Protein AF-0000000083320185 (afdb_homodimer)

Radius of gyration: 22.62 Å; Cα contacts (8 Å, |Δi|>4): 766; chains: 2; bounding box: 59×62×51 Å

Secondary structure (DSSP, 8-state):
----S---TTS----HHHHHHHHHHHHHHTTS-SSSEEEEESHHHHT--HHHHHHHH-----EEEEE-TT--HHHHHHTHHHHTGGG--SEEEEE--HHHHTSTT--HHHHHHHHHHHHHHHHHH-TT-EEEEEPPPP---SS--TT--HHHHHHHHHHS-HHHHHHHHHHHHHHHHHHT-EEE---TTTB-TTSSBPGGGBSSSSSB-HHHHHHHHHHHGGG-/----S---TTS----HHHHHHHHHHHHHHTTS-SSSEEEEESHHHHT--HHHHHHHH-----EEEEE-TT--HHHHHHTHHHHTGGG--SEEEEE--HHHHTSTT--HHHHHHHHHHHHHHHHHH-TT-EEEEEPPPP---SS--TT--HHHHHHHHHHS-HHHHHHHHHHHHHHHHHHT-EEE---TTTB-TTSSBPGGGBSSSSSB-HHHHHHHHHHHGGG-

Structure (mmCIF, N/CA/C/O backbone):
data_AF-0000000083320185-model_v1
#
loop_
_entity.id
_entity.type
_entity.pdbx_description
1 polymer Lysophospholipase
#
loop_
_atom_site.group_PDB
_atom_site.id
_atom_site.type_symbol
_atom_site.label_atom_id
_atom_site.label_alt_id
_atom_site.label_comp_id
_atom_site.label_asym_id
_atom_site.label_entity_id
_atom_site.label_seq_id
_atom_site.pdbx_PDB_ins_code
_atom_site.Cartn_x
_atom_site.Cartn_y
_atom_site.Cartn_z
_atom_site.occupancy
_atom_site.B_iso_or_equiv
_atom_site.auth_seq_id
_atom_site.auth_comp_id
_atom_site.auth_asym_id
_atom_site.auth_atom_id
_atom_site.pdbx_PDB_model_num
ATOM 1 N N . MET A 1 1 ? 28.312 -5.582 6.957 1 24.22 1 MET A N 1
ATOM 2 C CA . MET A 1 1 ? 27.156 -5.59 6.059 1 24.22 1 MET A CA 1
ATOM 3 C C . MET A 1 1 ? 27.609 -5.578 4.602 1 24.22 1 MET A C 1
ATOM 5 O O . MET A 1 1 ? 28.156 -4.586 4.125 1 24.22 1 MET A O 1
ATOM 9 N N . THR A 1 2 ? 28.047 -6.746 4.207 1 25.44 2 THR A N 1
ATOM 10 C CA . THR A 1 2 ? 28.859 -7.004 3.021 1 25.44 2 THR A CA 1
ATOM 11 C C . THR A 1 2 ? 28.078 -6.68 1.752 1 25.44 2 THR A C 1
ATOM 13 O O . THR A 1 2 ? 27 -7.227 1.525 1 25.44 2 THR A O 1
ATOM 16 N N . ALA A 1 3 ? 28.016 -5.406 1.391 1 34.59 3 ALA A N 1
ATOM 17 C CA . ALA A 1 3 ? 27.656 -5.211 -0.014 1 34.59 3 ALA A CA 1
ATOM 18 C C . ALA A 1 3 ? 28.188 -6.352 -0.876 1 34.59 3 ALA A C 1
ATOM 20 O O . ALA A 1 3 ? 29.375 -6.684 -0.817 1 34.59 3 ALA A O 1
ATOM 21 N N . ASN A 1 4 ? 27.266 -7.406 -1.078 1 33.44 4 ASN A N 1
ATOM 22 C CA . ASN A 1 4 ? 27.781 -8.461 -1.938 1 33.44 4 ASN A CA 1
ATOM 23 C C . ASN A 1 4 ? 28.375 -7.902 -3.225 1 33.44 4 ASN A C 1
ATOM 25 O O . ASN A 1 4 ? 27.656 -7.312 -4.039 1 33.44 4 ASN A O 1
ATOM 29 N N . PRO A 1 5 ? 29.516 -7.672 -3.406 1 35.97 5 PRO A N 1
ATOM 30 C CA . PRO A 1 5 ? 30.25 -7.176 -4.578 1 35.97 5 PRO A CA 1
ATOM 31 C C . PRO A 1 5 ? 29.828 -7.871 -5.871 1 35.97 5 PRO A C 1
ATOM 33 O O . PRO A 1 5 ? 30.156 -7.406 -6.965 1 35.97 5 PRO A O 1
ATOM 36 N N . ASP A 1 6 ? 29.547 -9.164 -5.742 1 32.59 6 ASP A N 1
ATOM 37 C CA . ASP A 1 6 ? 29.344 -9.883 -7 1 32.59 6 ASP A CA 1
ATOM 38 C C . ASP A 1 6 ? 28 -9.523 -7.629 1 32.59 6 ASP A C 1
ATOM 40 O O . ASP A 1 6 ? 27.094 -10.367 -7.699 1 32.59 6 ASP A O 1
ATOM 44 N N . ARG A 1 7 ? 27.359 -8.438 -7.25 1 41.47 7 ARG A N 1
ATOM 45 C CA . ARG A 1 7 ? 26.25 -8.055 -8.117 1 41.47 7 ARG A CA 1
ATOM 46 C C . ARG A 1 7 ? 26.609 -8.234 -9.586 1 41.47 7 ARG A C 1
ATOM 48 O O . ARG A 1 7 ? 27.5 -7.551 -10.102 1 41.47 7 ARG A O 1
ATOM 55 N N . HIS A 1 8 ? 26.484 -9.367 -10.102 1 35.06 8 HIS A N 1
ATOM 56 C CA . HIS A 1 8 ? 26.734 -9.609 -11.516 1 35.06 8 HIS A CA 1
ATOM 57 C C . HIS A 1 8 ? 26.188 -8.477 -12.375 1 35.06 8 HIS A C 1
ATOM 59 O O . HIS A 1 8 ? 25.031 -8.07 -12.211 1 35.06 8 HIS A O 1
ATOM 65 N N . LEU A 1 9 ? 26.891 -7.664 -13 1 39.59 9 LEU A N 1
ATOM 66 C CA . LEU A 1 9 ? 26.766 -6.617 -14.008 1 39.59 9 LEU A CA 1
ATOM 67 C C . LEU A 1 9 ? 25.672 -6.957 -15.016 1 39.59 9 LEU A C 1
ATOM 69 O O . LEU A 1 9 ? 25.266 -6.102 -15.805 1 39.59 9 LEU A O 1
ATOM 73 N N . ASP A 1 10 ? 25.406 -8.289 -15.211 1 40.44 10 ASP A N 1
ATOM 74 C CA . ASP A 1 10 ? 24.469 -8.617 -16.281 1 40.44 10 ASP A CA 1
ATOM 75 C C . ASP A 1 10 ? 23.031 -8.469 -15.805 1 40.44 10 ASP A C 1
ATOM 77 O O . ASP A 1 10 ? 22.094 -8.836 -16.516 1 40.44 10 ASP A O 1
ATOM 81 N N . GLU A 1 11 ? 22.812 -8.383 -14.578 1 50.19 11 GLU A N 1
ATOM 82 C CA . GLU A 1 11 ? 21.438 -8.234 -14.148 1 50.19 11 GLU A CA 1
ATOM 83 C C . GLU A 1 11 ? 20.844 -6.914 -14.641 1 50.19 11 GLU A C 1
ATOM 85 O O . GLU A 1 11 ? 21.391 -5.84 -14.367 1 50.19 11 GLU A O 1
ATOM 90 N N . PRO A 1 12 ? 20.016 -7.008 -15.625 1 59 12 PRO A N 1
ATOM 91 C CA . PRO A 1 12 ? 19.438 -5.777 -16.172 1 59 12 PRO A CA 1
ATOM 92 C C . PRO A 1 12 ? 18.891 -4.848 -15.102 1 59 12 PRO A C 1
ATOM 94 O O . PRO A 1 12 ? 18.406 -5.312 -14.07 1 59 12 PRO A O 1
ATOM 97 N N . GLU A 1 13 ? 19.422 -3.637 -15.125 1 79.19 13 GLU A N 1
ATOM 98 C CA . GLU A 1 13 ? 19 -2.48 -14.336 1 79.19 13 GLU A CA 1
ATOM 99 C C . GLU A 1 13 ? 17.469 -2.332 -14.352 1 79.19 13 GLU A C 1
ATOM 101 O O . GLU A 1 13 ? 16.844 -2.439 -15.406 1 79.19 13 GLU A O 1
ATOM 106 N N . LEU A 1 14 ? 16.797 -2.566 -13.227 1 93.69 14 LEU A N 1
ATOM 107 C CA . LEU A 1 14 ? 15.367 -2.322 -13.07 1 93.69 14 LEU A CA 1
ATOM 108 C C . LEU A 1 14 ? 14.984 -0.96 -13.641 1 93.69 14 LEU A C 1
ATOM 110 O O . LEU A 1 14 ? 15.742 0.004 -13.516 1 93.69 14 LEU A O 1
ATOM 114 N N . PRO A 1 15 ? 13.859 -1.035 -14.344 1 93.69 15 PRO A N 1
ATOM 115 C CA . PRO A 1 15 ? 13.336 0.282 -14.711 1 93.69 15 PRO A CA 1
ATOM 116 C C . PRO A 1 15 ? 13.266 1.241 -13.531 1 93.69 15 PRO A C 1
ATOM 118 O O . PRO A 1 15 ? 13.133 0.804 -12.383 1 93.69 15 PRO A O 1
ATOM 121 N N . PRO A 1 16 ? 13.32 2.494 -13.773 1 92.56 16 PRO A N 1
ATOM 122 C CA . PRO A 1 16 ? 13.469 3.49 -12.711 1 92.56 16 PRO A CA 1
ATOM 123 C C . PRO A 1 16 ? 12.359 3.393 -11.664 1 92.56 16 PRO A C 1
ATOM 125 O O . PRO A 1 16 ? 12.633 3.48 -10.461 1 92.56 16 PRO A O 1
ATOM 128 N N . ASP A 1 17 ? 11.148 3.223 -12.078 1 93.94 17 ASP A N 1
ATOM 129 C CA . ASP A 1 17 ? 10.047 3.162 -11.125 1 93.94 17 ASP A CA 1
ATOM 130 C C . ASP A 1 17 ? 10.164 1.927 -10.234 1 93.94 17 ASP A C 1
ATOM 132 O O . ASP A 1 17 ? 9.906 1.998 -9.031 1 93.94 17 ASP A O 1
ATOM 136 N N . LYS A 1 18 ? 10.57 0.79 -10.812 1 97.69 18 LYS A N 1
ATOM 137 C CA . LYS A 1 18 ? 10.75 -0.44 -10.047 1 97.69 18 LYS A CA 1
ATOM 138 C C . LYS A 1 18 ? 11.969 -0.353 -9.141 1 97.69 18 LYS A C 1
ATOM 140 O O . LYS A 1 18 ? 11.945 -0.833 -8 1 97.69 18 LYS A O 1
ATOM 145 N N . ARG A 1 19 ? 12.961 0.291 -9.633 1 96.31 19 ARG A N 1
ATOM 146 C CA . ARG A 1 19 ? 14.156 0.507 -8.828 1 96.31 19 ARG A CA 1
ATOM 147 C C . ARG A 1 19 ? 13.844 1.364 -7.609 1 96.31 19 ARG A C 1
ATOM 149 O O . ARG A 1 19 ? 14.352 1.105 -6.516 1 96.31 19 ARG A O 1
ATOM 156 N N . ALA A 1 20 ? 13.039 2.389 -7.785 1 95.75 20 ALA A N 1
ATOM 157 C CA . ALA A 1 20 ? 12.648 3.262 -6.684 1 95.75 20 ALA A CA 1
ATOM 158 C C . ALA A 1 20 ? 11.867 2.486 -5.621 1 95.75 20 ALA A C 1
ATOM 160 O O . ALA A 1 20 ? 12.094 2.672 -4.422 1 95.75 20 ALA A O 1
ATOM 161 N N . LYS A 1 21 ? 10.984 1.618 -6.078 1 97.75 21 LYS A N 1
ATOM 162 C CA . LYS A 1 21 ? 10.203 0.802 -5.148 1 97.75 21 LYS A CA 1
ATOM 163 C C . LYS A 1 21 ? 11.109 -0.158 -4.375 1 97.75 21 LYS A C 1
ATOM 165 O O . LYS A 1 21 ? 10.969 -0.308 -3.16 1 97.75 21 LYS A O 1
ATOM 170 N N . VAL A 1 22 ? 12.031 -0.77 -5.035 1 98.31 22 VAL A N 1
ATOM 171 C CA . VAL A 1 22 ? 12.945 -1.711 -4.402 1 98.31 22 VAL A CA 1
ATOM 172 C C . VAL A 1 22 ? 13.836 -0.974 -3.404 1 98.31 22 VAL A C 1
ATOM 174 O O . VAL A 1 22 ? 14.117 -1.485 -2.318 1 98.31 22 VAL A O 1
ATOM 177 N N . HIS A 1 23 ? 14.234 0.229 -3.752 1 97.44 23 HIS A N 1
ATOM 178 C CA . HIS A 1 23 ? 15.016 1.042 -2.83 1 97.44 23 HIS A CA 1
ATOM 179 C C . HIS A 1 23 ? 14.219 1.383 -1.578 1 97.44 23 HIS A C 1
ATOM 181 O O . HIS A 1 23 ? 14.734 1.296 -0.463 1 97.44 23 HIS A O 1
ATOM 187 N N . ALA A 1 24 ? 13.008 1.741 -1.755 1 98.31 24 ALA A N 1
ATOM 188 C CA . ALA A 1 24 ? 12.141 2.029 -0.615 1 98.31 24 ALA A CA 1
ATOM 189 C C . ALA A 1 24 ? 11.984 0.805 0.283 1 98.31 24 ALA A C 1
ATOM 191 O O . ALA A 1 24 ? 11.984 0.923 1.511 1 98.31 24 ALA A O 1
ATOM 192 N N . TYR A 1 25 ? 11.852 -0.377 -0.338 1 98.62 25 TYR A N 1
ATOM 193 C CA . TYR A 1 25 ? 11.758 -1.615 0.427 1 98.62 25 TYR A CA 1
ATOM 194 C C . TYR A 1 25 ? 13.039 -1.869 1.213 1 98.62 25 TYR A C 1
ATOM 196 O O . TYR A 1 25 ? 12.992 -2.33 2.355 1 98.62 25 TYR A O 1
ATOM 204 N N . ARG A 1 26 ? 14.156 -1.6 0.565 1 98.44 26 ARG A N 1
ATOM 205 C CA . ARG A 1 26 ? 15.422 -1.771 1.264 1 98.44 26 ARG A CA 1
ATOM 206 C C . ARG A 1 26 ? 15.445 -0.975 2.564 1 98.44 26 ARG A C 1
ATOM 208 O O . ARG A 1 26 ? 15.852 -1.489 3.607 1 98.44 26 ARG A O 1
ATOM 215 N N . ILE A 1 27 ? 15 0.24 2.535 1 98.69 27 ILE A N 1
ATOM 216 C CA . ILE A 1 27 ? 14.977 1.1 3.713 1 98.69 27 ILE A CA 1
ATOM 217 C C . ILE A 1 27 ? 13.93 0.582 4.703 1 98.69 27 ILE A C 1
ATOM 219 O O . ILE A 1 27 ? 14.211 0.464 5.898 1 98.69 27 ILE A O 1
ATOM 223 N N . LEU A 1 28 ? 12.789 0.212 4.227 1 98.81 28 LEU A N 1
ATOM 224 C CA . LEU A 1 28 ? 11.719 -0.286 5.086 1 98.81 28 LEU A CA 1
ATOM 225 C C . LEU A 1 28 ? 12.141 -1.565 5.801 1 98.81 28 LEU A C 1
ATOM 227 O O . LEU A 1 28 ? 11.781 -1.787 6.957 1 98.81 28 LEU A O 1
ATOM 231 N N . ASN A 1 29 ? 12.906 -2.395 5.074 1 98.81 29 ASN A N 1
ATOM 232 C CA . ASN A 1 29 ? 13.375 -3.652 5.645 1 98.81 29 ASN A CA 1
ATOM 233 C C . ASN A 1 29 ? 14.18 -3.42 6.918 1 98.81 29 ASN A C 1
ATOM 235 O O . ASN A 1 29 ? 14.211 -4.277 7.805 1 98.81 29 ASN A O 1
ATOM 239 N N . GLY A 1 30 ? 14.789 -2.244 7.031 1 98.5 30 GLY A N 1
ATOM 240 C CA . GLY A 1 30 ? 15.555 -1.917 8.227 1 98.5 30 GLY A CA 1
ATOM 241 C C . GLY A 1 30 ? 14.688 -1.784 9.469 1 98.5 30 GLY A C 1
ATOM 242 O O . GLY A 1 30 ? 15.203 -1.793 10.586 1 98.5 30 GLY A O 1
ATOM 243 N N . TYR A 1 31 ? 13.383 -1.751 9.258 1 98.5 31 TYR A N 1
ATOM 244 C CA . TYR A 1 31 ? 12.469 -1.534 10.367 1 98.5 31 TYR A CA 1
ATOM 245 C C . TYR A 1 31 ? 11.414 -2.637 10.438 1 98.5 31 TYR A C 1
ATOM 247 O O . TYR A 1 31 ? 10.414 -2.51 11.148 1 98.5 31 TYR A O 1
ATOM 255 N N . ALA A 1 32 ? 11.594 -3.668 9.648 1 98.12 32 ALA A N 1
ATOM 256 C CA . ALA A 1 32 ? 10.625 -4.762 9.594 1 98.12 32 ALA A CA 1
ATOM 257 C C . ALA A 1 32 ? 10.898 -5.793 10.68 1 98.12 32 ALA A C 1
ATOM 259 O O . ALA A 1 32 ? 12.039 -5.945 11.125 1 98.12 32 ALA A O 1
ATOM 260 N N . ALA A 1 33 ? 9.852 -6.434 11.141 1 96.94 33 ALA A N 1
ATOM 261 C CA . ALA A 1 33 ? 10.047 -7.621 11.969 1 96.94 33 ALA A CA 1
ATOM 262 C C . ALA A 1 33 ? 10.609 -8.781 11.156 1 96.94 33 ALA A C 1
ATOM 264 O O . ALA A 1 33 ? 9.914 -9.344 10.305 1 96.94 33 ALA A O 1
ATOM 265 N N . ARG A 1 34 ? 11.812 -9.156 11.422 1 96.19 34 ARG A N 1
ATOM 266 C CA . ARG A 1 34 ? 12.5 -10.172 10.641 1 96.19 34 ARG A CA 1
ATOM 267 C C . ARG A 1 34 ? 12.086 -11.57 11.078 1 96.19 34 ARG A C 1
ATOM 269 O O . ARG A 1 34 ? 11.547 -11.75 12.18 1 96.19 34 ARG A O 1
ATOM 276 N N . GLY A 1 35 ? 12.297 -12.508 10.219 1 98.44 35 GLY A N 1
ATOM 277 C CA . GLY A 1 35 ? 12.07 -13.906 10.57 1 98.44 35 GLY A CA 1
ATOM 278 C C . GLY A 1 35 ? 10.602 -14.281 10.594 1 98.44 35 GLY A C 1
ATOM 279 O O . GLY A 1 35 ? 10.203 -15.203 11.305 1 98.44 35 GLY A O 1
ATOM 280 N N . GLN A 1 36 ? 9.797 -13.508 9.969 1 98.44 36 GLN A N 1
ATOM 281 C CA . GLN A 1 36 ? 8.352 -13.742 9.969 1 98.44 36 GLN A CA 1
ATOM 282 C C . GLN A 1 36 ? 7.855 -14.117 8.578 1 98.44 36 GLN A C 1
ATOM 284 O O . GLN A 1 36 ? 8.578 -14.75 7.805 1 98.44 36 GLN A O 1
ATOM 289 N N . THR A 1 37 ? 6.645 -13.914 8.234 1 98.81 37 THR A N 1
ATOM 290 C CA . THR A 1 37 ? 6.074 -14.281 6.945 1 98.81 37 THR A CA 1
ATOM 291 C C . THR A 1 37 ? 6.297 -13.172 5.918 1 98.81 37 THR A C 1
ATOM 293 O O . THR A 1 37 ? 6.129 -11.992 6.223 1 98.81 37 THR A O 1
ATOM 296 N N . VAL A 1 38 ? 6.742 -13.516 4.758 1 98.94 38 VAL A N 1
ATOM 297 C CA . VAL A 1 38 ? 6.902 -12.562 3.66 1 98.94 38 VAL A CA 1
ATOM 298 C C . VAL A 1 38 ? 6.047 -12.992 2.473 1 98.94 38 VAL A C 1
ATOM 300 O O . VAL A 1 38 ? 6.008 -14.18 2.123 1 98.94 38 VAL A O 1
ATOM 303 N N . PHE A 1 39 ? 5.328 -12.07 1.919 1 98.94 39 PHE A N 1
ATOM 304 C CA . PHE A 1 39 ? 4.645 -12.219 0.64 1 98.94 39 PHE A CA 1
ATOM 305 C C . PHE A 1 39 ? 5.434 -11.547 -0.477 1 98.94 39 PHE A C 1
ATOM 307 O O . PHE A 1 39 ? 5.781 -10.367 -0.374 1 98.94 39 PHE A O 1
ATOM 314 N N . ALA A 1 40 ? 5.805 -12.25 -1.519 1 98.94 40 ALA A N 1
ATOM 315 C CA . ALA A 1 40 ? 6.602 -11.703 -2.615 1 98.94 40 ALA A CA 1
ATOM 316 C C . ALA A 1 40 ? 5.953 -12.008 -3.965 1 98.94 40 ALA A C 1
ATOM 318 O O . ALA A 1 40 ? 5.363 -13.078 -4.152 1 98.94 40 ALA A O 1
ATOM 319 N N . GLY A 1 41 ? 6.09 -11.141 -4.871 1 98.81 41 GLY A N 1
ATOM 320 C CA . GLY A 1 41 ? 5.52 -11.281 -6.199 1 98.81 41 GLY A CA 1
ATOM 321 C C . GLY A 1 41 ? 5.445 -9.961 -6.953 1 98.81 41 GLY A C 1
ATOM 322 O O . GLY A 1 41 ? 6.355 -9.133 -6.863 1 98.81 41 GLY A O 1
ATOM 323 N N . SER A 1 42 ? 4.422 -9.836 -7.758 1 98.62 42 SER A N 1
ATOM 324 C CA . SER A 1 42 ? 4.23 -8.648 -8.578 1 98.62 42 SER A CA 1
ATOM 325 C C . SER A 1 42 ? 3.092 -7.785 -8.047 1 98.62 42 SER A C 1
ATOM 327 O O . SER A 1 42 ? 2.943 -7.625 -6.836 1 98.62 42 SER A O 1
ATOM 329 N N . SER A 1 43 ? 2.324 -7.176 -8.883 1 98.69 43 SER A N 1
ATOM 330 C CA . SER A 1 43 ? 1.228 -6.312 -8.461 1 98.69 43 SER A CA 1
ATOM 331 C C . SER A 1 43 ? 0.125 -7.109 -7.777 1 98.69 43 SER A C 1
ATOM 333 O O . SER A 1 43 ? -0.515 -6.617 -6.844 1 98.69 43 SER A O 1
ATOM 335 N N . LEU A 1 44 ? -0.119 -8.32 -8.242 1 98.62 44 LEU A N 1
ATOM 336 C CA . LEU A 1 44 ? -1.174 -9.148 -7.664 1 98.62 44 LEU A CA 1
ATOM 337 C C . LEU A 1 44 ? -0.854 -9.508 -6.219 1 98.62 44 LEU A C 1
ATOM 339 O O . LEU A 1 44 ? -1.739 -9.922 -5.469 1 98.62 44 LEU A O 1
ATOM 343 N N . MET A 1 45 ? 0.409 -9.438 -5.844 1 98.88 45 MET A N 1
ATOM 344 C CA . MET A 1 45 ? 0.78 -9.594 -4.441 1 98.88 45 MET A CA 1
ATOM 345 C C . MET A 1 45 ? 0.796 -8.242 -3.73 1 98.88 45 MET A C 1
ATOM 347 O O . MET A 1 45 ? 0.266 -8.109 -2.627 1 98.88 45 MET A O 1
ATOM 351 N N . GLU A 1 46 ? 1.385 -7.254 -4.402 1 98.69 46 GLU A N 1
ATOM 352 C CA . GLU A 1 46 ? 1.489 -5.918 -3.824 1 98.69 46 GLU A CA 1
ATOM 353 C C . GLU A 1 46 ? 0.119 -5.387 -3.408 1 98.69 46 GLU A C 1
ATOM 355 O O . GLU A 1 46 ? -0.012 -4.742 -2.367 1 98.69 46 GLU A O 1
ATOM 360 N N . PHE A 1 47 ? -0.902 -5.688 -4.227 1 98.56 47 PHE A N 1
ATOM 361 C CA . PHE A 1 47 ? -2.219 -5.098 -4.016 1 98.56 47 PHE A CA 1
ATOM 362 C C . PHE A 1 47 ? -3.049 -5.949 -3.064 1 98.56 47 PHE A C 1
ATOM 364 O O . PHE A 1 47 ? -4.16 -5.57 -2.691 1 98.56 47 PHE A O 1
ATOM 371 N N . PHE A 1 48 ? -2.535 -7.152 -2.682 1 98.81 48 PHE A N 1
ATOM 372 C CA . PHE A 1 48 ? -3.205 -8.008 -1.71 1 98.81 48 PHE A CA 1
ATOM 373 C C . PHE A 1 48 ? -3.258 -7.34 -0.343 1 98.81 48 PHE A C 1
ATOM 375 O O . PHE A 1 48 ? -2.232 -7.195 0.325 1 98.81 48 PHE A O 1
ATOM 382 N N . PRO A 1 49 ? -4.52 -6.891 0.114 1 98.5 49 PRO A N 1
ATOM 383 C CA . PRO A 1 49 ? -4.602 -6.164 1.383 1 98.5 49 PRO A CA 1
ATOM 384 C C . PRO A 1 49 ? -4.555 -7.09 2.598 1 98.5 49 PRO A C 1
ATOM 386 O O . PRO A 1 49 ? -5.453 -7.055 3.439 1 98.5 49 PRO A O 1
ATOM 389 N N . ILE A 1 50 ? -3.492 -7.754 2.764 1 98.19 50 ILE A N 1
ATOM 390 C CA . ILE A 1 50 ? -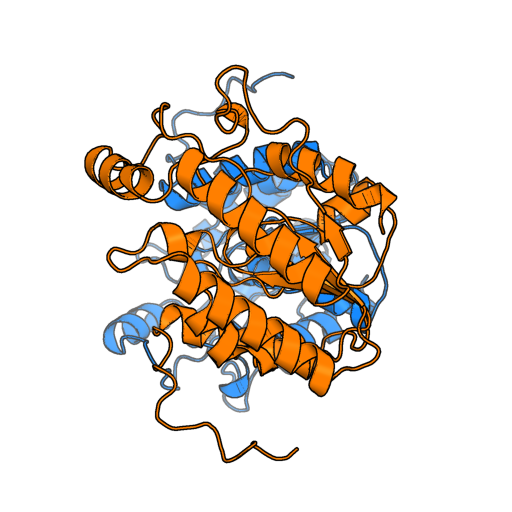3.346 -8.852 3.713 1 98.19 50 ILE A CA 1
ATOM 391 C C . ILE A 1 50 ? -3.438 -8.32 5.141 1 98.19 50 ILE A C 1
ATOM 393 O O . ILE A 1 50 ? -4.059 -8.938 6.004 1 98.19 50 ILE A O 1
ATOM 397 N N . HIS A 1 51 ? -2.859 -7.129 5.473 1 97.94 51 HIS A N 1
ATOM 398 C CA . HIS A 1 51 ? -2.859 -6.59 6.828 1 97.94 51 HIS A CA 1
ATOM 399 C C . HIS A 1 51 ? -4.277 -6.297 7.305 1 97.94 51 HIS A C 1
ATOM 401 O O . HIS A 1 51 ? -4.652 -6.668 8.414 1 97.94 51 HIS A O 1
ATOM 407 N N . GLU A 1 52 ? -5.055 -5.723 6.418 1 98.25 52 GLU A N 1
ATOM 408 C CA . GLU A 1 52 ? -6.41 -5.363 6.832 1 98.25 52 GLU A CA 1
ATOM 409 C C . GLU A 1 52 ? -7.316 -6.59 6.891 1 98.25 52 GLU A C 1
ATOM 411 O O . GLU A 1 52 ? -8.18 -6.688 7.766 1 98.25 52 GLU A O 1
ATOM 416 N N . LEU A 1 53 ? -7.082 -7.562 5.973 1 98.44 53 LEU A N 1
ATOM 417 C CA . LEU A 1 53 ? -7.902 -8.766 6 1 98.44 53 LEU A CA 1
ATOM 418 C C . LEU A 1 53 ? -7.633 -9.586 7.258 1 98.44 53 LEU A C 1
ATOM 420 O O . LEU A 1 53 ? -8.562 -10.109 7.875 1 98.44 53 LEU A O 1
ATOM 424 N N . GLN A 1 54 ? -6.355 -9.625 7.68 1 97.44 54 GLN A N 1
ATOM 425 C CA . GLN A 1 54 ? -6.086 -10.43 8.867 1 97.44 54 GLN A CA 1
ATOM 426 C C . GLN A 1 54 ? -6.582 -9.719 10.133 1 97.44 54 GLN A C 1
ATOM 428 O O . GLN A 1 54 ? -6.992 -10.375 11.094 1 97.44 54 GLN A O 1
ATOM 433 N N . GLN A 1 55 ? -6.621 -8.391 10.109 1 97.12 55 GLN A N 1
ATOM 434 C CA . GLN A 1 55 ? -7.164 -7.648 11.242 1 97.12 55 GLN A CA 1
ATOM 435 C C . GLN A 1 55 ? -8.656 -7.914 11.406 1 97.12 55 GLN A C 1
ATOM 437 O O . GLN A 1 55 ? -9.164 -7.961 12.531 1 97.12 55 GLN A O 1
ATOM 442 N N . ALA A 1 56 ? -9.312 -8.102 10.266 1 97.81 56 ALA A N 1
ATOM 443 C CA . ALA A 1 56 ? -10.766 -8.234 10.273 1 97.81 56 ALA A CA 1
ATOM 444 C C . ALA A 1 56 ? -11.188 -9.688 10.438 1 97.81 56 ALA A C 1
ATOM 446 O O . ALA A 1 56 ? -12.211 -9.984 11.07 1 97.81 56 ALA A O 1
ATOM 447 N N . PHE A 1 57 ? -10.336 -10.641 9.867 1 97.75 57 PHE A N 1
ATOM 448 C CA . PHE A 1 57 ? -10.828 -12.008 9.773 1 97.75 57 PHE A CA 1
ATOM 449 C C . PHE A 1 57 ? -9.82 -12.992 10.359 1 97.75 57 PHE A C 1
ATOM 451 O O . PHE A 1 57 ? -10.094 -14.195 10.438 1 97.75 57 PHE A O 1
ATOM 458 N N . GLY A 1 58 ? -8.719 -12.578 10.828 1 94.69 58 GLY A N 1
ATOM 459 C CA . GLY A 1 58 ? -7.684 -13.43 11.391 1 94.69 58 GLY A CA 1
ATOM 460 C C . GLY A 1 58 ? -7.297 -14.586 10.484 1 94.69 58 GLY A C 1
ATOM 461 O O . GLY A 1 58 ? -7.793 -14.695 9.367 1 94.69 58 GLY A O 1
ATOM 462 N N . PRO A 1 59 ? -6.469 -15.461 11.008 1 95.56 59 PRO A N 1
ATOM 463 C CA . PRO A 1 59 ? -5.656 -15.273 12.211 1 95.56 59 PRO A CA 1
ATOM 464 C C . PRO A 1 59 ? -4.664 -14.125 12.078 1 95.56 59 PRO A C 1
ATOM 466 O O . PRO A 1 59 ? -4.301 -13.742 10.969 1 95.56 59 PRO A O 1
ATOM 469 N N . SER A 1 60 ? -4.281 -13.594 13.242 1 94 60 SER A N 1
ATOM 470 C CA . SER A 1 60 ? -3.244 -12.57 13.273 1 94 60 SER A CA 1
ATOM 471 C C . SER A 1 60 ? -1.853 -13.188 13.195 1 94 60 SER A C 1
ATOM 473 O O . SER A 1 60 ? -1.585 -14.211 13.828 1 94 60 SER A O 1
ATOM 475 N N . PHE A 1 61 ? -1.05 -12.672 12.359 1 96.44 61 PHE A N 1
ATOM 476 C CA . PHE A 1 61 ? 0.362 -13.023 12.273 1 96.44 61 PHE A CA 1
ATOM 477 C C . PHE A 1 61 ? 1.178 -11.859 11.727 1 96.44 61 PHE A C 1
ATOM 479 O O . PHE A 1 61 ? 0.631 -10.953 11.086 1 96.44 61 PHE A O 1
ATOM 486 N N . VAL A 1 62 ? 2.434 -11.828 12.023 1 97.88 62 VAL A N 1
ATOM 487 C CA . VAL A 1 62 ? 3.324 -10.773 11.555 1 97.88 62 VAL A CA 1
ATOM 488 C C . VAL A 1 62 ? 3.777 -11.078 10.125 1 97.88 62 VAL A C 1
ATOM 490 O O . VAL A 1 62 ? 4.184 -12.203 9.828 1 97.88 62 VAL A O 1
ATOM 493 N N . CYS A 1 63 ? 3.639 -10.07 9.188 1 98.19 63 CYS A N 1
ATOM 494 C CA . CYS A 1 63 ? 4.062 -10.312 7.812 1 98.19 63 CYS A CA 1
ATOM 495 C C . CYS A 1 63 ? 4.477 -9.016 7.133 1 98.19 63 CYS A C 1
ATOM 497 O O . CYS A 1 63 ? 4.152 -7.926 7.605 1 98.19 63 CYS A O 1
ATOM 499 N N . CYS A 1 64 ? 5.238 -9.148 6.086 1 98.25 64 CYS A N 1
ATOM 500 C CA . CYS A 1 64 ? 5.598 -8.094 5.148 1 98.25 64 CYS A CA 1
ATOM 501 C C . CYS A 1 64 ? 5.16 -8.445 3.734 1 98.25 64 CYS A C 1
ATOM 503 O O . CYS A 1 64 ? 5.254 -9.602 3.32 1 98.25 64 CYS A O 1
ATOM 505 N N . ASN A 1 65 ? 4.605 -7.492 3.074 1 98.75 65 ASN A N 1
ATOM 506 C CA . ASN A 1 65 ? 4.332 -7.645 1.649 1 98.75 65 ASN A CA 1
ATOM 507 C C . ASN A 1 65 ? 5.367 -6.918 0.797 1 98.75 65 ASN A C 1
ATOM 509 O O . ASN A 1 65 ? 5.508 -5.695 0.889 1 98.75 65 ASN A O 1
ATOM 513 N N . ARG A 1 66 ? 6.07 -7.645 0.026 1 98.88 66 ARG A N 1
ATOM 514 C CA . ARG A 1 66 ? 7.129 -7.094 -0.812 1 98.88 66 ARG A CA 1
ATOM 515 C C . ARG A 1 66 ? 6.848 -7.348 -2.289 1 98.88 66 ARG A C 1
ATOM 517 O O . ARG A 1 66 ? 7.77 -7.609 -3.064 1 98.88 66 ARG A O 1
ATOM 524 N N . GLY A 1 67 ? 5.551 -7.391 -2.648 1 98.88 67 GLY A N 1
ATOM 525 C CA . GLY A 1 67 ? 5.203 -7.355 -4.059 1 98.88 67 GLY A CA 1
ATOM 526 C C . GLY A 1 67 ? 5.613 -6.066 -4.742 1 98.88 67 GLY A C 1
ATOM 527 O O . GLY A 1 67 ? 5.582 -4.996 -4.133 1 98.88 67 GLY A O 1
ATOM 528 N N . VAL A 1 68 ? 5.992 -6.227 -5.996 1 98.75 68 VAL A N 1
ATOM 529 C CA . VAL A 1 68 ? 6.324 -5.047 -6.785 1 98.75 68 VAL A CA 1
ATOM 530 C C . VAL A 1 68 ? 5.539 -5.066 -8.094 1 98.75 68 VAL A C 1
ATOM 532 O O . VAL A 1 68 ? 5.699 -5.977 -8.914 1 98.75 68 VAL A O 1
ATOM 535 N N . ALA A 1 69 ? 4.754 -4.066 -8.266 1 98.44 69 ALA A N 1
ATOM 536 C CA . ALA A 1 69 ? 3.906 -3.973 -9.453 1 98.44 69 ALA A CA 1
ATOM 537 C C . ALA A 1 69 ? 4.734 -4.066 -10.727 1 98.44 69 ALA A C 1
ATOM 539 O O . ALA A 1 69 ? 5.762 -3.396 -10.867 1 98.44 69 ALA A O 1
ATOM 540 N N . GLY A 1 70 ? 4.316 -4.914 -11.633 1 98.19 70 GLY A N 1
ATOM 541 C CA . GLY A 1 70 ? 4.93 -5.027 -12.945 1 98.19 70 GLY A CA 1
ATOM 542 C C . GLY A 1 70 ? 6.078 -6.02 -12.984 1 98.19 70 GLY A C 1
ATOM 543 O O . GLY A 1 70 ? 6.582 -6.352 -14.062 1 98.19 70 GLY A O 1
ATOM 544 N N . PHE A 1 71 ? 6.492 -6.512 -11.867 1 98.69 71 PHE A N 1
ATOM 545 C CA . PHE A 1 71 ? 7.637 -7.41 -11.812 1 98.69 71 PHE A CA 1
ATOM 546 C C . PHE A 1 71 ? 7.398 -8.648 -12.672 1 98.69 71 PHE A C 1
ATOM 548 O O . PHE A 1 71 ? 6.301 -9.211 -12.664 1 98.69 71 PHE A O 1
ATOM 555 N N . VAL A 1 72 ? 8.383 -9.047 -13.367 1 98.44 72 VAL A N 1
ATOM 556 C CA . VAL A 1 72 ? 8.531 -10.367 -13.961 1 98.44 72 VAL A CA 1
ATOM 557 C C . VAL A 1 72 ? 9.562 -11.172 -13.18 1 98.44 72 VAL A C 1
ATOM 559 O O . VAL A 1 72 ? 10.211 -10.648 -12.273 1 98.44 72 VAL A O 1
ATOM 562 N N . THR A 1 73 ? 9.727 -12.438 -13.5 1 98.5 73 THR A N 1
ATOM 563 C CA . THR A 1 73 ? 10.594 -13.328 -12.734 1 98.5 73 THR A CA 1
ATOM 564 C C . THR A 1 73 ? 12.031 -12.82 -12.734 1 98.5 73 THR A C 1
ATOM 566 O O . THR A 1 73 ? 12.719 -12.883 -11.719 1 98.5 73 THR A O 1
ATOM 569 N N . ARG A 1 74 ? 12.523 -12.312 -13.891 1 97.62 74 ARG A N 1
ATOM 570 C CA . ARG A 1 74 ? 13.906 -11.844 -13.953 1 97.62 74 ARG A CA 1
ATOM 571 C C . ARG A 1 74 ? 14.125 -10.648 -13.031 1 97.62 74 ARG A C 1
ATOM 573 O O . ARG A 1 74 ? 15.203 -10.484 -12.469 1 97.62 74 ARG A O 1
ATOM 580 N N . GLU A 1 75 ? 13.117 -9.852 -12.898 1 98.38 75 GLU A N 1
ATOM 581 C CA . GLU A 1 75 ? 13.234 -8.664 -12.055 1 98.38 75 GLU A CA 1
ATOM 582 C C . GLU A 1 75 ? 13.172 -9.039 -10.578 1 98.38 75 GLU A C 1
ATOM 584 O O . GLU A 1 75 ? 13.898 -8.469 -9.758 1 98.38 75 GLU A O 1
ATOM 589 N N . LEU A 1 76 ? 12.289 -9.992 -10.219 1 98.75 76 LEU A N 1
ATOM 590 C CA . LEU A 1 76 ? 12.305 -10.453 -8.836 1 98.75 76 LEU A CA 1
ATOM 591 C C . LEU A 1 76 ? 13.633 -11.117 -8.5 1 98.75 76 LEU A C 1
ATOM 593 O O . LEU A 1 76 ? 14.172 -10.914 -7.406 1 98.75 76 LEU A O 1
ATOM 597 N N . LEU A 1 77 ? 14.117 -11.883 -9.422 1 98.06 77 LEU A N 1
ATOM 598 C CA . LEU A 1 77 ? 15.414 -12.508 -9.219 1 98.06 77 LEU A CA 1
ATOM 599 C C . LEU A 1 77 ? 16.484 -11.453 -8.938 1 98.06 77 LEU A C 1
ATOM 601 O O . LEU A 1 77 ? 17.297 -11.609 -8.016 1 98.06 77 LEU A O 1
ATOM 605 N N . ALA A 1 78 ? 16.453 -10.367 -9.656 1 97.56 78 ALA A N 1
ATOM 606 C CA . ALA A 1 78 ? 17.422 -9.289 -9.523 1 97.56 78 ALA A CA 1
ATOM 607 C C . ALA A 1 78 ? 17.266 -8.57 -8.188 1 97.56 78 ALA A C 1
ATOM 609 O O . ALA A 1 78 ? 18.234 -7.996 -7.672 1 97.56 78 ALA A O 1
ATOM 610 N N . ALA A 1 79 ? 16.078 -8.586 -7.633 1 98.44 79 ALA A N 1
ATOM 611 C CA . ALA A 1 79 ? 15.797 -7.871 -6.391 1 98.44 79 ALA A CA 1
ATOM 612 C C . ALA A 1 79 ? 15.484 -8.844 -5.254 1 98.44 79 ALA A C 1
ATOM 614 O O . ALA A 1 79 ? 14.789 -8.492 -4.301 1 98.44 79 ALA A O 1
ATOM 615 N N . LEU A 1 80 ? 15.977 -10.031 -5.371 1 98.69 80 LEU A N 1
ATOM 616 C CA . LEU A 1 80 ? 15.609 -11.094 -4.441 1 98.69 80 LEU A CA 1
ATOM 617 C C . LEU A 1 80 ? 16.062 -10.75 -3.021 1 98.69 80 LEU A C 1
ATOM 619 O O . LEU A 1 80 ? 15.375 -11.094 -2.053 1 98.69 80 LEU A O 1
ATOM 623 N N . ASP A 1 81 ? 17.172 -10.109 -2.859 1 98.5 81 ASP A N 1
ATOM 624 C CA . ASP A 1 81 ? 17.656 -9.727 -1.535 1 98.5 81 ASP A CA 1
ATOM 625 C C . ASP A 1 81 ? 16.656 -8.82 -0.827 1 98.5 81 ASP A C 1
ATOM 627 O O . ASP A 1 81 ? 16.172 -9.148 0.263 1 98.5 81 ASP A O 1
ATOM 631 N N . GLU A 1 82 ? 16.219 -7.754 -1.441 1 98.62 82 GLU A N 1
ATOM 632 C CA . GLU A 1 82 ? 15.336 -6.762 -0.841 1 98.62 82 GLU A CA 1
ATOM 633 C C . GLU A 1 82 ? 13.922 -7.316 -0.67 1 98.62 82 GLU A C 1
ATOM 635 O O . GLU A 1 82 ? 13.25 -7.031 0.325 1 98.62 82 GLU A O 1
ATOM 640 N N . CYS A 1 83 ? 13.531 -8.148 -1.601 1 98.81 83 CYS A N 1
ATOM 641 C CA . CYS A 1 83 ? 12.141 -8.586 -1.591 1 98.81 83 CYS A CA 1
ATOM 642 C C . CYS A 1 83 ? 11.953 -9.797 -0.684 1 98.81 83 CYS A C 1
ATOM 644 O O . CYS A 1 83 ? 10.836 -10.094 -0.257 1 98.81 83 CYS A O 1
ATOM 646 N N . VAL A 1 84 ? 13.086 -10.555 -0.422 1 98.88 84 VAL A N 1
ATOM 647 C CA . VAL A 1 84 ? 12.891 -11.789 0.333 1 98.88 84 VAL A CA 1
ATOM 648 C C . VAL A 1 84 ? 14.039 -11.969 1.324 1 98.88 84 VAL A C 1
ATOM 650 O O . VAL A 1 84 ? 13.844 -11.852 2.537 1 98.88 84 VAL A O 1
ATOM 653 N N . LEU A 1 85 ? 1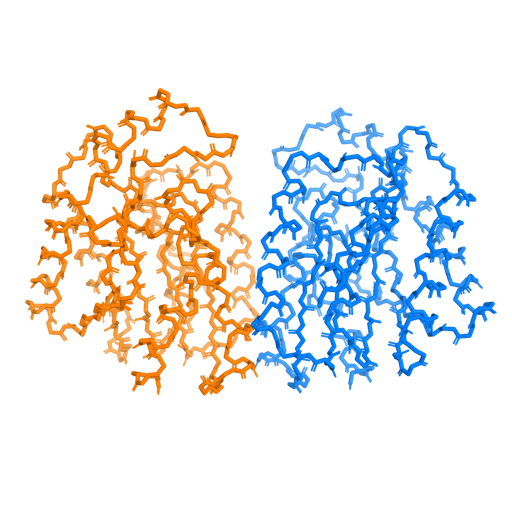5.227 -12.031 0.868 1 98.88 85 LEU A N 1
ATOM 654 C CA . LEU A 1 85 ? 16.328 -12.586 1.644 1 98.88 85 LEU A CA 1
ATOM 655 C C . LEU A 1 85 ? 16.672 -11.688 2.82 1 98.88 85 LEU A C 1
ATOM 657 O O . LEU A 1 85 ? 16.969 -12.172 3.914 1 98.88 85 LEU A O 1
ATOM 661 N N . ASP A 1 86 ? 16.641 -10.359 2.637 1 98.25 86 ASP A N 1
ATOM 662 C CA . ASP A 1 86 ? 17 -9.406 3.684 1 98.25 86 ASP A CA 1
ATOM 663 C C . ASP A 1 86 ? 16.078 -9.555 4.898 1 98.25 86 ASP A C 1
ATOM 665 O O . ASP A 1 86 ? 16.453 -9.188 6.012 1 98.25 86 ASP A O 1
ATOM 669 N N . LEU A 1 87 ? 14.922 -10.125 4.711 1 98.81 87 LEU A N 1
ATOM 670 C CA . LEU A 1 87 ? 13.922 -10.211 5.773 1 98.81 87 LEU A CA 1
ATOM 671 C C . LEU A 1 87 ? 14.047 -11.539 6.523 1 98.81 87 LEU A C 1
ATOM 673 O O . LEU A 1 87 ? 13.391 -11.734 7.547 1 98.81 87 LEU A O 1
ATOM 677 N N . ALA A 1 88 ? 14.852 -12.484 5.973 1 98.69 88 ALA A N 1
ATOM 678 C CA . ALA A 1 88 ? 15.109 -13.797 6.574 1 98.69 88 ALA A CA 1
ATOM 679 C C . ALA A 1 88 ? 13.805 -14.469 7 1 98.69 88 ALA A C 1
ATOM 681 O O . ALA A 1 88 ? 13.672 -14.906 8.141 1 98.69 88 ALA A O 1
ATOM 682 N N . PRO A 1 89 ? 12.898 -14.609 6.07 1 98.88 89 PRO A N 1
ATOM 683 C CA . PRO A 1 89 ? 11.578 -15.117 6.469 1 98.88 89 PRO A CA 1
ATOM 684 C C . PRO A 1 89 ? 11.625 -16.562 6.934 1 98.88 89 PRO A C 1
ATOM 686 O O . PRO A 1 89 ? 12.391 -17.375 6.387 1 98.88 89 PRO A O 1
ATOM 689 N N . SER A 1 90 ? 10.797 -16.875 7.949 1 98.81 90 SER A N 1
ATOM 690 C CA . SER A 1 90 ? 10.539 -18.266 8.305 1 98.81 90 SER A CA 1
ATOM 691 C C . SER A 1 90 ? 9.523 -18.891 7.359 1 98.81 90 SER A C 1
ATOM 693 O O . SER A 1 90 ? 9.453 -20.125 7.25 1 98.81 90 SER A O 1
ATOM 695 N N . ARG A 1 91 ? 8.703 -18.062 6.699 1 98.88 91 ARG A N 1
ATOM 696 C CA . ARG A 1 91 ? 7.711 -18.484 5.719 1 98.88 91 ARG A CA 1
ATOM 697 C C . ARG A 1 91 ? 7.641 -17.5 4.551 1 98.88 91 ARG A C 1
ATOM 699 O O . ARG A 1 91 ? 7.602 -16.297 4.75 1 98.88 91 ARG A O 1
ATOM 706 N N . LEU A 1 92 ? 7.664 -18 3.367 1 98.94 92 LEU A N 1
ATOM 707 C CA . LEU A 1 92 ? 7.555 -17.219 2.143 1 98.94 92 LEU A CA 1
ATOM 708 C C . LEU A 1 92 ? 6.375 -17.688 1.299 1 98.94 92 LEU A C 1
ATOM 710 O O . LEU A 1 92 ? 6.293 -18.859 0.938 1 98.94 92 LEU A O 1
ATOM 714 N N . LEU A 1 93 ? 5.422 -16.891 1.072 1 98.94 93 LEU A N 1
ATOM 715 C CA . LEU A 1 93 ? 4.406 -17.094 0.047 1 98.94 93 LEU A CA 1
ATOM 716 C C . LEU A 1 93 ? 4.742 -16.297 -1.215 1 98.94 93 LEU A C 1
ATOM 718 O O . LEU A 1 93 ? 4.891 -15.078 -1.168 1 98.94 93 LEU A O 1
ATOM 722 N N . ILE A 1 94 ? 4.867 -17.016 -2.322 1 98.94 94 ILE A N 1
ATOM 723 C CA . ILE A 1 94 ? 5.398 -16.359 -3.516 1 98.94 94 ILE A CA 1
ATOM 724 C C . ILE A 1 94 ? 4.469 -16.625 -4.699 1 98.94 94 ILE A C 1
ATOM 726 O O . ILE A 1 94 ? 3.969 -17.734 -4.875 1 98.94 94 ILE A O 1
ATOM 730 N N . ASN A 1 95 ? 4.102 -15.594 -5.422 1 98.62 95 ASN A N 1
ATOM 731 C CA . ASN A 1 95 ? 3.324 -15.578 -6.656 1 98.62 95 ASN A CA 1
ATOM 732 C C . ASN A 1 95 ? 3.93 -14.641 -7.691 1 98.62 95 ASN A C 1
ATOM 734 O O . ASN A 1 95 ? 3.668 -13.438 -7.668 1 98.62 95 ASN A O 1
ATOM 738 N N . ILE A 1 96 ? 4.727 -15.211 -8.633 1 98.81 96 ILE A N 1
ATOM 739 C CA . ILE A 1 96 ? 5.441 -14.414 -9.617 1 98.81 96 ILE A CA 1
ATOM 740 C C . ILE A 1 96 ? 5.426 -15.125 -10.969 1 98.81 96 ILE A C 1
ATOM 742 O O . ILE A 1 96 ? 5.586 -16.344 -11.039 1 98.81 96 ILE A O 1
ATOM 746 N N . GLY A 1 97 ? 5.156 -14.336 -12.023 1 98.69 97 GLY A N 1
ATOM 747 C CA . GLY A 1 97 ? 5.316 -14.945 -13.336 1 98.69 97 GLY A CA 1
ATOM 748 C C . GLY A 1 97 ? 4.195 -14.594 -14.297 1 98.69 97 GLY A C 1
ATOM 749 O O . GLY A 1 97 ? 4.336 -14.766 -15.508 1 98.69 97 GLY A O 1
ATOM 750 N N . THR A 1 98 ? 3.029 -14.086 -13.797 1 98.38 98 THR A N 1
ATOM 751 C CA . THR A 1 98 ? 1.917 -13.805 -14.695 1 98.38 98 THR A CA 1
ATOM 752 C C . THR A 1 98 ? 2.283 -12.688 -15.664 1 98.38 98 THR A C 1
ATOM 754 O O . THR A 1 98 ? 1.856 -12.695 -16.828 1 98.38 98 THR A O 1
ATOM 757 N N . ASN A 1 99 ? 3.068 -11.75 -15.211 1 98.19 99 ASN A N 1
ATOM 758 C CA . ASN A 1 99 ? 3.523 -10.695 -16.109 1 98.19 99 ASN A CA 1
ATOM 759 C C . ASN A 1 99 ? 4.457 -11.25 -17.188 1 98.19 99 ASN A C 1
ATOM 761 O O . ASN A 1 99 ? 4.48 -10.75 -18.312 1 98.19 99 ASN A O 1
ATOM 765 N N . ASP A 1 100 ? 5.242 -12.328 -16.891 1 98.44 100 ASP A N 1
ATOM 766 C CA . ASP A 1 100 ? 6.082 -13 -17.875 1 98.44 100 ASP A CA 1
ATOM 767 C C . ASP A 1 100 ? 5.25 -13.523 -19.047 1 98.44 100 ASP A C 1
ATOM 769 O O . ASP A 1 100 ? 5.641 -13.391 -20.203 1 98.44 100 ASP A O 1
ATOM 773 N N . ILE A 1 101 ? 4.102 -14.078 -18.734 1 98.5 101 ILE A N 1
ATOM 774 C CA . ILE A 1 101 ? 3.229 -14.688 -19.734 1 98.5 101 ILE A CA 1
ATOM 775 C C . ILE A 1 101 ? 2.787 -13.633 -20.75 1 98.5 101 ILE A C 1
ATOM 777 O O . ILE A 1 101 ? 2.596 -13.938 -21.922 1 98.5 101 ILE A O 1
ATOM 781 N N . GLY A 1 102 ? 2.701 -12.391 -20.328 1 96.88 102 GLY A N 1
ATOM 782 C CA . GLY A 1 102 ? 2.25 -11.305 -21.188 1 96.88 102 GLY A CA 1
ATOM 783 C C . GLY A 1 102 ? 3.354 -10.734 -22.047 1 96.88 102 GLY A C 1
ATOM 784 O O . GLY A 1 102 ? 3.09 -9.93 -22.953 1 96.88 102 GLY A O 1
ATOM 785 N N . GLU A 1 103 ? 4.559 -11.133 -21.812 1 95.81 103 GLU A N 1
ATOM 786 C CA . GLU A 1 103 ? 5.688 -10.57 -22.547 1 95.81 103 GLU A CA 1
ATOM 787 C C . GLU A 1 103 ? 5.75 -11.133 -23.969 1 95.81 103 GLU A C 1
ATOM 789 O O . GLU A 1 103 ? 5.449 -12.312 -24.188 1 95.81 103 GLU A O 1
ATOM 794 N N . PRO A 1 104 ? 6.25 -10.359 -24.953 1 93.81 104 PRO A N 1
ATOM 795 C CA . PRO A 1 104 ? 6.301 -10.812 -26.344 1 93.81 104 PRO A CA 1
ATOM 796 C C . PRO A 1 104 ? 7.238 -12.008 -26.547 1 93.81 104 PRO A C 1
ATOM 798 O O . PRO A 1 104 ? 6.992 -12.852 -27.406 1 93.81 104 PRO A O 1
ATOM 801 N N . ASP A 1 105 ? 8.211 -12.109 -25.781 1 93.56 105 ASP A N 1
ATOM 802 C CA . ASP A 1 105 ? 9.203 -13.172 -25.969 1 93.56 105 ASP A CA 1
ATOM 803 C C . ASP A 1 105 ? 9 -14.297 -24.953 1 93.56 105 ASP A C 1
ATOM 805 O O . ASP A 1 105 ? 9.906 -15.094 -24.719 1 93.56 105 ASP A O 1
ATOM 809 N N . TYR A 1 106 ? 7.832 -14.391 -24.531 1 96.25 106 TYR A N 1
ATOM 810 C CA . TYR A 1 106 ? 7.52 -15.367 -23.5 1 96.25 106 TYR A CA 1
ATOM 811 C C . TYR A 1 106 ? 7.688 -16.781 -24.016 1 96.25 106 TYR A C 1
ATOM 813 O O . TYR A 1 106 ? 7.203 -17.109 -25.109 1 96.25 106 TYR A O 1
ATOM 821 N N . GLU A 1 107 ? 8.375 -17.594 -23.203 1 97.56 107 GLU A N 1
ATOM 822 C CA . GLU A 1 107 ? 8.422 -19.047 -23.312 1 97.56 107 GLU A CA 1
ATOM 823 C C . GLU A 1 107 ? 8.297 -19.703 -21.938 1 97.56 107 GLU A C 1
ATOM 825 O O . GLU A 1 107 ? 8.984 -19.312 -21 1 97.56 107 GLU A O 1
ATOM 830 N N . LEU A 1 108 ? 7.469 -20.719 -21.875 1 98.38 108 LEU A N 1
ATOM 831 C CA . LEU A 1 108 ? 7.18 -21.375 -20.609 1 98.38 108 LEU A CA 1
ATOM 832 C C . LEU A 1 108 ? 8.453 -21.922 -19.969 1 98.38 108 LEU A C 1
ATOM 834 O O . LEU A 1 108 ? 8.695 -21.703 -18.781 1 98.38 108 LEU A O 1
ATOM 838 N N . PRO A 1 109 ? 9.375 -22.531 -20.703 1 98.5 109 PRO A N 1
ATOM 839 C CA . PRO A 1 109 ? 10.586 -23.047 -20.062 1 98.5 109 PRO A CA 1
ATOM 840 C C . PRO A 1 109 ? 11.43 -21.953 -19.406 1 98.5 109 PRO A C 1
ATOM 842 O O . PRO A 1 109 ? 12.031 -22.172 -18.359 1 98.5 109 PRO A O 1
ATOM 845 N N . GLY A 1 110 ? 11.445 -20.797 -20.062 1 98.31 110 GLY A N 1
ATOM 846 C CA . GLY A 1 110 ? 12.172 -19.688 -19.484 1 98.31 110 GLY A CA 1
ATOM 847 C C . GLY A 1 110 ? 11.594 -19.219 -18.156 1 98.31 110 GLY A C 1
ATOM 848 O O . GLY A 1 110 ? 12.336 -18.953 -17.219 1 98.31 110 GLY A O 1
ATOM 849 N N . LEU A 1 111 ? 10.281 -19.109 -18.109 1 98.69 111 LEU A N 1
ATOM 850 C CA . LEU A 1 111 ? 9.609 -18.75 -16.875 1 98.69 111 LEU A CA 1
ATOM 851 C C . LEU A 1 111 ? 9.953 -19.75 -15.766 1 98.69 111 LEU A C 1
ATOM 853 O O . LEU A 1 111 ? 10.352 -19.359 -14.672 1 98.69 111 LEU A O 1
ATOM 857 N N . ILE A 1 112 ? 9.844 -21 -16.094 1 98.81 112 ILE A N 1
ATOM 858 C CA . ILE A 1 112 ? 10.023 -22.047 -15.086 1 98.81 112 ILE A CA 1
ATOM 859 C C . ILE A 1 112 ? 11.484 -22.078 -14.641 1 98.81 112 ILE A C 1
ATOM 861 O O . ILE A 1 112 ? 11.773 -22.266 -13.453 1 98.81 112 ILE A O 1
ATOM 865 N N . ALA A 1 113 ? 12.391 -21.875 -15.539 1 98.75 113 ALA A N 1
ATOM 866 C CA . ALA A 1 113 ? 13.812 -21.875 -15.188 1 98.75 113 ALA A CA 1
ATOM 867 C C . ALA A 1 113 ? 14.125 -20.734 -14.211 1 98.75 113 ALA A C 1
ATOM 869 O O . ALA A 1 113 ? 14.852 -20.938 -13.234 1 98.75 113 ALA A O 1
ATOM 870 N N . ARG A 1 114 ? 13.617 -19.594 -14.461 1 98.56 114 ARG A N 1
ATOM 871 C CA . ARG A 1 114 ? 13.867 -18.453 -13.586 1 98.56 114 ARG A CA 1
ATOM 872 C C . ARG A 1 114 ? 13.164 -18.625 -12.242 1 98.56 114 ARG A C 1
ATOM 874 O O . ARG A 1 114 ? 13.711 -18.281 -11.195 1 98.56 114 ARG A O 1
ATOM 881 N N . TYR A 1 115 ? 11.977 -19.156 -12.289 1 98.81 115 TYR A N 1
ATOM 882 C CA . TYR A 1 115 ? 11.273 -19.438 -11.039 1 98.81 115 TYR A CA 1
ATOM 883 C C . TYR A 1 115 ? 12.047 -20.438 -10.195 1 98.81 115 TYR A C 1
ATOM 885 O O . TYR A 1 115 ? 12.203 -20.25 -8.984 1 98.81 115 TYR A O 1
ATOM 893 N N . GLU A 1 116 ? 12.539 -21.453 -10.836 1 98.88 116 GLU A N 1
ATOM 894 C CA . GLU A 1 116 ? 13.352 -22.438 -10.125 1 98.88 116 GLU A CA 1
ATOM 895 C C . GLU A 1 116 ? 14.586 -21.797 -9.508 1 98.88 116 GLU A C 1
ATOM 897 O O . GLU A 1 116 ? 14.953 -22.109 -8.375 1 98.88 116 GLU A O 1
ATOM 902 N N . GLU A 1 117 ? 15.227 -20.953 -10.281 1 98.81 117 GLU A N 1
ATOM 903 C CA . GLU A 1 117 ? 16.391 -20.266 -9.758 1 98.81 117 GLU A CA 1
ATOM 904 C C . GLU A 1 117 ? 16.047 -19.438 -8.516 1 98.81 117 GLU A C 1
ATOM 906 O O . GLU A 1 117 ? 16.797 -19.438 -7.539 1 98.81 117 GLU A O 1
ATOM 911 N N . ILE A 1 118 ? 14.938 -18.75 -8.508 1 98.81 118 ILE A N 1
ATOM 912 C CA . ILE A 1 118 ? 14.469 -17.984 -7.359 1 98.81 118 ILE A CA 1
ATOM 913 C C . ILE A 1 118 ? 14.312 -18.906 -6.152 1 98.81 118 ILE A C 1
ATOM 915 O O . ILE A 1 118 ? 14.859 -18.625 -5.078 1 98.81 118 ILE A O 1
ATOM 919 N N . LEU A 1 119 ? 13.602 -20 -6.336 1 98.88 119 LEU A N 1
ATOM 920 C CA . LEU A 1 119 ? 13.305 -20.938 -5.25 1 98.88 119 LEU A CA 1
ATOM 921 C C . LEU A 1 119 ? 14.586 -21.562 -4.711 1 98.88 119 LEU A C 1
ATOM 923 O O . LEU A 1 119 ? 14.75 -21.719 -3.496 1 98.88 119 LEU A O 1
ATOM 927 N N . ARG A 1 120 ? 15.484 -21.906 -5.57 1 98.62 120 ARG A N 1
ATOM 928 C CA . ARG A 1 120 ? 16.75 -22.516 -5.16 1 98.62 120 ARG A CA 1
ATOM 929 C C . ARG A 1 120 ? 17.594 -21.547 -4.359 1 98.62 120 ARG A C 1
ATOM 931 O O . ARG A 1 120 ? 18.203 -21.922 -3.348 1 98.62 120 ARG A O 1
ATOM 938 N N . ARG A 1 121 ? 17.641 -20.344 -4.812 1 98.62 121 ARG A N 1
ATOM 939 C CA . ARG A 1 121 ? 18.406 -19.328 -4.09 1 98.62 121 ARG A CA 1
ATOM 940 C C . ARG A 1 121 ? 17.844 -19.109 -2.693 1 98.62 121 ARG A C 1
ATOM 942 O O . ARG A 1 121 ? 18.594 -18.969 -1.726 1 98.62 121 ARG A O 1
ATOM 949 N N . VAL A 1 122 ? 16.547 -19.031 -2.562 1 98.88 122 VAL A N 1
ATOM 950 C CA . VAL A 1 122 ? 15.922 -18.859 -1.254 1 98.88 122 VAL A CA 1
ATOM 951 C C . VAL A 1 122 ? 16.266 -20.047 -0.355 1 98.88 122 VAL A C 1
ATOM 953 O O . VAL A 1 122 ? 16.656 -19.859 0.8 1 98.88 122 VAL A O 1
ATOM 956 N N . ARG A 1 123 ? 16.203 -21.234 -0.896 1 98.5 123 ARG A N 1
ATOM 957 C CA . ARG A 1 123 ? 16.484 -22.438 -0.111 1 98.5 123 ARG A CA 1
ATOM 958 C C . ARG A 1 123 ? 17.953 -22.469 0.33 1 98.5 123 ARG A C 1
ATOM 960 O O . ARG A 1 123 ? 18.25 -22.891 1.449 1 98.5 123 ARG A O 1
ATOM 967 N N . GLU A 1 124 ? 18.75 -22.094 -0.543 1 98.38 124 GLU A N 1
ATOM 968 C CA . GLU A 1 124 ? 20.172 -22.109 -0.239 1 98.38 124 GLU A CA 1
ATOM 969 C C . GLU A 1 124 ? 20.516 -21.094 0.85 1 98.38 124 GLU A C 1
ATOM 971 O O . GLU A 1 124 ? 21.266 -21.391 1.776 1 98.38 124 GLU A O 1
ATOM 976 N N . CYS A 1 125 ? 19.969 -19.938 0.788 1 98.44 125 CYS A N 1
ATOM 977 C CA . CYS A 1 125 ? 20.281 -18.859 1.714 1 98.44 125 CYS A CA 1
ATOM 978 C C . CYS A 1 125 ? 19.516 -19.016 3.016 1 98.44 125 CYS A C 1
ATOM 980 O O . CYS A 1 125 ? 19.969 -18.578 4.074 1 98.44 125 CYS A O 1
ATOM 982 N N . LEU A 1 126 ? 18.312 -19.609 2.916 1 98.62 126 LEU A N 1
ATOM 983 C CA . LEU A 1 126 ? 17.406 -19.75 4.055 1 98.62 126 LEU A CA 1
ATOM 984 C C . LEU A 1 126 ? 16.875 -21.172 4.145 1 98.62 126 LEU A C 1
ATOM 986 O O . LEU A 1 126 ? 15.672 -21.406 3.955 1 98.62 126 LEU A O 1
ATOM 990 N N . PRO A 1 127 ? 17.625 -22.078 4.566 1 98 127 PRO A N 1
ATOM 991 C CA . PRO A 1 127 ? 17.266 -23.5 4.523 1 98 127 PRO A CA 1
ATOM 992 C C . PRO A 1 127 ? 16.062 -23.828 5.418 1 98 127 PRO A C 1
ATOM 994 O O . PRO A 1 127 ? 15.375 -24.812 5.195 1 98 127 PRO A O 1
ATOM 997 N N . ASP A 1 128 ? 15.812 -22.984 6.387 1 98.12 128 ASP A N 1
ATOM 998 C CA . ASP A 1 128 ? 14.727 -23.266 7.312 1 98.12 128 ASP A CA 1
ATOM 999 C C . ASP A 1 128 ? 13.438 -22.562 6.887 1 98.12 128 ASP A C 1
ATOM 1001 O O . ASP A 1 128 ? 12.398 -22.703 7.527 1 98.12 128 ASP A O 1
ATOM 1005 N N . CYS A 1 129 ? 13.492 -21.781 5.855 1 98.75 129 CYS A N 1
ATOM 1006 C CA . CYS A 1 129 ? 12.32 -21.062 5.371 1 98.75 129 CYS A CA 1
ATOM 1007 C C . CYS A 1 129 ? 11.32 -22 4.723 1 98.75 129 CYS A C 1
ATOM 1009 O O . CYS A 1 129 ? 11.68 -22.781 3.844 1 98.75 129 CYS A O 1
ATOM 1011 N N . ARG A 1 130 ? 10.109 -21.984 5.164 1 98.81 130 ARG A N 1
ATOM 1012 C CA . ARG A 1 130 ? 9.023 -22.703 4.492 1 98.81 130 ARG A CA 1
ATOM 1013 C C . ARG A 1 130 ? 8.523 -21.906 3.287 1 98.81 130 ARG A C 1
ATOM 1015 O O . ARG A 1 130 ? 7.91 -20.844 3.443 1 98.81 130 ARG A O 1
ATOM 1022 N N . ILE A 1 131 ? 8.727 -22.438 2.145 1 98.88 131 ILE A N 1
ATOM 1023 C CA . ILE A 1 131 ? 8.32 -21.766 0.916 1 98.88 131 ILE A CA 1
ATOM 1024 C C . ILE A 1 131 ? 6.988 -22.328 0.438 1 98.88 131 ILE A C 1
ATOM 1026 O O . ILE A 1 131 ? 6.789 -23.547 0.417 1 98.88 131 ILE A O 1
ATOM 1030 N N . VAL A 1 132 ? 6.059 -21.5 0.083 1 98.94 132 VAL A N 1
ATOM 1031 C CA . VAL A 1 132 ? 4.777 -21.875 -0.516 1 98.94 132 VAL A CA 1
ATOM 1032 C C . VAL A 1 132 ? 4.582 -21.109 -1.823 1 98.94 132 VAL A C 1
ATOM 1034 O O . VAL A 1 132 ? 4.539 -19.875 -1.829 1 98.94 132 VAL A O 1
ATOM 1037 N N . THR A 1 133 ? 4.531 -21.797 -2.928 1 98.94 133 THR A N 1
ATOM 1038 C CA . THR A 1 133 ? 4.176 -21.172 -4.195 1 98.94 133 THR A CA 1
ATOM 1039 C C . THR A 1 133 ? 2.66 -21.109 -4.363 1 98.94 133 THR A C 1
ATOM 1041 O O . THR A 1 133 ? 1.944 -22.016 -3.928 1 98.94 133 THR A O 1
ATOM 1044 N N . LEU A 1 134 ? 2.178 -20.109 -4.957 1 98.94 134 LEU A N 1
ATOM 1045 C CA . LEU A 1 134 ? 0.749 -19.922 -5.18 1 98.94 134 LEU A CA 1
ATOM 1046 C C . LEU A 1 134 ? 0.419 -19.984 -6.668 1 98.94 134 LEU A C 1
ATOM 1048 O O . LEU A 1 134 ? 1.17 -19.469 -7.5 1 98.94 134 LEU A O 1
ATOM 1052 N N . ALA A 1 135 ? -0.663 -20.594 -6.957 1 98.94 135 ALA A N 1
ATOM 1053 C CA . ALA A 1 135 ? -1.139 -20.625 -8.336 1 98.94 135 ALA A CA 1
ATOM 1054 C C . ALA A 1 135 ? -1.535 -19.234 -8.812 1 98.94 135 ALA A C 1
ATOM 1056 O O . ALA A 1 135 ? -2.025 -18.422 -8.031 1 98.94 135 ALA A O 1
ATOM 1057 N N . TYR A 1 136 ? -1.294 -19.016 -10.109 1 98.88 136 TYR A N 1
ATOM 1058 C CA . TYR A 1 136 ? -1.698 -17.766 -10.742 1 98.88 136 TYR A CA 1
ATOM 1059 C C . TYR A 1 136 ? -3.217 -17.656 -10.828 1 98.88 136 TYR A C 1
ATOM 1061 O O . TYR A 1 136 ? -3.904 -18.672 -10.969 1 98.88 136 TYR A O 1
ATOM 1069 N N . TYR A 1 137 ? -3.727 -16.469 -10.727 1 98.88 137 TYR A N 1
ATOM 1070 C CA . TYR A 1 137 ? -5.16 -16.203 -10.789 1 98.88 137 TYR A CA 1
ATOM 1071 C C . TYR A 1 137 ? -5.641 -16.141 -12.234 1 98.88 137 TYR A C 1
ATOM 1073 O O . TYR A 1 137 ? -4.875 -15.789 -13.133 1 98.88 137 TYR A O 1
ATOM 1081 N N . PRO A 1 138 ? -6.93 -16.484 -12.484 1 98.75 138 PRO A N 1
ATOM 1082 C CA . PRO A 1 138 ? -7.469 -16.281 -13.828 1 98.75 138 PRO A CA 1
ATOM 1083 C C . PRO A 1 138 ? -7.598 -14.805 -14.203 1 98.75 138 PRO A C 1
ATOM 1085 O O . PRO A 1 138 ? -7.57 -13.938 -13.328 1 98.75 138 PRO A O 1
ATOM 1088 N N . VAL A 1 139 ? -7.719 -14.586 -15.523 1 98.62 139 VAL A N 1
ATOM 1089 C CA . VAL A 1 139 ? -7.941 -13.234 -16.016 1 98.62 139 VAL A CA 1
ATOM 1090 C C . VAL A 1 139 ? -9.312 -13.141 -16.688 1 98.62 139 VAL A C 1
ATOM 1092 O O . VAL A 1 139 ? -9.977 -14.164 -16.891 1 98.62 139 VAL A O 1
ATOM 1095 N N . ASN A 1 140 ? -9.758 -11.992 -16.891 1 98.12 140 ASN A N 1
ATOM 1096 C CA . ASN A 1 140 ? -10.977 -11.703 -17.641 1 98.12 140 ASN A CA 1
ATOM 1097 C C . ASN A 1 140 ? -10.672 -10.922 -18.922 1 98.12 140 ASN A C 1
ATOM 1099 O O . ASN A 1 140 ? -10.57 -9.695 -18.891 1 98.12 140 ASN A O 1
ATOM 1103 N N . ALA A 1 141 ? -10.594 -11.648 -20.016 1 92.75 141 ALA A N 1
ATOM 1104 C CA . ALA A 1 141 ? -10.25 -11.031 -21.297 1 92.75 141 ALA A CA 1
ATOM 1105 C C . ALA A 1 141 ? -11.516 -10.648 -22.062 1 92.75 141 ALA A C 1
ATOM 1107 O O . ALA A 1 141 ? -11.43 -9.984 -23.109 1 92.75 141 ALA A O 1
ATOM 1108 N N . ASP A 1 142 ? -12.617 -10.984 -21.562 1 89.69 142 ASP A N 1
ATOM 1109 C CA . ASP A 1 142 ? -13.844 -10.898 -22.344 1 89.69 142 ASP A CA 1
ATOM 1110 C C . ASP A 1 142 ? -14.602 -9.602 -22.047 1 89.69 142 ASP A C 1
ATOM 1112 O O . ASP A 1 142 ? -15.172 -8.992 -22.953 1 89.69 142 ASP A O 1
ATOM 1116 N N . ASP A 1 143 ? -14.516 -9.172 -20.797 1 89.5 143 ASP A N 1
ATOM 1117 C CA . ASP A 1 143 ? -15.297 -8.008 -20.391 1 89.5 143 ASP A CA 1
ATOM 1118 C C . ASP A 1 143 ? -14.539 -6.711 -20.688 1 89.5 143 ASP A C 1
ATOM 1120 O O . ASP A 1 143 ? -13.328 -6.73 -20.922 1 89.5 143 ASP A O 1
ATOM 1124 N N . VAL A 1 144 ? -15.359 -5.652 -20.688 1 87.94 144 VAL A N 1
ATOM 1125 C CA . VAL A 1 144 ? -14.805 -4.324 -20.922 1 87.94 144 VAL A CA 1
ATOM 1126 C C . VAL A 1 144 ? -14.703 -3.566 -19.609 1 87.94 144 VAL A C 1
ATOM 1128 O O . VAL A 1 144 ? -15.648 -3.547 -18.812 1 87.94 144 VAL A O 1
ATOM 1131 N N . PHE A 1 145 ? -13.594 -2.969 -19.484 1 90.12 145 PHE A N 1
ATOM 1132 C CA . PHE A 1 145 ? -13.352 -2.229 -18.25 1 90.12 145 PHE A CA 1
ATOM 1133 C C . PHE A 1 145 ? -13.023 -0.77 -18.547 1 90.12 145 PHE A C 1
ATOM 1135 O O . PHE A 1 145 ? -12.32 -0.47 -19.516 1 90.12 145 PHE A O 1
ATOM 1142 N N . ALA A 1 146 ? -13.539 0.066 -17.688 1 82.62 146 ALA A N 1
ATOM 1143 C CA . ALA A 1 146 ? -13.375 1.504 -17.875 1 82.62 146 ALA A CA 1
ATOM 1144 C C . ALA A 1 146 ? -11.898 1.898 -17.797 1 82.62 146 ALA A C 1
ATOM 1146 O O . ALA A 1 146 ? -11.164 1.408 -16.938 1 82.62 146 ALA A O 1
ATOM 1147 N N . GLY A 1 147 ? -11.477 2.703 -18.734 1 85.06 147 GLY A N 1
ATOM 1148 C CA . GLY A 1 147 ? -10.125 3.246 -18.703 1 85.06 147 GLY A CA 1
ATOM 1149 C C . GLY A 1 147 ? -9.102 2.33 -19.344 1 85.06 147 GLY A C 1
ATOM 1150 O O . GLY A 1 147 ? -7.914 2.654 -19.391 1 85.06 147 GLY A O 1
ATOM 1151 N N . VAL A 1 148 ? -9.602 1.182 -19.844 1 87.62 148 VAL A N 1
ATOM 1152 C CA . VAL A 1 148 ? -8.68 0.227 -20.453 1 87.62 148 VAL A CA 1
ATOM 1153 C C . VAL A 1 148 ? -8.766 0.317 -21.969 1 87.62 148 VAL A C 1
ATOM 1155 O O . VAL A 1 148 ? -9.859 0.276 -22.531 1 87.62 148 VAL A O 1
ATOM 1158 N N . ASP A 1 149 ? -7.609 0.533 -22.578 1 89.69 149 ASP A N 1
ATOM 1159 C CA . ASP A 1 149 ? -7.555 0.506 -24.031 1 89.69 149 ASP A CA 1
ATOM 1160 C C . ASP A 1 149 ? -7.848 -0.894 -24.578 1 89.69 149 ASP A C 1
ATOM 1162 O O . ASP A 1 149 ? -7.098 -1.836 -24.297 1 89.69 149 ASP A O 1
ATOM 1166 N N . ARG A 1 150 ? -8.797 -1.004 -25.375 1 88.44 150 ARG A N 1
ATOM 1167 C CA . ARG A 1 150 ? -9.281 -2.309 -25.812 1 88.44 150 ARG A CA 1
ATOM 1168 C C . ARG A 1 150 ? -8.242 -3.021 -26.672 1 88.44 150 ARG A C 1
ATOM 1170 O O . ARG A 1 150 ? -8.047 -4.23 -26.547 1 88.44 150 ARG A O 1
ATOM 1177 N N . ALA A 1 151 ? -7.66 -2.301 -27.547 1 90.62 151 ALA A N 1
ATOM 1178 C CA . ALA A 1 151 ? -6.672 -2.91 -28.438 1 90.62 151 ALA A CA 1
ATOM 1179 C C . ALA A 1 151 ? -5.457 -3.395 -27.656 1 90.62 151 ALA A C 1
ATOM 1181 O O . ALA A 1 151 ? -4.973 -4.508 -27.875 1 90.62 151 ALA A O 1
ATOM 1182 N N . ALA A 1 152 ? -5.027 -2.566 -26.766 1 89.31 152 ALA A N 1
ATOM 1183 C CA . ALA A 1 152 ? -3.902 -2.953 -25.922 1 89.31 152 ALA A CA 1
ATOM 1184 C C . ALA A 1 152 ? -4.266 -4.148 -25.031 1 89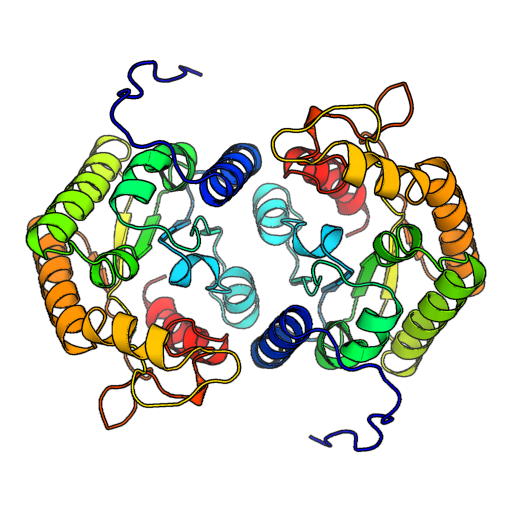.31 152 ALA A C 1
ATOM 1186 O O . ALA A 1 152 ? -3.453 -5.059 -24.859 1 89.31 152 ALA A O 1
ATOM 1187 N N . ALA A 1 153 ? -5.418 -4.113 -24.547 1 90.88 153 ALA A N 1
ATOM 1188 C CA . ALA A 1 153 ? -5.895 -5.215 -23.719 1 90.88 153 ALA A CA 1
ATOM 1189 C C . ALA A 1 153 ? -5.977 -6.512 -24.516 1 90.88 153 ALA A C 1
ATOM 1191 O O . ALA A 1 153 ? -5.559 -7.57 -24.047 1 90.88 153 ALA A O 1
ATOM 1192 N N . ALA A 1 154 ? -6.453 -6.391 -25.688 1 91.31 154 ALA A N 1
ATOM 1193 C CA . ALA A 1 154 ? -6.574 -7.566 -26.547 1 91.31 154 ALA A CA 1
ATOM 1194 C C . ALA A 1 154 ? -5.207 -8.18 -26.828 1 91.31 154 ALA A C 1
ATOM 1196 O O . ALA A 1 154 ? -5.051 -9.406 -26.797 1 91.31 154 ALA A O 1
ATOM 1197 N N . ASP A 1 155 ? -4.332 -7.348 -27.156 1 92 155 ASP A N 1
ATOM 1198 C CA . ASP A 1 155 ? -2.977 -7.82 -27.406 1 92 155 ASP A CA 1
ATOM 1199 C C . ASP A 1 155 ? -2.396 -8.516 -26.172 1 92 155 ASP A C 1
ATOM 1201 O O . ASP A 1 155 ? -1.845 -9.609 -26.281 1 92 155 ASP A O 1
ATOM 1205 N N . LEU A 1 156 ? -2.574 -7.906 -25.047 1 91.56 156 LEU A N 1
ATOM 1206 C CA . LEU A 1 156 ? -2.08 -8.469 -23.797 1 91.56 156 LEU A CA 1
ATOM 1207 C C . LEU A 1 156 ? -2.742 -9.805 -23.5 1 91.56 156 LEU A C 1
ATOM 1209 O O . LEU A 1 156 ? -2.064 -10.781 -23.156 1 91.56 156 LEU A O 1
ATOM 1213 N N . PHE A 1 157 ? -3.977 -9.883 -23.672 1 93.94 157 PHE A N 1
ATOM 1214 C CA . PHE A 1 157 ? -4.73 -11.07 -23.297 1 93.94 157 PHE A CA 1
ATOM 1215 C C . PHE A 1 157 ? -4.543 -12.18 -24.328 1 93.94 157 PHE A C 1
ATOM 1217 O O . PHE A 1 157 ? -4.82 -13.344 -24.047 1 93.94 157 PHE A O 1
ATOM 1224 N N . SER A 1 158 ? -4.09 -11.805 -25.516 1 93.31 158 SER A N 1
ATOM 1225 C CA . SER A 1 158 ? -3.75 -12.828 -26.484 1 93.31 158 SER A CA 1
ATOM 1226 C C . SER A 1 158 ? -2.582 -13.688 -26.016 1 93.31 158 SER A C 1
ATOM 1228 O O . SER A 1 158 ? -2.455 -14.852 -26.406 1 93.31 158 SER A O 1
ATOM 1230 N N . ARG A 1 159 ? -1.801 -13.156 -25.219 1 94.81 159 ARG A N 1
ATOM 1231 C CA . ARG A 1 159 ? -0.674 -13.883 -24.641 1 94.81 159 ARG A CA 1
ATOM 1232 C C . ARG A 1 159 ? -1.008 -14.383 -23.25 1 94.81 159 ARG A C 1
ATOM 1234 O O . ARG A 1 159 ? -0.975 -15.586 -22.984 1 94.81 159 ARG A O 1
ATOM 1241 N N . ARG A 1 160 ? -1.429 -13.461 -22.422 1 97.19 160 ARG A N 1
ATOM 1242 C CA . ARG A 1 160 ? -1.798 -13.789 -21.047 1 97.19 160 ARG A CA 1
ATOM 1243 C C . ARG A 1 160 ? -3.238 -14.281 -20.969 1 97.19 160 ARG A C 1
ATOM 1245 O O . ARG A 1 160 ? -4.086 -13.656 -20.328 1 97.19 160 ARG A O 1
ATOM 1252 N N . SER A 1 161 ? -3.479 -15.43 -21.641 1 97.06 161 SER A N 1
ATOM 1253 C CA . SER A 1 161 ? -4.793 -16.062 -21.672 1 97.06 161 SER A CA 1
ATOM 1254 C C . SER A 1 161 ? -4.957 -17.047 -20.516 1 97.06 161 SER A C 1
ATOM 1256 O O . SER A 1 161 ? -3.969 -17.484 -19.922 1 97.06 161 SER A O 1
ATOM 1258 N N . ASN A 1 162 ? -6.184 -17.344 -20.203 1 98.25 162 ASN A N 1
ATOM 1259 C CA . ASN A 1 162 ? -6.434 -18.344 -19.172 1 98.25 162 ASN A CA 1
ATOM 1260 C C . ASN A 1 162 ? -5.828 -19.703 -19.531 1 98.25 162 ASN A C 1
ATOM 1262 O O . ASN A 1 162 ? -5.414 -20.453 -18.656 1 98.25 162 ASN A O 1
ATOM 1266 N N . ARG A 1 163 ? -5.754 -19.969 -20.828 1 97.75 163 ARG A N 1
ATOM 1267 C CA . ARG A 1 163 ? -5.09 -21.188 -21.266 1 97.75 163 ARG A CA 1
ATOM 1268 C C . ARG A 1 163 ? -3.607 -21.172 -20.906 1 97.75 163 ARG A C 1
ATOM 1270 O O . ARG A 1 163 ? -3.086 -22.125 -20.328 1 97.75 163 ARG A O 1
ATOM 1277 N N . ALA A 1 164 ? -2.939 -20.078 -21.266 1 98.25 164 ALA A N 1
ATOM 1278 C CA . ALA A 1 164 ? -1.523 -19.938 -20.953 1 98.25 164 ALA A CA 1
ATOM 1279 C C . ALA A 1 164 ? -1.299 -19.984 -19.438 1 98.25 164 ALA A C 1
ATOM 1281 O O . ALA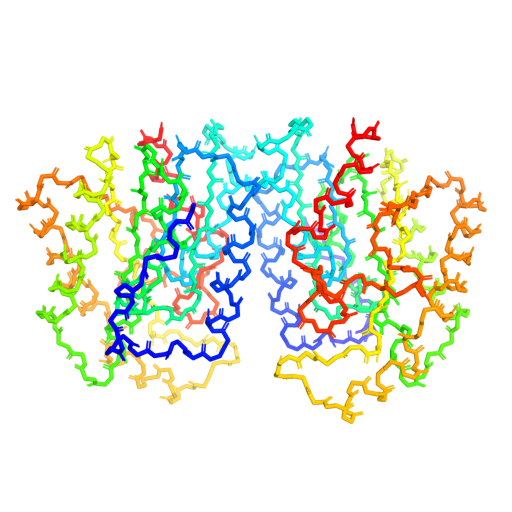 A 1 164 ? -0.33 -20.578 -18.969 1 98.25 164 ALA A O 1
ATOM 1282 N N . ILE A 1 165 ? -2.162 -19.375 -18.656 1 98.69 165 ILE A N 1
ATOM 1283 C CA . ILE A 1 165 ? -2.066 -19.328 -17.203 1 98.69 165 ILE A CA 1
ATOM 1284 C C . ILE A 1 165 ? -2.215 -20.734 -16.625 1 98.69 165 ILE A C 1
ATOM 1286 O O . ILE A 1 165 ? -1.466 -21.141 -15.734 1 98.69 165 ILE A O 1
ATOM 1290 N N . ARG A 1 166 ? -3.164 -21.5 -17.172 1 98.44 166 ARG A N 1
ATOM 1291 C CA . ARG A 1 166 ? -3.346 -22.875 -16.719 1 98.44 166 ARG A CA 1
ATOM 1292 C C . ARG A 1 166 ? -2.1 -23.703 -17 1 98.44 166 ARG A C 1
ATOM 1294 O O . ARG A 1 166 ? -1.675 -24.5 -16.141 1 98.44 166 ARG A O 1
ATOM 1301 N N . GLU A 1 167 ? -1.563 -23.516 -18.156 1 98.69 167 GLU A N 1
ATOM 1302 C CA . GLU A 1 167 ? -0.339 -24.234 -18.516 1 98.69 167 GLU A CA 1
ATOM 1303 C C . GLU A 1 167 ? 0.804 -23.859 -17.562 1 98.69 167 GLU A C 1
ATOM 1305 O O . GLU A 1 167 ? 1.539 -24.734 -17.109 1 98.69 167 GLU A O 1
ATOM 1310 N N . ALA A 1 168 ? 0.966 -22.625 -17.328 1 98.88 168 ALA A N 1
ATOM 1311 C CA . ALA A 1 168 ? 2.006 -22.156 -16.406 1 98.88 168 ALA A CA 1
ATOM 1312 C C . ALA A 1 168 ? 1.766 -22.672 -14.992 1 98.88 168 ALA A C 1
ATOM 1314 O O . ALA A 1 168 ? 2.707 -23.078 -14.305 1 98.88 168 ALA A O 1
ATOM 1315 N N . ASN A 1 169 ? 0.505 -22.656 -14.539 1 98.88 169 ASN A N 1
ATOM 1316 C CA . ASN A 1 169 ? 0.158 -23.156 -13.219 1 98.88 169 ASN A CA 1
ATOM 1317 C C . ASN A 1 169 ? 0.533 -24.625 -13.07 1 98.88 169 ASN A C 1
ATOM 1319 O O . ASN A 1 169 ? 1.075 -25.031 -12.039 1 98.88 169 ASN A O 1
ATOM 1323 N N . GLU A 1 170 ? 0.22 -25.344 -14.094 1 98.88 170 GLU A N 1
ATOM 1324 C CA . GLU A 1 170 ? 0.581 -26.766 -14.062 1 98.88 170 GLU A CA 1
ATOM 1325 C C . GLU A 1 170 ? 2.092 -26.953 -13.969 1 98.88 170 GLU A C 1
ATOM 1327 O O . GLU A 1 170 ? 2.574 -27.797 -13.227 1 98.88 170 GLU A O 1
ATOM 1332 N N . ALA A 1 171 ? 2.801 -26.188 -14.719 1 98.88 171 ALA A N 1
ATOM 1333 C CA . ALA A 1 171 ? 4.258 -26.266 -14.727 1 98.88 171 ALA A CA 1
ATOM 1334 C C . ALA A 1 171 ? 4.844 -25.844 -13.383 1 98.88 171 ALA A C 1
ATOM 1336 O O . ALA A 1 171 ? 5.801 -26.438 -12.891 1 98.88 171 ALA A O 1
ATOM 1337 N N . VAL A 1 172 ? 4.34 -24.797 -12.758 1 98.88 172 VAL A N 1
ATOM 1338 C CA . VAL A 1 172 ? 4.812 -24.328 -11.461 1 98.88 172 VAL A CA 1
ATOM 1339 C C . VAL A 1 172 ? 4.512 -25.375 -10.391 1 98.88 172 VAL A C 1
ATOM 1341 O O . VAL A 1 172 ? 5.336 -25.641 -9.508 1 98.88 172 VAL A O 1
ATOM 1344 N N . ALA A 1 173 ? 3.305 -25.953 -10.438 1 98.88 173 ALA A N 1
ATOM 1345 C CA . ALA A 1 173 ? 2.963 -27.031 -9.508 1 98.88 173 ALA A CA 1
ATOM 1346 C C . ALA A 1 173 ? 3.938 -28.203 -9.641 1 98.88 173 ALA A C 1
ATOM 1348 O O . ALA A 1 173 ? 4.387 -28.75 -8.633 1 98.88 173 ALA A O 1
ATOM 1349 N N . ALA A 1 174 ? 4.238 -28.547 -10.852 1 98.88 174 ALA A N 1
ATOM 1350 C CA . ALA A 1 174 ? 5.184 -29.625 -11.102 1 98.88 174 ALA A CA 1
ATOM 1351 C C . ALA A 1 174 ? 6.57 -29.281 -10.57 1 98.88 174 ALA A C 1
ATOM 1353 O O . ALA A 1 174 ? 7.238 -30.125 -9.969 1 98.88 174 ALA A O 1
ATOM 1354 N N . LEU A 1 175 ? 6.996 -28.062 -10.852 1 98.88 175 LEU A N 1
ATOM 1355 C CA . LEU A 1 175 ? 8.266 -27.594 -10.32 1 98.88 175 LEU A CA 1
ATOM 1356 C C . LEU A 1 175 ? 8.281 -27.688 -8.797 1 98.88 175 LEU A C 1
ATOM 1358 O O . LEU A 1 175 ? 9.258 -28.172 -8.211 1 98.88 175 LEU A O 1
ATOM 1362 N N . SER A 1 176 ? 7.246 -27.266 -8.141 1 98.88 176 SER A N 1
ATOM 1363 C CA . SER A 1 176 ? 7.141 -27.297 -6.688 1 98.88 176 SER A CA 1
ATOM 1364 C C . SER A 1 176 ? 7.227 -28.719 -6.152 1 98.88 176 SER A C 1
ATOM 1366 O O . SER A 1 176 ? 7.938 -28.984 -5.184 1 98.88 176 SER A O 1
ATOM 1368 N N . ARG A 1 177 ? 6.539 -29.578 -6.832 1 98.62 177 ARG A N 1
ATOM 1369 C CA . ARG A 1 177 ? 6.586 -30.984 -6.449 1 98.62 177 ARG A CA 1
ATOM 1370 C C . ARG A 1 177 ? 8 -31.531 -6.562 1 98.62 177 ARG A C 1
ATOM 1372 O O . ARG A 1 177 ? 8.477 -32.219 -5.656 1 98.62 177 ARG A O 1
ATOM 1379 N N . ARG A 1 178 ? 8.602 -31.234 -7.664 1 98.62 178 ARG A N 1
ATOM 1380 C CA . ARG A 1 178 ? 9.961 -31.719 -7.898 1 98.62 178 ARG A CA 1
ATOM 1381 C C . ARG A 1 178 ? 10.914 -31.219 -6.812 1 98.62 178 ARG A C 1
ATOM 1383 O O . ARG A 1 178 ? 11.828 -31.938 -6.402 1 98.62 178 ARG A O 1
ATOM 1390 N N . LEU A 1 179 ? 10.664 -30.047 -6.312 1 98.44 179 LEU A N 1
ATOM 1391 C CA . LEU A 1 179 ? 11.555 -29.438 -5.332 1 98.44 179 LEU A CA 1
ATOM 1392 C C . LEU A 1 179 ? 11.086 -29.734 -3.91 1 98.44 179 LEU A C 1
ATOM 1394 O O . LEU A 1 179 ? 11.734 -29.328 -2.941 1 98.44 179 LEU A O 1
ATOM 1398 N N . GLY A 1 180 ? 9.953 -30.375 -3.73 1 98.25 180 GLY A N 1
ATOM 1399 C CA . GLY A 1 180 ? 9.391 -30.641 -2.414 1 98.25 180 GLY A CA 1
ATOM 1400 C C . GLY A 1 180 ? 8.844 -29.406 -1.733 1 98.25 180 GLY A C 1
ATOM 1401 O O . GLY A 1 180 ? 8.945 -29.266 -0.514 1 98.25 180 GLY A O 1
ATOM 1402 N N . ILE A 1 181 ? 8.414 -28.5 -2.467 1 98.31 181 ILE A N 1
ATOM 1403 C CA . ILE A 1 181 ? 7.844 -27.234 -1.984 1 98.31 181 ILE A CA 1
ATOM 1404 C C . ILE A 1 181 ? 6.32 -27.297 -2.061 1 98.31 181 ILE A C 1
ATOM 1406 O O . ILE A 1 181 ? 5.762 -27.797 -3.041 1 98.31 181 ILE A O 1
ATOM 1410 N N . GLU A 1 182 ? 5.691 -26.797 -1.029 1 98.56 182 GLU A N 1
ATOM 1411 C CA . GLU A 1 182 ? 4.234 -26.719 -1.035 1 98.56 182 GLU A CA 1
ATOM 1412 C C . GLU A 1 182 ? 3.738 -25.766 -2.113 1 98.56 182 GLU A C 1
ATOM 1414 O O . GLU A 1 182 ? 4.336 -24.703 -2.336 1 98.56 182 GLU A O 1
ATOM 1419 N N . HIS A 1 183 ? 2.684 -26.188 -2.797 1 98.81 183 HIS A N 1
ATOM 1420 C CA . HIS A 1 183 ? 1.99 -25.375 -3.797 1 98.81 183 HIS A CA 1
ATOM 1421 C C . HIS A 1 183 ? 0.502 -25.266 -3.48 1 98.81 183 HIS A C 1
ATOM 1423 O O . HIS A 1 183 ? -0.166 -26.281 -3.268 1 98.81 183 HIS A O 1
ATOM 1429 N N . LEU A 1 184 ? -0.02 -24.031 -3.395 1 98.94 184 LEU A N 1
ATOM 1430 C CA . LEU A 1 184 ? -1.435 -23.828 -3.094 1 98.94 184 LEU A CA 1
ATOM 1431 C C . LEU A 1 184 ? -2.158 -23.203 -4.277 1 98.94 184 LEU A C 1
ATOM 1433 O O . LEU A 1 184 ? -1.654 -22.266 -4.891 1 98.94 184 LEU A O 1
ATOM 1437 N N . ASP A 1 185 ? -3.256 -23.766 -4.633 1 98.88 185 ASP A N 1
ATOM 1438 C CA . ASP A 1 185 ? -4.223 -23.156 -5.535 1 98.88 185 ASP A CA 1
ATOM 1439 C C . ASP A 1 185 ? -5.371 -22.516 -4.754 1 98.88 185 ASP A C 1
ATOM 1441 O O . ASP A 1 185 ? -6.23 -23.219 -4.223 1 98.88 185 ASP A O 1
ATOM 1445 N N . LEU A 1 186 ? -5.371 -21.219 -4.758 1 98.81 186 LEU A N 1
ATOM 1446 C CA . LEU A 1 186 ? -6.324 -20.469 -3.943 1 98.81 186 LEU A CA 1
ATOM 1447 C C . LEU A 1 186 ? -7.445 -19.891 -4.805 1 98.81 186 LEU A C 1
ATOM 1449 O O . LEU A 1 186 ? -8.117 -18.938 -4.402 1 98.81 186 LEU A O 1
ATOM 1453 N N . ASN A 1 187 ? -7.676 -20.438 -5.957 1 98.75 187 ASN A N 1
ATOM 1454 C CA . ASN A 1 187 ? -8.484 -19.797 -6.988 1 98.75 187 ASN A CA 1
ATOM 1455 C C . ASN A 1 187 ? -9.961 -20.172 -6.859 1 98.75 187 ASN A C 1
ATOM 1457 O O . ASN A 1 187 ? -10.812 -19.625 -7.566 1 98.75 187 ASN A O 1
ATOM 1461 N N . ASP A 1 188 ? -10.234 -21.156 -5.996 1 98.69 188 ASP A N 1
ATOM 1462 C CA . ASP A 1 188 ? -11.617 -21.594 -5.895 1 98.69 188 ASP A CA 1
ATOM 1463 C C . ASP A 1 188 ? -12.547 -20.438 -5.57 1 98.69 188 ASP A C 1
ATOM 1465 O O . ASP A 1 188 ? -12.406 -19.781 -4.531 1 98.69 188 ASP A O 1
ATOM 1469 N N . GLY A 1 189 ? -13.492 -20.078 -6.457 1 98.75 189 GLY A N 1
ATOM 1470 C CA . GLY A 1 189 ? -14.453 -19 -6.254 1 98.75 189 GLY A CA 1
ATOM 1471 C C . GLY A 1 189 ? -14.133 -17.75 -7.043 1 98.75 189 GLY A C 1
ATOM 1472 O O . GLY A 1 189 ? -14.922 -16.797 -7.059 1 98.75 189 GLY A O 1
ATOM 1473 N N . LEU A 1 190 ? -13.055 -17.703 -7.801 1 98.88 190 LEU A N 1
ATOM 1474 C CA . LEU A 1 190 ? -12.648 -16.484 -8.508 1 98.88 190 LEU A CA 1
ATOM 1475 C C . LEU A 1 190 ? -13.25 -16.438 -9.906 1 98.88 190 LEU A C 1
ATOM 1477 O O . LEU A 1 190 ? -13.539 -15.359 -10.422 1 98.88 190 LEU A O 1
ATOM 1481 N N . ALA A 1 191 ? -13.406 -17.594 -10.508 1 98.56 191 ALA A N 1
ATOM 1482 C CA . ALA A 1 191 ? -13.766 -17.656 -11.922 1 98.56 191 ALA A CA 1
ATOM 1483 C C . ALA A 1 191 ? -15.281 -17.703 -12.094 1 98.56 191 ALA A C 1
ATOM 1485 O O . ALA A 1 191 ? -15.992 -18.219 -11.234 1 98.56 191 ALA A O 1
ATOM 1486 N N . ASP A 1 192 ? -15.734 -17.141 -13.18 1 98.12 192 ASP A N 1
ATOM 1487 C CA . ASP A 1 192 ? -17.125 -17.312 -13.57 1 98.12 192 ASP A CA 1
ATOM 1488 C C . ASP A 1 192 ? -17.328 -18.641 -14.312 1 98.12 192 ASP A C 1
ATOM 1490 O O . ASP A 1 192 ? -16.422 -19.469 -14.359 1 98.12 192 ASP A O 1
ATOM 1494 N N . ASP A 1 193 ? -18.484 -18.828 -14.859 1 96.81 193 ASP A N 1
ATOM 1495 C CA . ASP A 1 193 ? -18.828 -20.094 -15.469 1 96.81 193 ASP A CA 1
ATOM 1496 C C . ASP A 1 193 ? -18 -20.359 -16.719 1 96.81 193 ASP A C 1
ATOM 1498 O O . ASP A 1 193 ? -17.812 -21.516 -17.109 1 96.81 193 ASP A O 1
ATOM 1502 N N . ALA A 1 194 ? -17.531 -19.344 -17.312 1 96.56 194 ALA A N 1
ATOM 1503 C CA . ALA A 1 194 ? -16.719 -19.469 -18.531 1 96.56 194 ALA A CA 1
ATOM 1504 C C . ALA A 1 194 ? -15.242 -19.625 -18.188 1 96.56 194 ALA A C 1
ATOM 1506 O O . ALA A 1 194 ? -14.414 -19.781 -19.094 1 96.56 194 ALA A O 1
ATOM 1507 N N . GLY A 1 195 ? -14.891 -19.547 -16.891 1 97.38 195 GLY A N 1
ATOM 1508 C CA . GLY A 1 195 ? -13.508 -19.719 -16.469 1 97.38 195 GLY A CA 1
ATOM 1509 C C . GLY A 1 195 ? -12.75 -18.406 -16.391 1 97.38 195 GLY A C 1
ATOM 1510 O O . GLY A 1 195 ? -11.539 -18.406 -16.125 1 97.38 195 GLY A O 1
ATOM 1511 N N . ASN A 1 196 ? -13.461 -17.328 -16.656 1 98.12 196 ASN A N 1
ATOM 1512 C CA . ASN A 1 196 ? -12.844 -16.016 -16.531 1 98.12 196 ASN A CA 1
ATOM 1513 C C . ASN A 1 196 ? -12.914 -15.484 -15.102 1 98.12 196 ASN A C 1
ATOM 1515 O O . ASN A 1 196 ? -13.836 -15.828 -14.359 1 98.12 196 ASN A O 1
ATOM 1519 N N . LEU A 1 197 ? -11.898 -14.688 -14.766 1 98.75 197 LEU A N 1
ATOM 1520 C CA . LEU A 1 197 ? -12.031 -13.93 -13.531 1 98.75 197 LEU A CA 1
ATOM 1521 C C . LEU A 1 197 ? -13.352 -13.164 -13.5 1 98.75 197 LEU A C 1
ATOM 1523 O O . LEU A 1 197 ? -13.688 -12.469 -14.461 1 98.75 197 LEU A O 1
ATOM 1527 N N . ARG A 1 198 ? -14.125 -13.367 -12.43 1 98.69 198 ARG A N 1
ATOM 1528 C CA . ARG A 1 198 ? -15.398 -12.664 -12.352 1 98.69 198 ARG A CA 1
ATOM 1529 C C . ARG A 1 198 ? -15.211 -11.164 -12.539 1 98.69 198 ARG A C 1
ATOM 1531 O O . ARG A 1 198 ? -14.344 -10.555 -11.898 1 98.69 198 ARG A O 1
ATOM 1538 N N . ALA A 1 199 ? -16.062 -10.547 -13.312 1 97.94 199 ALA A N 1
ATOM 1539 C CA . ALA A 1 199 ? -15.961 -9.133 -13.672 1 97.94 199 ALA A CA 1
ATOM 1540 C C . ALA A 1 199 ? -16.031 -8.25 -12.43 1 97.94 199 ALA A C 1
ATOM 1542 O O . ALA A 1 199 ? -15.352 -7.23 -12.344 1 97.94 199 ALA A O 1
ATOM 1543 N N . ALA A 1 200 ? -16.781 -8.641 -11.469 1 97.81 200 ALA A N 1
ATOM 1544 C CA . ALA A 1 200 ? -17 -7.848 -10.258 1 97.81 200 ALA A CA 1
ATOM 1545 C C . ALA A 1 200 ? -15.719 -7.789 -9.414 1 97.81 200 ALA A C 1
ATOM 1547 O O . ALA A 1 200 ? -15.586 -6.926 -8.539 1 97.81 200 ALA A O 1
ATOM 1548 N N . TYR A 1 201 ? -14.742 -8.68 -9.672 1 98.69 201 TYR A N 1
ATOM 1549 C CA . TYR A 1 201 ? -13.57 -8.805 -8.812 1 98.69 201 TYR A CA 1
ATOM 1550 C C . TYR A 1 201 ? -12.398 -8.008 -9.375 1 98.69 201 TYR A C 1
ATOM 1552 O O . TYR A 1 201 ? -11.367 -7.852 -8.719 1 98.69 201 TYR A O 1
ATOM 1560 N N . THR A 1 202 ? -12.586 -7.477 -10.57 1 98.31 202 THR A N 1
ATOM 1561 C CA . THR A 1 202 ? -11.359 -7.012 -11.211 1 98.31 202 THR A CA 1
ATOM 1562 C C . THR A 1 202 ? -11.539 -5.598 -11.766 1 98.31 202 THR A C 1
ATOM 1564 O O . THR A 1 202 ? -12.641 -5.223 -12.18 1 98.31 202 THR A O 1
ATOM 1567 N N . MET A 1 203 ? -10.414 -4.828 -11.773 1 96.19 203 MET A N 1
ATOM 1568 C CA . MET A 1 203 ? -10.367 -3.441 -12.234 1 96.19 203 MET A CA 1
ATOM 1569 C C . MET A 1 203 ? -10.156 -3.375 -13.742 1 96.19 203 MET A C 1
ATOM 1571 O O . MET A 1 203 ? -10.578 -2.418 -14.398 1 96.19 203 MET A O 1
ATOM 1575 N N . ASP A 1 204 ? -9.461 -4.367 -14.297 1 96.5 204 ASP A N 1
ATOM 1576 C CA . ASP A 1 204 ? -9 -4.27 -15.672 1 96.5 204 ASP A CA 1
ATOM 1577 C C . ASP A 1 204 ? -8.867 -5.648 -16.312 1 96.5 204 ASP A C 1
ATOM 1579 O O . ASP A 1 204 ? -8.18 -5.812 -17.312 1 96.5 204 ASP A O 1
ATOM 1583 N N . GLY A 1 205 ? -9.422 -6.656 -15.617 1 97.69 205 GLY A N 1
ATOM 1584 C CA . GLY A 1 205 ? -9.352 -8.023 -16.109 1 97.69 205 GLY A CA 1
ATOM 1585 C C . GLY A 1 205 ? -8.18 -8.797 -15.523 1 97.69 205 GLY A C 1
ATOM 1586 O O . GLY A 1 205 ? -8.094 -10.016 -15.688 1 97.69 205 GLY A O 1
ATOM 1587 N N . ILE A 1 206 ? -7.293 -8.117 -14.844 1 97.88 206 ILE A N 1
ATOM 1588 C CA . ILE A 1 206 ? -6.098 -8.75 -14.297 1 97.88 206 ILE A CA 1
ATOM 1589 C C . ILE A 1 206 ? -6.008 -8.477 -12.797 1 97.88 206 ILE A C 1
ATOM 1591 O O . ILE A 1 206 ? -6.016 -9.406 -11.992 1 97.88 206 ILE A O 1
ATOM 1595 N N . HIS A 1 207 ? -6.023 -7.18 -12.422 1 98.38 207 HIS A N 1
ATOM 1596 C CA . HIS A 1 207 ? -5.863 -6.789 -11.031 1 98.38 207 HIS A CA 1
ATOM 1597 C C . HIS A 1 207 ? -7.188 -6.879 -10.281 1 98.38 207 HIS A C 1
ATOM 1599 O O . HIS A 1 207 ? -8.234 -6.48 -10.805 1 98.38 207 HIS A O 1
ATOM 1605 N N . MET A 1 208 ? -7.133 -7.328 -9.094 1 98.69 208 MET A N 1
ATOM 1606 C CA . MET A 1 208 ? -8.352 -7.59 -8.328 1 98.69 208 MET A CA 1
ATOM 1607 C C . MET A 1 208 ? -8.602 -6.488 -7.309 1 98.69 208 MET A C 1
ATOM 1609 O O . MET A 1 208 ? -7.664 -5.848 -6.836 1 98.69 208 MET A O 1
ATOM 1613 N N . TYR A 1 209 ? -9.867 -6.312 -7.023 1 98.5 209 TYR A N 1
ATOM 1614 C CA . TYR A 1 209 ? -10.289 -5.562 -5.848 1 98.5 209 TYR A CA 1
ATOM 1615 C C . TYR A 1 209 ? -10.297 -6.445 -4.609 1 98.5 209 TYR A C 1
ATOM 1617 O O . TYR A 1 209 ? -10.031 -7.648 -4.691 1 98.5 209 TYR A O 1
ATOM 1625 N N . ALA A 1 210 ? -10.641 -5.801 -3.508 1 98.81 210 ALA A N 1
ATOM 1626 C CA . ALA A 1 210 ? -10.617 -6.496 -2.223 1 98.81 210 ALA A CA 1
ATOM 1627 C C . ALA A 1 210 ? -11.617 -7.648 -2.207 1 98.81 210 ALA A C 1
ATOM 1629 O O . ALA A 1 210 ? -11.406 -8.656 -1.535 1 98.81 210 ALA A O 1
ATOM 1630 N N . ASN A 1 211 ? -12.672 -7.496 -2.943 1 98.88 211 ASN A N 1
ATOM 1631 C CA . ASN A 1 211 ? -13.648 -8.578 -2.951 1 98.88 211 ASN A CA 1
ATOM 1632 C C . ASN A 1 211 ? -13.086 -9.844 -3.59 1 98.88 211 ASN A C 1
ATOM 1634 O O . ASN A 1 211 ? -13.352 -10.953 -3.127 1 98.88 211 ASN A O 1
ATOM 1638 N N . GLY A 1 212 ? -12.297 -9.719 -4.637 1 98.88 212 GLY A N 1
ATOM 1639 C CA . GLY A 1 212 ? -11.57 -10.859 -5.176 1 98.88 212 GLY A CA 1
ATOM 1640 C C . GLY A 1 212 ? -10.516 -11.398 -4.227 1 98.88 212 GLY A C 1
ATOM 1641 O O . GLY A 1 212 ? -10.406 -12.609 -4.039 1 98.88 212 GLY A O 1
ATOM 1642 N N . TYR A 1 213 ? -9.805 -10.516 -3.555 1 98.88 213 TYR A N 1
ATOM 1643 C CA . TYR A 1 213 ? -8.758 -10.93 -2.627 1 98.88 213 TYR A CA 1
ATOM 1644 C C . TYR A 1 213 ? -9.352 -11.586 -1.389 1 98.88 213 TYR A C 1
ATOM 1646 O O . TYR A 1 213 ? -8.703 -12.414 -0.74 1 98.88 213 TYR A O 1
ATOM 1654 N N . LYS A 1 214 ? -10.547 -11.227 -1.065 1 98.88 214 LYS A N 1
ATOM 1655 C CA . LYS A 1 214 ? -11.211 -11.891 0.052 1 98.88 214 LYS A CA 1
ATOM 1656 C C . LYS A 1 214 ? -11.438 -13.375 -0.243 1 98.88 214 LYS A C 1
ATOM 1658 O O . LYS A 1 214 ? -11.359 -14.211 0.659 1 98.88 214 LYS A O 1
ATOM 1663 N N . VAL A 1 215 ? -11.734 -13.734 -1.504 1 98.81 215 VAL A N 1
ATOM 1664 C CA . VAL A 1 215 ? -11.82 -15.133 -1.914 1 98.81 215 VAL A CA 1
ATOM 1665 C C . VAL A 1 215 ? -10.469 -15.812 -1.717 1 98.81 215 VAL A C 1
ATOM 1667 O O . VAL A 1 215 ? -10.383 -16.891 -1.113 1 98.81 215 VAL A O 1
ATOM 1670 N N . VAL A 1 216 ? -9.422 -15.188 -2.146 1 98.94 216 VAL A N 1
ATOM 1671 C CA . VAL A 1 216 ? -8.07 -15.711 -2.002 1 98.94 216 VAL A CA 1
ATOM 1672 C C . VAL A 1 216 ? -7.742 -15.891 -0.521 1 98.94 216 VAL A C 1
ATOM 1674 O O . VAL A 1 216 ? -7.211 -16.938 -0.119 1 98.94 216 VAL A O 1
ATOM 1677 N N . TRP A 1 217 ? -8.086 -14.906 0.302 1 98.81 217 TRP A N 1
ATOM 1678 C CA . TRP A 1 217 ? -7.832 -14.945 1.738 1 98.81 217 TRP A CA 1
ATOM 1679 C C . TRP A 1 217 ? -8.57 -16.109 2.385 1 98.81 217 TRP A C 1
ATOM 1681 O O . TRP A 1 217 ? -7.996 -16.844 3.191 1 98.81 217 TRP A O 1
ATOM 1691 N N . ASP A 1 218 ? -9.812 -16.281 2.018 1 98.81 218 ASP A N 1
ATOM 1692 C CA . ASP A 1 218 ? -10.609 -17.344 2.607 1 98.81 218 ASP A CA 1
ATOM 1693 C C . ASP A 1 218 ? -10.016 -18.719 2.293 1 98.81 218 ASP A C 1
ATOM 1695 O O . ASP A 1 218 ? -10.047 -19.625 3.131 1 98.81 218 ASP A O 1
ATOM 1699 N N . ASN A 1 219 ? -9.469 -18.844 1.153 1 98.81 219 ASN A N 1
ATOM 1700 C CA . ASN A 1 219 ? -8.844 -20.109 0.751 1 98.81 219 ASN A CA 1
ATOM 1701 C C . ASN A 1 219 ? -7.457 -20.266 1.364 1 98.81 219 ASN A C 1
ATOM 1703 O O . ASN A 1 219 ? -6.988 -21.391 1.564 1 98.81 219 ASN A O 1
ATOM 1707 N N . LEU A 1 220 ? -6.801 -19.172 1.688 1 98.69 220 LEU A N 1
ATOM 1708 C CA . LEU A 1 220 ? -5.453 -19.172 2.246 1 98.69 220 LEU A CA 1
ATOM 1709 C C . LEU A 1 220 ? -5.488 -19.406 3.754 1 98.69 220 LEU A C 1
ATOM 1711 O O . LEU A 1 220 ? -4.645 -20.125 4.301 1 98.69 220 LEU A O 1
ATOM 1715 N N . ARG A 1 221 ? -6.43 -18.828 4.441 1 97.88 221 ARG A N 1
ATOM 1716 C CA . ARG A 1 221 ? -6.508 -18.703 5.895 1 97.88 221 ARG A CA 1
ATOM 1717 C C . ARG A 1 221 ? -6.355 -20.047 6.574 1 97.88 221 ARG A C 1
ATOM 1719 O O . ARG A 1 221 ? -5.625 -20.188 7.559 1 97.88 221 ARG A O 1
ATOM 1726 N N . PRO A 1 222 ? -6.891 -21.156 5.996 1 97.19 222 PRO A N 1
ATOM 1727 C CA . PRO A 1 222 ? -6.75 -22.469 6.645 1 97.19 222 PRO A CA 1
ATOM 1728 C C . PRO A 1 222 ? -5.312 -22.984 6.633 1 97.19 222 PRO A C 1
ATOM 1730 O O . PRO A 1 222 ? -4.98 -23.922 7.363 1 97.19 222 PRO A O 1
ATOM 1733 N N . HIS A 1 223 ? -4.504 -22.406 5.844 1 96.56 223 HIS A N 1
ATOM 1734 C CA . HIS A 1 223 ? -3.133 -22.875 5.684 1 96.56 223 HIS A CA 1
ATOM 1735 C C . HIS A 1 223 ? -2.16 -22.031 6.5 1 96.56 223 HIS A C 1
ATOM 1737 O O . HIS A 1 223 ? -0.953 -22.281 6.488 1 96.56 223 HIS A O 1
ATOM 1743 N N . LEU A 1 224 ? -2.654 -20.969 7.191 1 93.94 224 LEU A N 1
ATOM 1744 C CA . LEU A 1 224 ? -1.819 -20.047 7.953 1 93.94 224 LEU A CA 1
ATOM 1745 C C . LEU A 1 224 ? -1.789 -20.438 9.43 1 93.94 224 LEU A C 1
ATOM 1747 O O . LEU A 1 224 ? -2.77 -20.969 9.953 1 93.94 224 LEU A O 1
ATOM 1751 N N . MET B 1 1 ? -29.188 0.567 2.521 1 24.06 1 MET B N 1
ATOM 1752 C CA . MET B 1 1 ? -27.906 1.242 2.32 1 24.06 1 MET B CA 1
ATOM 1753 C C . MET B 1 1 ? -28.047 2.377 1.312 1 24.06 1 MET B C 1
ATOM 1755 O O . MET B 1 1 ? -28.281 2.137 0.128 1 24.06 1 MET B O 1
ATOM 1759 N N . THR B 1 2 ? -28.578 3.443 1.83 1 26.17 2 THR B N 1
ATOM 1760 C CA . THR B 1 2 ? -29.156 4.574 1.11 1 26.17 2 THR B CA 1
ATOM 1761 C C . THR B 1 2 ? -28.094 5.309 0.309 1 26.17 2 THR B C 1
ATOM 1763 O O . THR B 1 2 ? -27.062 5.719 0.861 1 26.17 2 THR B O 1
ATOM 1766 N N . ALA B 1 3 ? -27.797 4.855 -0.893 1 33.88 3 ALA B N 1
ATOM 1767 C CA . ALA B 1 3 ? -27.109 5.812 -1.757 1 33.88 3 ALA B CA 1
ATOM 1768 C C . ALA B 1 3 ? -27.547 7.242 -1.449 1 33.88 3 ALA B C 1
ATOM 1770 O O . ALA B 1 3 ? -28.75 7.527 -1.398 1 33.88 3 ALA B O 1
ATOM 1771 N N . ASN B 1 4 ? -26.719 7.934 -0.544 1 33.66 4 ASN B N 1
ATOM 1772 C CA . ASN B 1 4 ? -27.141 9.312 -0.32 1 33.66 4 ASN B CA 1
ATOM 1773 C C . ASN B 1 4 ? -27.391 10.039 -1.636 1 33.66 4 ASN B C 1
ATOM 1775 O O . ASN B 1 4 ? -26.469 10.258 -2.418 1 33.66 4 ASN B O 1
ATOM 1779 N N . PRO B 1 5 ? -28.438 10.164 -2.176 1 36.38 5 PRO B N 1
ATOM 1780 C CA . PRO B 1 5 ? -28.844 10.852 -3.402 1 36.38 5 PRO B CA 1
ATOM 1781 C C . PRO B 1 5 ? -28.234 12.25 -3.52 1 36.38 5 PRO B C 1
ATOM 1783 O O . PRO B 1 5 ? -28.266 12.859 -4.59 1 36.38 5 PRO B O 1
ATOM 1786 N N . ASP B 1 6 ? -28.125 12.922 -2.357 1 32.69 6 ASP B N 1
ATOM 1787 C CA . ASP B 1 6 ? -27.766 14.328 -2.486 1 32.69 6 ASP B CA 1
ATOM 1788 C C . ASP B 1 6 ? -26.281 14.477 -2.854 1 32.69 6 ASP B C 1
ATOM 1790 O O . ASP B 1 6 ? -25.484 14.977 -2.053 1 32.69 6 ASP B O 1
ATOM 1794 N N . ARG B 1 7 ? -25.609 13.445 -3.35 1 42.09 7 ARG B N 1
ATOM 1795 C CA . ARG B 1 7 ? -24.312 13.797 -3.932 1 42.09 7 ARG B CA 1
ATOM 1796 C C . ARG B 1 7 ? -24.406 15.094 -4.727 1 42.09 7 ARG B C 1
ATOM 1798 O O . ARG B 1 7 ? -25.094 15.148 -5.75 1 42.09 7 ARG B O 1
ATOM 1805 N N . HIS B 1 8 ? -24.328 16.188 -4.109 1 35 8 HIS B N 1
ATOM 1806 C CA . HIS B 1 8 ? -24.344 17.469 -4.797 1 35 8 HIS B CA 1
ATOM 1807 C C . HIS B 1 8 ? -23.5 17.422 -6.062 1 35 8 HIS B C 1
ATOM 1809 O O . HIS B 1 8 ? -22.359 16.938 -6.043 1 35 8 HIS B O 1
ATOM 1815 N N . LEU B 1 9 ? -23.953 17.516 -7.234 1 39.72 9 LEU B N 1
ATOM 1816 C CA . LEU B 1 9 ? -23.516 17.688 -8.609 1 39.72 9 LEU B CA 1
ATOM 1817 C C . LEU B 1 9 ? -22.266 18.578 -8.672 1 39.72 9 LEU B C 1
ATOM 1819 O O . LEU B 1 9 ? -21.594 18.641 -9.695 1 39.72 9 LEU B O 1
ATOM 1823 N N . ASP B 1 10 ? -22.125 19.484 -7.66 1 40.72 10 ASP B N 1
ATOM 1824 C CA . ASP B 1 10 ? -21.031 20.453 -7.805 1 40.72 10 ASP B CA 1
ATOM 1825 C C . ASP B 1 10 ? -19.703 19.859 -7.328 1 40.72 10 ASP B C 1
ATOM 1827 O O . ASP B 1 10 ? -18.703 20.547 -7.242 1 40.72 10 ASP B O 1
ATOM 1831 N N . GLU B 1 11 ? -19.734 18.797 -6.652 1 50.34 11 GLU B N 1
ATOM 1832 C CA . GLU B 1 11 ? -18.469 18.234 -6.219 1 50.34 11 GLU B CA 1
ATOM 1833 C C . GLU B 1 11 ? -17.625 17.797 -7.414 1 50.34 11 GLU B C 1
ATOM 1835 O O . GLU B 1 11 ? -18.062 16.969 -8.219 1 50.34 11 GLU B O 1
ATOM 1840 N N . PRO B 1 12 ? -16.594 18.547 -7.688 1 59.25 12 PRO B N 1
ATOM 1841 C CA . PRO B 1 12 ? -15.758 18.203 -8.844 1 59.25 1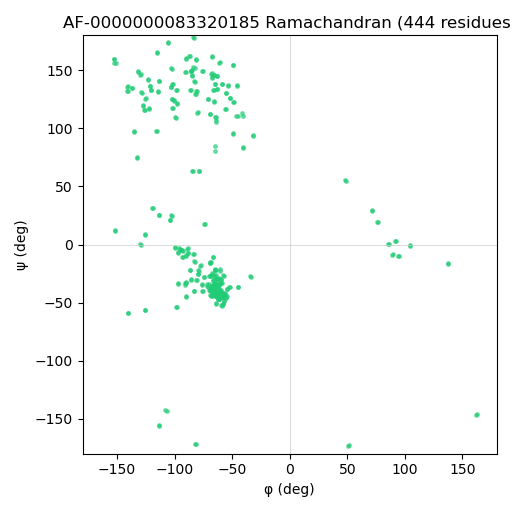2 PRO B CA 1
ATOM 1842 C C . PRO B 1 12 ? -15.352 16.734 -8.859 1 59.25 12 PRO B C 1
ATOM 1844 O O . PRO B 1 12 ? -15.164 16.125 -7.801 1 59.25 12 PRO B O 1
ATOM 1847 N N . GLU B 1 13 ? -15.719 16.094 -9.969 1 79.31 13 GLU B N 1
ATOM 1848 C CA . GLU B 1 13 ? -15.344 14.734 -10.352 1 79.31 13 GLU B CA 1
ATOM 1849 C C . GLU B 1 13 ? -13.852 14.492 -10.156 1 79.31 13 GLU B C 1
ATOM 1851 O O . GLU B 1 13 ? -13.023 15.328 -10.539 1 79.31 13 GLU B O 1
ATOM 1856 N N . LEU B 1 14 ? -13.453 13.68 -9.195 1 93.75 14 LEU B N 1
ATOM 1857 C CA . LEU B 1 14 ? -12.062 13.258 -8.992 1 93.75 14 LEU B CA 1
ATOM 1858 C C . LEU B 1 14 ? -11.43 12.836 -10.312 1 93.75 14 LEU B C 1
ATOM 1860 O O . LEU B 1 14 ? -12.086 12.234 -11.156 1 93.75 14 LEU B O 1
ATOM 1864 N N . PRO B 1 15 ? -10.195 13.32 -10.414 1 93.75 15 PRO B N 1
ATOM 1865 C CA . PRO B 1 15 ? -9.469 12.75 -11.555 1 93.75 15 PRO B CA 1
ATOM 1866 C C . PRO B 1 15 ? -9.547 11.227 -11.609 1 93.75 15 PRO B C 1
ATOM 1868 O O . PRO B 1 15 ? -9.703 10.578 -10.57 1 93.75 15 PRO B O 1
ATOM 1871 N N . PRO B 1 16 ? -9.406 10.672 -12.75 1 92.62 16 PRO B N 1
ATOM 1872 C CA . PRO B 1 16 ? -9.664 9.242 -12.953 1 92.62 16 PRO B CA 1
ATOM 1873 C C . PRO B 1 16 ? -8.828 8.359 -12.031 1 92.62 16 PRO B C 1
ATOM 1875 O O . PRO B 1 16 ? -9.336 7.387 -11.469 1 92.62 16 PRO B O 1
ATOM 1878 N N . ASP B 1 17 ? -7.582 8.656 -11.883 1 94 17 ASP B N 1
ATOM 1879 C CA . ASP B 1 17 ? -6.723 7.824 -11.047 1 94 17 ASP B CA 1
ATOM 1880 C C . ASP B 1 17 ? -7.152 7.887 -9.586 1 94 17 ASP B C 1
ATOM 1882 O O . ASP B 1 17 ? -7.141 6.867 -8.891 1 94 17 ASP B O 1
ATOM 1886 N N . LYS B 1 18 ? -7.547 9.078 -9.109 1 97.69 18 LYS B N 1
ATOM 1887 C CA . LYS B 1 18 ? -8.008 9.234 -7.73 1 97.69 18 LYS B CA 1
ATOM 1888 C C . LYS B 1 18 ? -9.383 8.602 -7.531 1 97.69 18 LYS B C 1
ATOM 1890 O O . LYS B 1 18 ? -9.641 7.992 -6.492 1 97.69 18 LYS B O 1
ATOM 1895 N N . ARG B 1 19 ? -10.164 8.711 -8.539 1 96.38 19 ARG B N 1
ATOM 1896 C CA . ARG B 1 19 ? -11.477 8.07 -8.492 1 96.38 19 ARG B CA 1
ATOM 1897 C C . ARG B 1 19 ? -11.344 6.551 -8.398 1 96.38 19 ARG B C 1
ATOM 1899 O O . ARG B 1 19 ? -12.094 5.898 -7.672 1 96.38 19 ARG B O 1
ATOM 1906 N N . ALA B 1 20 ? -10.414 5.984 -9.141 1 95.81 20 ALA B N 1
ATOM 1907 C CA . ALA B 1 20 ? -10.172 4.543 -9.109 1 95.81 20 ALA B CA 1
ATOM 1908 C C . ALA B 1 20 ? -9.727 4.094 -7.719 1 95.81 20 ALA B C 1
ATOM 1910 O O . ALA B 1 20 ? -10.172 3.059 -7.223 1 95.81 20 ALA B O 1
ATOM 1911 N N . LYS B 1 21 ? -8.852 4.887 -7.113 1 97.75 21 LYS B N 1
ATOM 1912 C CA . LYS B 1 21 ? -8.383 4.566 -5.77 1 97.75 21 LYS B CA 1
ATOM 1913 C C . LYS B 1 21 ? -9.523 4.633 -4.758 1 97.75 21 LYS B C 1
ATOM 1915 O O . LYS B 1 21 ? -9.664 3.75 -3.908 1 97.75 21 LYS B O 1
ATOM 1920 N N . VAL B 1 22 ? -10.344 5.629 -4.844 1 98.38 22 VAL B N 1
ATOM 1921 C CA . VAL B 1 22 ? -11.469 5.793 -3.93 1 98.38 22 VAL B CA 1
ATOM 1922 C C . VAL B 1 22 ? -12.469 4.652 -4.125 1 98.38 22 VAL B C 1
ATOM 1924 O O . VAL B 1 22 ? -13.023 4.137 -3.152 1 98.38 22 VAL B O 1
ATOM 1927 N N . HIS B 1 23 ? -12.656 4.246 -5.359 1 97.5 23 HIS B N 1
ATOM 1928 C CA . HIS B 1 23 ? -13.531 3.109 -5.633 1 97.5 23 HIS B CA 1
ATOM 1929 C C . HIS B 1 23 ? -12.977 1.83 -5.008 1 97.5 23 HIS B C 1
ATOM 1931 O O . HIS B 1 23 ? -13.727 1.058 -4.406 1 97.5 23 HIS B O 1
ATOM 1937 N N . ALA B 1 24 ? -11.727 1.615 -5.141 1 98.31 24 ALA B N 1
ATOM 1938 C CA . ALA B 1 24 ? -11.094 0.45 -4.527 1 98.31 24 ALA B CA 1
ATOM 1939 C C . ALA B 1 24 ? -11.273 0.467 -3.012 1 98.31 24 ALA B C 1
ATOM 1941 O O . ALA B 1 24 ? -11.516 -0.574 -2.396 1 98.31 24 ALA B O 1
ATOM 1942 N N . TYR B 1 25 ? -11.125 1.664 -2.402 1 98.62 25 TYR B N 1
ATOM 1943 C CA . TYR B 1 25 ? -11.328 1.8 -0.965 1 98.62 25 TYR B CA 1
ATOM 1944 C C . TYR B 1 25 ? -12.766 1.471 -0.583 1 98.62 25 TYR B C 1
ATOM 1946 O O . TYR B 1 25 ? -13.016 0.846 0.451 1 98.62 25 TYR B O 1
ATOM 1954 N N . ARG B 1 26 ? -13.695 1.934 -1.409 1 98.44 26 ARG B N 1
ATOM 1955 C CA . ARG B 1 26 ? -15.094 1.623 -1.142 1 98.44 26 ARG B CA 1
ATOM 1956 C C . ARG B 1 26 ? -15.305 0.117 -1.024 1 98.44 26 ARG B C 1
ATOM 1958 O O . ARG B 1 26 ? -15.977 -0.35 -0.101 1 98.44 26 ARG B O 1
ATOM 1965 N N . ILE B 1 27 ? -14.742 -0.639 -1.906 1 98.69 27 ILE B N 1
ATOM 1966 C CA . ILE B 1 27 ? -14.867 -2.092 -1.897 1 98.69 27 ILE B CA 1
ATOM 1967 C C . ILE B 1 27 ? -14.125 -2.67 -0.697 1 98.69 27 ILE B C 1
ATOM 1969 O O . ILE B 1 27 ? -14.664 -3.512 0.028 1 98.69 27 ILE B O 1
ATOM 1973 N N . LEU B 1 28 ? -12.953 -2.199 -0.433 1 98.81 28 LEU B N 1
ATOM 1974 C CA . LEU B 1 28 ? -12.148 -2.689 0.681 1 98.81 28 LEU B CA 1
ATOM 1975 C C . LEU B 1 28 ? -12.844 -2.432 2.012 1 98.81 28 LEU B C 1
ATOM 1977 O O . LEU B 1 28 ? -12.758 -3.248 2.932 1 98.81 28 LEU B O 1
ATOM 1981 N N . ASN B 1 29 ? -13.516 -1.275 2.09 1 98.81 29 ASN B N 1
ATOM 1982 C CA . ASN B 1 29 ? -14.227 -0.914 3.311 1 98.81 29 ASN B CA 1
ATOM 1983 C C . ASN B 1 29 ? -15.25 -1.977 3.697 1 98.81 29 ASN B C 1
ATOM 1985 O O . ASN B 1 29 ? -15.555 -2.154 4.879 1 98.81 29 ASN B O 1
ATOM 1989 N N . GLY B 1 30 ? -15.75 -2.713 2.701 1 98.5 30 GLY B N 1
ATOM 1990 C CA . GLY B 1 30 ? -16.703 -3.775 2.975 1 98.5 30 GLY B CA 1
ATOM 1991 C C . GLY B 1 30 ? -16.109 -4.926 3.766 1 98.5 30 GLY B C 1
ATOM 1992 O O . GLY B 1 30 ? -16.844 -5.75 4.316 1 98.5 30 GLY B O 1
ATOM 1993 N N . TYR B 1 31 ? -14.789 -4.914 3.893 1 98.5 31 TYR B N 1
ATOM 1994 C CA . TYR B 1 31 ? -14.109 -6.02 4.555 1 98.5 31 TYR B CA 1
ATOM 1995 C C . TYR B 1 31 ? -13.219 -5.516 5.688 1 98.5 31 TYR B C 1
ATOM 1997 O O . TYR B 1 31 ? -12.383 -6.258 6.207 1 98.5 31 TYR B O 1
ATOM 2005 N N . ALA B 1 32 ? -13.328 -4.25 6.004 1 98.12 32 ALA B N 1
ATOM 2006 C CA . ALA B 1 32 ? -12.5 -3.646 7.043 1 98.12 32 ALA B CA 1
ATOM 2007 C C . ALA B 1 32 ? -13.117 -3.852 8.422 1 98.12 32 ALA B C 1
ATOM 2009 O O . ALA B 1 32 ? -14.336 -3.99 8.555 1 98.12 32 ALA B O 1
ATOM 2010 N N . ALA B 1 33 ? -12.266 -3.93 9.422 1 96.88 33 ALA B N 1
ATOM 2011 C CA . ALA B 1 33 ? -12.766 -3.85 10.797 1 96.88 33 ALA B CA 1
ATOM 2012 C C . ALA B 1 33 ? -13.266 -2.445 11.117 1 96.88 33 ALA B C 1
ATOM 2014 O O . ALA B 1 33 ? -12.469 -1.505 11.219 1 96.88 33 ALA B O 1
ATOM 2015 N N . ARG B 1 34 ? -14.531 -2.303 11.312 1 96.12 34 ARG B N 1
ATOM 2016 C CA . ARG B 1 34 ? -15.141 -0.997 11.516 1 96.12 34 ARG B CA 1
ATOM 2017 C C . ARG B 1 34 ? -14.977 -0.541 12.969 1 96.12 34 ARG B C 1
ATOM 2019 O O . ARG B 1 34 ? -14.703 -1.353 13.852 1 96.12 34 ARG B O 1
ATOM 2026 N N . GLY B 1 35 ? -15.086 0.727 13.156 1 98.44 35 GLY B N 1
ATOM 2027 C CA . GLY B 1 35 ? -15.086 1.275 14.508 1 98.44 35 GLY B CA 1
ATOM 2028 C C . GLY B 1 35 ? -13.703 1.331 15.125 1 98.44 35 GLY B C 1
ATOM 2029 O O . GLY B 1 35 ? -13.562 1.288 16.344 1 98.44 35 GLY B O 1
ATOM 2030 N N . GLN B 1 36 ? -12.719 1.274 14.32 1 98.44 36 GLN B N 1
ATOM 2031 C CA . GLN B 1 36 ? -11.336 1.26 14.805 1 98.44 36 GLN B CA 1
ATOM 2032 C C . GLN B 1 36 ? -10.602 2.533 14.406 1 98.44 36 GLN B C 1
ATOM 2034 O O . GLN B 1 36 ? -11.203 3.6 14.297 1 98.44 36 GLN B O 1
ATOM 2039 N N . THR B 1 37 ? -9.328 2.545 14.312 1 98.81 37 THR B N 1
ATOM 2040 C CA . THR B 1 37 ? -8.539 3.725 13.977 1 98.81 37 THR B CA 1
ATOM 2041 C C . THR B 1 37 ? -8.422 3.891 12.469 1 98.81 37 THR B C 1
ATOM 2043 O O . THR B 1 37 ? -8.203 2.916 11.742 1 98.81 37 THR B O 1
ATOM 2046 N N . VAL B 1 38 ? -8.641 5.059 11.961 1 98.94 38 VAL B N 1
ATOM 2047 C CA . VAL B 1 38 ? -8.469 5.363 10.547 1 98.94 38 VAL B CA 1
ATOM 2048 C C . VAL B 1 38 ? -7.43 6.473 10.383 1 98.94 38 VAL B C 1
ATOM 2050 O O . VAL B 1 38 ? -7.441 7.461 11.125 1 98.94 38 VAL B O 1
ATOM 2053 N N . PHE B 1 39 ? -6.516 6.277 9.492 1 98.94 39 PHE B N 1
ATOM 2054 C CA . PHE B 1 39 ? -5.598 7.309 9.016 1 98.94 39 PHE B CA 1
ATOM 2055 C C . PHE B 1 39 ? -6.062 7.863 7.672 1 98.94 39 PHE B C 1
ATOM 2057 O O . PHE B 1 39 ? -6.309 7.105 6.73 1 98.94 39 PHE B O 1
ATOM 2064 N N . ALA B 1 40 ? -6.262 9.148 7.543 1 98.94 40 ALA B N 1
ATOM 2065 C CA . ALA B 1 40 ? -6.75 9.766 6.312 1 98.94 40 ALA B CA 1
ATOM 2066 C C . ALA B 1 40 ? -5.875 10.945 5.91 1 98.94 40 ALA B C 1
ATOM 2068 O O . ALA B 1 40 ? -5.379 11.688 6.766 1 98.94 40 ALA B O 1
ATOM 2069 N N . GLY B 1 41 ? -5.715 11.148 4.68 1 98.81 41 GLY B N 1
ATOM 2070 C CA . GLY B 1 41 ? -4.895 12.219 4.129 1 98.81 41 GLY B CA 1
ATOM 2071 C C . GLY B 1 41 ? -4.527 12 2.674 1 98.81 41 GLY B C 1
ATOM 2072 O O . GLY B 1 41 ? -5.344 11.523 1.886 1 98.81 41 GLY B O 1
ATOM 2073 N N . SER B 1 42 ? -3.354 12.438 2.322 1 98.62 42 SER B N 1
ATOM 2074 C CA . SER B 1 42 ? -2.871 12.336 0.948 1 98.62 42 SER B CA 1
ATOM 2075 C C . SER B 1 42 ? -1.773 11.289 0.825 1 98.62 42 SER B C 1
ATOM 2077 O O . SER B 1 42 ? -1.861 10.219 1.428 1 98.62 42 SER B O 1
ATOM 2079 N N . SER B 1 43 ? -0.777 11.508 0.038 1 98.69 43 SER B N 1
ATOM 2080 C CA . SER B 1 43 ? 0.291 10.531 -0.168 1 98.69 43 SER B CA 1
ATOM 2081 C C . SER B 1 43 ? 1.131 10.359 1.093 1 98.69 43 SER B C 1
ATOM 2083 O O . SER B 1 43 ? 1.606 9.258 1.381 1 98.69 43 SER B O 1
ATOM 2085 N N . LEU B 1 44 ? 1.341 11.43 1.83 1 98.62 44 LEU B N 1
ATOM 2086 C CA . LEU B 1 44 ? 2.152 11.359 3.041 1 98.62 44 LEU B CA 1
ATOM 2087 C C . LEU B 1 44 ? 1.491 10.477 4.09 1 98.62 44 LEU B C 1
ATOM 2089 O O . LEU B 1 44 ? 2.145 10.039 5.043 1 98.62 44 LEU B O 1
ATOM 2093 N N . MET B 1 45 ? 0.194 10.281 3.988 1 98.88 45 MET B N 1
ATOM 2094 C CA . MET B 1 45 ? -0.485 9.312 4.84 1 98.88 45 MET B CA 1
ATOM 2095 C C . MET B 1 45 ? -0.51 7.934 4.184 1 98.88 45 MET B C 1
ATOM 2097 O O . MET B 1 45 ? -0.216 6.926 4.832 1 98.88 45 MET B O 1
ATOM 2101 N N . GLU B 1 46 ? -0.837 7.926 2.893 1 98.69 46 GLU B N 1
ATOM 2102 C CA . GLU B 1 46 ? -0.92 6.668 2.152 1 98.69 46 GLU B CA 1
ATOM 2103 C C . GLU B 1 46 ? 0.379 5.875 2.264 1 98.69 46 GLU B C 1
ATOM 2105 O O . GLU B 1 46 ? 0.355 4.648 2.383 1 98.69 46 GLU B O 1
ATOM 2110 N N . PHE B 1 47 ? 1.513 6.59 2.24 1 98.56 47 PHE B N 1
ATOM 2111 C CA . PHE B 1 47 ? 2.811 5.93 2.174 1 98.56 47 PHE B CA 1
ATOM 2112 C C . PHE B 1 47 ? 3.324 5.605 3.57 1 98.56 47 PHE B C 1
ATOM 2114 O O . PHE B 1 47 ? 4.363 4.957 3.721 1 98.56 47 PHE B O 1
ATOM 2121 N N . PHE B 1 48 ? 2.619 6.094 4.637 1 98.88 48 PHE B N 1
ATOM 2122 C CA . PHE B 1 48 ? 2.977 5.773 6.012 1 98.88 48 PHE B CA 1
ATOM 2123 C C . PHE B 1 48 ? 2.809 4.281 6.285 1 98.88 48 PHE B C 1
ATOM 2125 O O . PHE B 1 48 ? 1.684 3.779 6.34 1 98.88 48 PHE B O 1
ATOM 2132 N N . PRO B 1 49 ? 3.98 3.516 6.461 1 98.56 49 PRO B N 1
ATOM 2133 C CA . PRO B 1 49 ? 3.869 2.064 6.637 1 98.56 49 PRO B CA 1
ATOM 2134 C C . PRO B 1 49 ? 3.467 1.673 8.055 1 98.56 49 PRO B C 1
ATOM 2136 O O . PRO B 1 49 ? 4.164 0.887 8.703 1 98.56 49 PRO B O 1
ATOM 2139 N N . ILE B 1 50 ? 2.336 2.059 8.453 1 98.19 50 ILE B N 1
ATOM 2140 C CA . ILE B 1 50 ? 1.876 1.989 9.836 1 98.19 50 ILE B CA 1
ATOM 2141 C C . ILE B 1 50 ? 1.721 0.529 10.258 1 98.19 50 ILE B C 1
ATOM 2143 O O . ILE B 1 50 ? 2.076 0.157 11.375 1 98.19 50 ILE B O 1
ATOM 2147 N N . HIS B 1 51 ? 1.208 -0.399 9.391 1 97.94 51 HIS B N 1
ATOM 2148 C CA . HIS B 1 51 ? 0.978 -1.794 9.742 1 97.94 51 HIS B CA 1
ATOM 2149 C C . HIS B 1 51 ? 2.287 -2.498 10.086 1 97.94 51 HIS B C 1
ATOM 2151 O O . HIS B 1 51 ? 2.377 -3.193 11.102 1 97.94 51 HIS B O 1
ATOM 2157 N N . GLU B 1 52 ? 3.289 -2.221 9.289 1 98.25 52 GLU B N 1
ATOM 2158 C CA . GLU B 1 52 ? 4.555 -2.91 9.523 1 98.25 52 GLU B CA 1
ATOM 2159 C C . GLU B 1 52 ? 5.293 -2.314 10.719 1 98.25 52 GLU B C 1
ATOM 2161 O O . GLU B 1 52 ? 5.941 -3.037 11.477 1 98.25 52 GLU B O 1
ATOM 2166 N N . LEU B 1 53 ? 5.16 -0.97 10.906 1 98.44 53 LEU B N 1
ATOM 2167 C CA . LEU B 1 53 ? 5.832 -0.351 12.047 1 98.44 53 LEU B CA 1
ATOM 2168 C C . LEU B 1 53 ? 5.215 -0.821 13.359 1 98.44 53 LEU B C 1
ATOM 2170 O O . LEU B 1 53 ? 5.934 -1.089 14.328 1 98.44 53 LEU B O 1
ATOM 2174 N N . GLN B 1 54 ? 3.885 -0.991 13.367 1 97.5 54 GLN B N 1
ATOM 2175 C CA . GLN B 1 54 ? 3.287 -1.415 14.625 1 97.5 54 GLN B CA 1
ATOM 2176 C C . GLN B 1 54 ? 3.576 -2.889 14.906 1 97.5 54 GLN B C 1
ATOM 2178 O O . GLN B 1 54 ? 3.697 -3.295 16.062 1 97.5 54 GLN B O 1
ATOM 2183 N N . GLN B 1 55 ? 3.766 -3.688 13.852 1 97.12 55 GLN B N 1
ATOM 2184 C CA . GLN B 1 55 ? 4.137 -5.086 14.039 1 97.12 55 GLN B CA 1
ATOM 2185 C C . GLN B 1 55 ? 5.52 -5.211 14.664 1 97.12 55 GLN B C 1
ATOM 2187 O O . GLN B 1 55 ? 5.77 -6.117 15.461 1 97.12 55 GLN B O 1
ATOM 2192 N N . ALA B 1 56 ? 6.375 -4.27 14.297 1 97.81 56 ALA B N 1
ATOM 2193 C CA . ALA B 1 56 ? 7.773 -4.348 14.711 1 97.81 56 ALA B CA 1
ATOM 2194 C C . ALA B 1 56 ? 7.992 -3.633 16.047 1 97.81 56 ALA B C 1
ATOM 2196 O O . ALA B 1 56 ? 8.82 -4.055 16.859 1 97.81 56 ALA B O 1
ATOM 2197 N N . PHE B 1 57 ? 7.168 -2.525 16.281 1 97.69 57 PHE B N 1
ATOM 2198 C CA . PHE B 1 57 ? 7.523 -1.666 17.406 1 97.69 57 PHE B CA 1
ATOM 2199 C C . PHE B 1 57 ? 6.316 -1.422 18.297 1 97.69 57 PHE B C 1
ATOM 2201 O O . PHE B 1 57 ? 6.43 -0.771 19.344 1 97.69 57 PHE B O 1
ATOM 2208 N N . GLY B 1 58 ? 5.191 -1.936 18.031 1 94.25 58 GLY B N 1
ATOM 2209 C CA . GLY B 1 58 ? 3.982 -1.764 18.812 1 94.25 58 GLY B CA 1
ATOM 2210 C C . GLY B 1 58 ? 3.654 -0.31 19.094 1 94.25 58 GLY B C 1
ATOM 2211 O O . GLY B 1 58 ? 4.336 0.592 18.609 1 94.25 58 GLY B O 1
ATOM 2212 N N . PRO B 1 59 ? 2.668 -0.102 19.922 1 95.44 59 PRO B N 1
ATOM 2213 C CA . PRO B 1 59 ? 1.642 -1.081 20.297 1 95.44 59 PRO B CA 1
ATOM 2214 C C . PRO B 1 59 ? 0.827 -1.561 19.094 1 95.44 59 PRO B C 1
ATOM 2216 O O . PRO B 1 59 ? 0.753 -0.867 18.078 1 95.44 59 PRO B O 1
ATOM 2219 N N . SER B 1 60 ? 0.246 -2.748 19.266 1 93.94 60 SER B N 1
ATOM 2220 C CA . SER B 1 60 ? -0.66 -3.275 18.25 1 93.94 60 SER B CA 1
ATOM 2221 C C . SER B 1 60 ? -2.061 -2.689 18.391 1 93.94 60 SER B C 1
ATOM 2223 O O . SER B 1 60 ? -2.559 -2.539 19.516 1 93.94 60 SER B O 1
ATOM 2225 N N . PHE B 1 61 ? -2.602 -2.248 17.344 1 96.44 61 PHE B N 1
ATOM 2226 C CA . PHE B 1 61 ? -3.992 -1.816 17.266 1 96.44 61 PHE B CA 1
ATOM 2227 C C . PHE B 1 61 ? -4.547 -2.01 15.867 1 96.44 61 PHE B C 1
ATOM 2229 O O . PHE B 1 61 ? -3.785 -2.113 14.906 1 96.44 61 PHE B O 1
ATOM 2236 N N . VAL B 1 62 ? -5.828 -2.133 15.75 1 97.94 62 VAL B N 1
ATOM 2237 C CA . VAL B 1 62 ? -6.48 -2.307 14.461 1 97.94 62 VAL B CA 1
ATOM 2238 C C . VAL B 1 62 ? -6.652 -0.95 13.781 1 97.94 62 VAL B C 1
ATOM 2240 O O . VAL B 1 62 ? -7.098 0.014 14.406 1 97.94 62 VAL B O 1
ATOM 2243 N N . CYS B 1 63 ? -6.211 -0.845 12.469 1 98.25 63 CYS B N 1
ATOM 2244 C CA . CYS B 1 63 ? -6.355 0.43 11.773 1 98.25 63 CYS B CA 1
ATOM 2245 C C . CYS B 1 63 ? -6.473 0.223 10.273 1 98.25 63 CYS B C 1
ATOM 2247 O O . CYS B 1 63 ? -6.145 -0.85 9.758 1 98.25 63 CYS B O 1
ATOM 2249 N N . CYS B 1 64 ? -7 1.198 9.617 1 98.25 64 CYS B N 1
ATOM 2250 C CA . CYS B 1 64 ? -7.035 1.335 8.164 1 98.25 64 CYS B CA 1
ATOM 2251 C C . CYS B 1 64 ? -6.348 2.621 7.723 1 98.25 64 CYS B C 1
ATOM 2253 O O . CYS B 1 64 ? -6.477 3.656 8.375 1 98.25 64 CYS B O 1
ATOM 2255 N N . ASN B 1 65 ? -5.57 2.506 6.695 1 98.75 65 ASN B N 1
ATOM 2256 C CA . ASN B 1 65 ? -5.02 3.697 6.059 1 98.75 65 ASN B CA 1
ATOM 2257 C C . ASN B 1 65 ? -5.766 4.043 4.77 1 98.75 65 ASN B C 1
ATOM 2259 O O . ASN B 1 65 ? -5.785 3.248 3.828 1 98.75 65 ASN B O 1
ATOM 2263 N N . ARG B 1 66 ? -6.371 5.164 4.75 1 98.88 66 ARG B N 1
ATOM 2264 C CA . ARG B 1 66 ? -7.164 5.602 3.605 1 98.88 66 ARG B CA 1
ATOM 2265 C C . ARG B 1 66 ? -6.602 6.891 3.012 1 98.88 66 ARG B C 1
ATOM 2267 O O . ARG B 1 66 ? -7.359 7.762 2.58 1 98.88 66 ARG B O 1
ATOM 2274 N N . GLY B 1 67 ? -5.273 7.059 3.113 1 98.88 67 GLY B N 1
ATOM 2275 C CA . GLY B 1 67 ? -4.633 8.117 2.344 1 98.88 67 GLY B CA 1
ATOM 2276 C C . GLY B 1 67 ? -4.75 7.918 0.845 1 98.88 67 GLY B C 1
ATOM 2277 O O . GLY B 1 67 ? -4.727 6.785 0.359 1 98.88 67 GLY B O 1
ATOM 2278 N N . VAL B 1 68 ? -4.883 9.047 0.175 1 98.75 68 VAL B N 1
ATOM 2279 C CA . VAL B 1 68 ? -4.918 8.992 -1.282 1 98.75 68 VAL B CA 1
ATOM 2280 C C . VAL B 1 68 ? -3.879 9.953 -1.859 1 98.75 68 VAL B C 1
ATOM 2282 O O . VAL B 1 68 ? -3.965 11.164 -1.654 1 98.75 68 VAL B O 1
ATOM 2285 N N . ALA B 1 69 ? -2.965 9.398 -2.578 1 98.44 69 ALA B N 1
ATOM 2286 C CA . ALA B 1 69 ? -1.877 10.18 -3.154 1 98.44 69 ALA B CA 1
ATOM 2287 C C . ALA B 1 69 ? -2.416 11.336 -3.992 1 98.44 69 ALA B C 1
ATOM 2289 O O . ALA B 1 69 ? -3.311 11.148 -4.82 1 98.44 69 ALA B O 1
ATOM 2290 N N . GLY B 1 70 ? -1.906 12.516 -3.752 1 98.25 70 GLY B N 1
ATOM 2291 C CA . GLY B 1 70 ? -2.232 13.68 -4.555 1 98.25 70 GLY B CA 1
ATOM 2292 C C . GLY B 1 70 ? -3.443 14.438 -4.043 1 98.25 70 GLY B C 1
ATOM 2293 O O . GLY B 1 70 ? -3.736 15.539 -4.512 1 98.25 70 GLY B O 1
ATOM 2294 N N . PHE B 1 71 ? -4.133 13.898 -3.09 1 98.69 71 PHE B N 1
ATOM 2295 C CA . PHE B 1 71 ? -5.355 14.523 -2.6 1 98.69 71 PHE B CA 1
ATOM 2296 C C . PHE B 1 71 ? -5.074 15.93 -2.076 1 98.69 71 PHE B C 1
ATOM 2298 O O . PHE B 1 71 ? -4.066 16.156 -1.399 1 98.69 71 PHE B O 1
ATOM 2305 N N . VAL B 1 72 ? -5.93 16.828 -2.375 1 98.44 72 VAL B N 1
ATOM 2306 C CA . VAL B 1 72 ? -6.086 18.109 -1.699 1 98.44 72 VAL B CA 1
ATOM 2307 C C . VAL B 1 72 ? -7.344 18.078 -0.832 1 98.44 72 VAL B C 1
ATOM 2309 O O . VAL B 1 72 ? -8.109 17.109 -0.86 1 98.44 72 VAL B O 1
ATOM 2312 N N . THR B 1 73 ? -7.57 19.125 -0.055 1 98.5 73 THR B N 1
ATOM 2313 C CA . THR B 1 73 ? -8.664 19.141 0.911 1 98.5 73 THR B CA 1
ATOM 2314 C C . THR B 1 73 ? -10.008 18.984 0.208 1 98.5 73 THR B C 1
ATOM 2316 O O . THR B 1 73 ? -10.898 18.297 0.705 1 98.5 73 THR B O 1
ATOM 2319 N N . ARG B 1 74 ? -10.195 19.641 -0.964 1 97.62 74 ARG B N 1
ATOM 2320 C CA . ARG B 1 74 ? -11.477 19.562 -1.657 1 97.62 74 ARG B CA 1
ATOM 2321 C C . ARG B 1 74 ? -11.758 18.125 -2.115 1 97.62 74 ARG B C 1
ATOM 2323 O O . ARG B 1 74 ? -12.906 17.688 -2.143 1 97.62 74 ARG B O 1
ATOM 2330 N N . GLU B 1 75 ? -10.727 17.438 -2.461 1 98.38 75 GLU B N 1
ATOM 2331 C CA . GLU B 1 75 ? -10.891 16.062 -2.93 1 98.38 75 GLU B CA 1
ATOM 2332 C C . GLU B 1 75 ? -11.18 15.117 -1.77 1 98.38 75 GLU B C 1
ATOM 2334 O O . GLU B 1 75 ? -12 14.203 -1.895 1 98.38 75 GLU B O 1
ATOM 2339 N N . LEU B 1 76 ? -10.492 15.32 -0.629 1 98.75 76 LEU B N 1
ATOM 2340 C CA . LEU B 1 76 ? -10.844 14.516 0.535 1 98.75 76 LEU B CA 1
ATOM 2341 C C . LEU B 1 76 ? -12.281 14.789 0.971 1 98.75 76 LEU B C 1
ATOM 2343 O O . LEU B 1 76 ? -13.008 13.859 1.332 1 98.75 76 LEU B O 1
ATOM 2347 N N . LEU B 1 77 ? -12.633 16.031 0.943 1 98.06 77 LEU B N 1
ATOM 2348 C CA . LEU B 1 77 ? -14.008 16.375 1.279 1 98.06 77 LEU B CA 1
ATOM 2349 C C . LEU B 1 77 ? -14.992 15.633 0.385 1 98.06 77 LEU B C 1
ATOM 2351 O O . LEU B 1 77 ? -15.992 15.094 0.869 1 98.06 77 LEU B O 1
ATOM 2355 N N . ALA B 1 78 ? -14.695 15.555 -0.883 1 97.56 78 ALA B N 1
ATOM 2356 C CA . ALA B 1 78 ? -15.562 14.898 -1.86 1 97.56 78 ALA B CA 1
ATOM 2357 C C . ALA B 1 78 ? -15.609 13.391 -1.629 1 97.56 78 ALA B C 1
ATOM 2359 O O . ALA B 1 78 ? -16.594 12.734 -1.989 1 97.56 78 ALA B O 1
ATOM 2360 N N . ALA B 1 79 ? -14.57 12.828 -1.038 1 98.5 79 ALA B N 1
ATOM 2361 C CA . ALA B 1 79 ? -14.484 11.391 -0.824 1 98.5 79 ALA B CA 1
ATOM 2362 C C . ALA B 1 79 ? -14.523 11.055 0.664 1 98.5 79 ALA B C 1
ATOM 2364 O O . ALA B 1 79 ? -14.008 10.016 1.086 1 98.5 79 ALA B O 1
ATOM 2365 N N . LEU B 1 80 ? -15.109 11.906 1.428 1 98.69 80 LEU B N 1
ATOM 2366 C CA . LEU B 1 80 ? -15.062 11.781 2.881 1 98.69 80 LEU B CA 1
ATOM 2367 C C . LEU B 1 80 ? -15.758 10.508 3.336 1 98.69 80 LEU B C 1
ATOM 2369 O O . LEU B 1 80 ? -15.336 9.875 4.305 1 98.69 80 LEU B O 1
ATOM 2373 N N . ASP B 1 81 ? -16.812 10.109 2.693 1 98.5 81 ASP B N 1
ATOM 2374 C CA . ASP B 1 81 ? -17.516 8.883 3.053 1 98.5 81 ASP B CA 1
ATOM 2375 C C . ASP B 1 81 ? -16.594 7.668 2.961 1 98.5 81 ASP B C 1
ATOM 2377 O O . ASP B 1 81 ? -16.391 6.957 3.947 1 98.5 81 ASP B O 1
ATOM 2381 N N . GLU B 1 82 ? -15.945 7.465 1.849 1 98.62 82 GLU B N 1
ATOM 2382 C CA . GLU B 1 82 ? -15.102 6.297 1.602 1 98.62 82 GLU B CA 1
ATOM 2383 C C . GLU B 1 82 ? -13.828 6.348 2.438 1 98.62 82 GLU B C 1
ATOM 2385 O O . GLU B 1 82 ? -13.359 5.32 2.926 1 98.62 82 GLU B O 1
ATOM 2390 N N . CYS B 1 83 ? -13.336 7.543 2.643 1 98.81 83 CYS B N 1
ATOM 2391 C CA . CYS B 1 83 ? -12.031 7.648 3.283 1 98.81 83 CYS B CA 1
ATOM 2392 C C . CYS B 1 83 ? -12.164 7.652 4.801 1 98.81 83 CYS B C 1
ATOM 2394 O O . CYS B 1 83 ? -11.203 7.379 5.516 1 98.81 83 CYS B O 1
ATOM 2396 N N . VAL B 1 84 ? -13.398 8.023 5.305 1 98.88 84 VAL B N 1
ATOM 2397 C CA . VAL B 1 84 ? -13.5 8.156 6.758 1 98.88 84 VAL B CA 1
ATOM 2398 C C . VAL B 1 84 ? -14.844 7.602 7.23 1 98.88 84 VAL B C 1
ATOM 2400 O O . VAL B 1 84 ? -14.898 6.555 7.883 1 98.88 84 VAL B O 1
ATOM 2403 N N . LEU B 1 85 ? -15.906 8.125 6.766 1 98.88 85 LEU B N 1
ATOM 2404 C CA . LEU B 1 85 ? -17.203 7.969 7.422 1 98.88 85 LEU B CA 1
ATOM 2405 C C . LEU B 1 85 ? -17.703 6.531 7.312 1 98.88 85 LEU B C 1
ATOM 2407 O O . LEU B 1 85 ? -18.266 5.992 8.266 1 98.88 85 LEU B O 1
ATOM 2411 N N . ASP B 1 86 ? -17.484 5.871 6.176 1 98.25 86 ASP B N 1
ATOM 2412 C CA . ASP B 1 86 ? -17.953 4.508 5.953 1 98.25 86 ASP B CA 1
ATOM 2413 C C . ASP B 1 86 ? -17.344 3.543 6.965 1 98.25 86 ASP B C 1
ATOM 2415 O O . ASP B 1 86 ? -17.906 2.488 7.25 1 98.25 86 ASP B O 1
ATOM 2419 N N . LEU B 1 87 ? -16.219 3.906 7.547 1 98.81 87 LEU B N 1
ATOM 2420 C CA . LEU B 1 87 ? -15.492 3.018 8.438 1 98.81 87 LEU B CA 1
ATOM 2421 C C . LEU B 1 87 ? -15.906 3.24 9.891 1 98.81 87 LEU B C 1
ATOM 2423 O O . LEU B 1 87 ? -15.508 2.484 10.781 1 98.81 87 LEU B O 1
ATOM 2427 N N . ALA B 1 88 ? -16.672 4.332 10.156 1 98.69 88 ALA B N 1
ATOM 2428 C CA . ALA B 1 88 ? -17.188 4.676 11.477 1 98.69 88 ALA B CA 1
ATOM 2429 C C . ALA B 1 88 ? -16.078 4.613 12.531 1 98.69 88 ALA B C 1
ATOM 2431 O O . ALA B 1 88 ? -16.234 3.957 13.562 1 98.69 88 ALA B O 1
ATOM 2432 N N . PRO B 1 89 ? -15.016 5.336 12.289 1 98.88 89 PRO B N 1
ATOM 2433 C CA . PRO B 1 89 ? -13.875 5.191 13.203 1 98.88 89 PRO B CA 1
ATOM 2434 C C . PRO B 1 89 ? -14.172 5.711 14.602 1 98.88 89 PRO B C 1
ATOM 2436 O O . PRO B 1 89 ? -14.883 6.703 14.766 1 98.88 89 PRO B O 1
ATOM 2439 N N . SER B 1 90 ? -13.609 5.004 15.602 1 98.81 90 SER B N 1
ATOM 2440 C CA . SER B 1 90 ? -13.578 5.535 16.969 1 98.81 90 SER B CA 1
ATOM 2441 C C . SER B 1 90 ? -12.461 6.559 17.125 1 98.81 90 SER B C 1
ATOM 2443 O O . SER B 1 90 ? -12.5 7.379 18.047 1 98.81 90 SER B O 1
ATOM 2445 N N . ARG B 1 91 ? -11.438 6.484 16.266 1 98.88 91 ARG B N 1
ATOM 2446 C CA . ARG B 1 91 ? -10.312 7.414 16.234 1 98.88 91 ARG B CA 1
ATOM 2447 C C . ARG B 1 91 ? -9.891 7.738 14.805 1 98.88 91 ARG B C 1
ATOM 2449 O O . ARG B 1 91 ? -9.766 6.84 13.977 1 98.88 91 ARG B O 1
ATOM 2456 N N . LEU B 1 92 ? -9.711 8.969 14.516 1 98.94 92 LEU B N 1
ATOM 2457 C CA . LEU B 1 92 ? -9.266 9.453 13.211 1 98.94 92 LEU B CA 1
ATOM 2458 C C . LEU B 1 92 ? -7.988 10.273 13.344 1 98.94 92 LEU B C 1
ATOM 2460 O O . LEU B 1 92 ? -7.957 11.258 14.086 1 98.94 92 LEU B O 1
ATOM 2464 N N . LEU B 1 93 ? -6.938 9.867 12.789 1 98.94 93 LEU B N 1
ATOM 2465 C CA . LEU B 1 93 ? -5.75 10.695 12.562 1 98.94 93 LEU B CA 1
ATOM 2466 C C . LEU B 1 93 ? -5.73 11.25 11.148 1 98.94 93 LEU B C 1
ATOM 2468 O O . LEU B 1 93 ? -5.742 10.484 10.18 1 98.94 93 LEU B O 1
ATOM 2472 N N . ILE B 1 94 ? -5.703 12.562 11.039 1 98.94 94 ILE B N 1
ATOM 2473 C CA . ILE B 1 94 ? -5.898 13.164 9.727 1 98.94 94 ILE B CA 1
ATOM 2474 C C . ILE B 1 94 ? -4.77 14.156 9.445 1 98.94 94 ILE B C 1
ATOM 2476 O O . ILE B 1 94 ? -4.363 14.914 10.32 1 98.94 94 ILE B O 1
ATOM 2480 N N . ASN B 1 95 ? -4.148 14.062 8.297 1 98.69 95 ASN B N 1
ATOM 2481 C CA . ASN B 1 95 ? -3.131 14.953 7.738 1 98.69 95 ASN B CA 1
ATOM 2482 C C . ASN B 1 95 ? -3.395 15.258 6.27 1 98.69 95 ASN B C 1
ATOM 2484 O 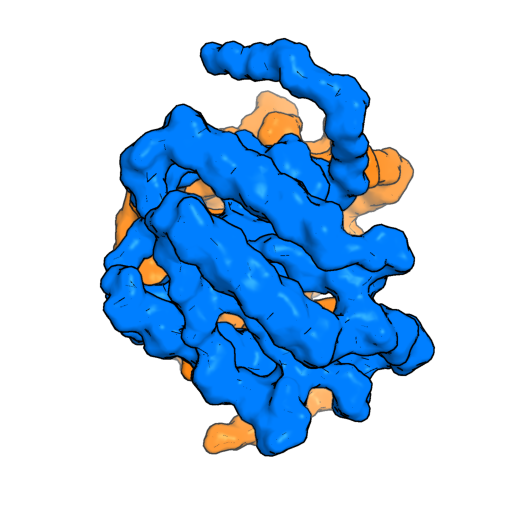O . ASN B 1 95 ? -3.014 14.484 5.391 1 98.69 95 ASN B O 1
ATOM 2488 N N . ILE B 1 96 ? -4.027 16.422 6.008 1 98.88 96 ILE B N 1
ATOM 2489 C CA . ILE B 1 96 ? -4.426 16.797 4.652 1 98.88 96 ILE B CA 1
ATOM 2490 C C . ILE B 1 96 ? -4.195 18.281 4.438 1 98.88 96 ILE B C 1
ATOM 2492 O O . ILE B 1 96 ? -4.453 19.094 5.332 1 98.88 96 ILE B O 1
ATOM 2496 N N . GLY B 1 97 ? -3.631 18.609 3.266 1 98.75 97 GLY B N 1
ATOM 2497 C CA . GLY B 1 97 ? -3.578 20.031 2.951 1 98.75 97 GLY B CA 1
ATOM 2498 C C . GLY B 1 97 ? -2.25 20.469 2.359 1 98.75 97 GLY B C 1
ATOM 2499 O O . GLY B 1 97 ? -2.15 21.547 1.765 1 98.75 97 GLY B O 1
ATOM 2500 N N . THR B 1 98 ? -1.166 19.641 2.482 1 98.44 98 THR B N 1
ATOM 2501 C CA . THR B 1 98 ? 0.132 20.062 1.971 1 98.44 98 THR B CA 1
ATOM 2502 C C . THR B 1 98 ? 0.098 20.188 0.451 1 98.44 98 THR B C 1
ATOM 2504 O O . THR B 1 98 ? 0.753 21.062 -0.119 1 98.44 98 THR B O 1
ATOM 2507 N N . ASN B 1 99 ? -0.665 19.344 -0.188 1 98.19 99 ASN B N 1
ATOM 2508 C CA . ASN B 1 99 ? -0.809 19.469 -1.635 1 98.19 99 ASN B CA 1
ATOM 2509 C C . ASN B 1 99 ? -1.548 20.75 -2.014 1 98.19 99 ASN B C 1
ATOM 2511 O O . ASN B 1 99 ? -1.278 21.344 -3.061 1 98.19 99 ASN B O 1
ATOM 2515 N N . ASP B 1 100 ? -2.492 21.234 -1.161 1 98.44 100 ASP B N 1
ATOM 2516 C CA . ASP B 1 100 ? -3.172 22.516 -1.377 1 98.44 100 ASP B CA 1
ATOM 2517 C C . ASP B 1 100 ? -2.17 23.672 -1.46 1 98.44 100 ASP B C 1
ATOM 2519 O O . ASP B 1 100 ? -2.291 24.547 -2.322 1 98.44 100 ASP B O 1
ATOM 2523 N N . ILE B 1 101 ? -1.184 23.641 -0.601 1 98.5 101 ILE B N 1
ATOM 2524 C CA . ILE B 1 101 ? -0.187 24.703 -0.516 1 98.5 101 ILE B CA 1
ATOM 2525 C C . ILE B 1 101 ? 0.564 24.812 -1.841 1 98.5 101 ILE B C 1
ATOM 2527 O O . ILE B 1 101 ? 0.968 25.906 -2.242 1 98.5 101 ILE B O 1
ATOM 2531 N N . GLY B 1 102 ? 0.693 23.719 -2.555 1 96.81 102 GLY B N 1
ATOM 2532 C CA . GLY B 1 102 ? 1.427 23.688 -3.809 1 96.81 102 GLY B CA 1
ATOM 2533 C C . GLY B 1 102 ? 0.596 24.141 -4.996 1 96.81 102 GLY B C 1
ATOM 2534 O O . GLY B 1 102 ? 1.124 24.328 -6.094 1 96.81 102 GLY B O 1
ATOM 2535 N N . GLU B 1 103 ? -0.666 24.328 -4.793 1 95.75 103 GLU B N 1
ATOM 2536 C CA . GLU B 1 103 ? -1.545 24.688 -5.902 1 95.75 103 GLU B CA 1
ATOM 2537 C C . GLU 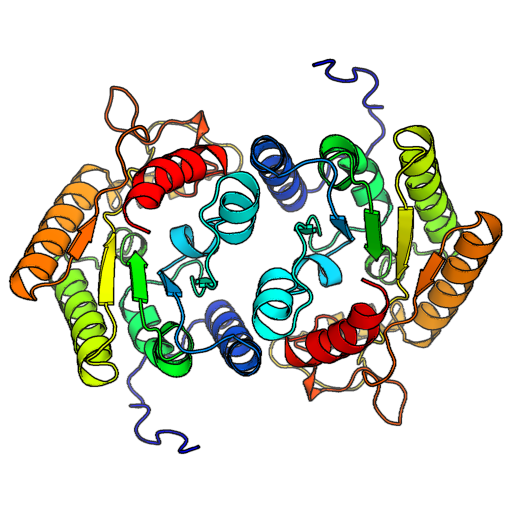B 1 103 ? -1.366 26.156 -6.289 1 95.75 103 GLU B C 1
ATOM 2539 O O . GLU B 1 103 ? -1.147 27 -5.426 1 95.75 103 GLU B O 1
ATOM 2544 N N . PRO B 1 104 ? -1.568 26.516 -7.574 1 93.69 104 PRO B N 1
ATOM 2545 C CA . PRO B 1 104 ? -1.374 27.891 -8.031 1 93.69 104 PRO B CA 1
ATOM 2546 C C . PRO B 1 104 ? -2.369 28.875 -7.406 1 93.69 104 PRO B C 1
ATOM 2548 O O . PRO B 1 104 ? -2.039 30.047 -7.188 1 93.69 104 PRO B O 1
ATOM 2551 N N . ASP B 1 105 ? -3.494 28.438 -7.082 1 93.44 105 ASP B N 1
ATOM 2552 C CA . ASP B 1 105 ? -4.527 29.312 -6.562 1 93.44 105 ASP B CA 1
ATOM 2553 C C . ASP B 1 105 ? -4.66 29.188 -5.047 1 93.44 105 ASP B C 1
ATOM 2555 O O . ASP B 1 105 ? -5.68 29.562 -4.469 1 93.44 105 ASP B O 1
ATOM 2559 N N . TYR B 1 106 ? -3.621 28.781 -4.488 1 96.25 106 TYR B N 1
ATOM 2560 C CA . TYR B 1 106 ? -3.639 28.531 -3.051 1 96.25 106 TYR B CA 1
ATOM 2561 C C . TYR B 1 106 ? -3.844 29.812 -2.27 1 96.25 106 TYR B C 1
ATOM 2563 O O . TYR B 1 106 ? -3.184 30.828 -2.537 1 96.25 106 TYR B O 1
ATOM 2571 N N . GLU B 1 107 ? -4.758 29.734 -1.315 1 97.56 107 GLU B N 1
ATOM 2572 C CA . GLU B 1 107 ? -4.934 30.719 -0.24 1 97.56 107 GLU B CA 1
ATOM 2573 C C . GLU B 1 107 ? -5.172 30.016 1.098 1 97.56 107 GLU B C 1
ATOM 2575 O O . GLU B 1 107 ? -5.996 29.109 1.192 1 97.56 107 GLU B O 1
ATOM 2580 N N . LEU B 1 108 ? -4.484 30.5 2.111 1 98.38 108 LEU B N 1
ATOM 2581 C CA . LEU B 1 108 ? -4.539 29.859 3.426 1 98.38 108 LEU B CA 1
ATOM 2582 C C . LEU B 1 108 ? -5.969 29.812 3.949 1 98.38 108 LEU B C 1
ATOM 2584 O O . LEU B 1 108 ? -6.43 28.781 4.426 1 98.38 108 LEU B O 1
ATOM 2588 N N . PRO B 1 109 ? -6.773 30.875 3.818 1 98.5 109 PRO B N 1
ATOM 2589 C CA . PRO B 1 109 ? -8.141 30.797 4.344 1 98.5 109 PRO B CA 1
ATOM 2590 C C . PRO B 1 109 ? -8.977 29.719 3.68 1 98.5 109 PRO B C 1
ATOM 2592 O O . PRO B 1 109 ? -9.805 29.078 4.336 1 98.5 109 PRO B O 1
ATOM 2595 N N . GLY B 1 110 ? -8.734 29.531 2.389 1 98.31 110 GLY B N 1
ATOM 2596 C CA . GLY B 1 110 ? -9.453 28.469 1.694 1 98.31 110 GLY B CA 1
ATOM 2597 C C . GLY B 1 110 ? -9.117 27.094 2.213 1 98.31 110 GLY B C 1
ATOM 2598 O O . GLY B 1 110 ? -10.008 26.25 2.391 1 98.31 110 GLY B O 1
ATOM 2599 N N . LEU B 1 111 ? -7.848 26.844 2.424 1 98.69 111 LEU B N 1
ATOM 2600 C CA . LEU B 1 111 ? -7.418 25.578 3.004 1 98.69 111 LEU B CA 1
ATOM 2601 C C . LEU B 1 111 ? -8.086 25.344 4.355 1 98.69 111 LEU B C 1
ATOM 2603 O O . LEU B 1 111 ? -8.664 24.281 4.594 1 98.69 111 LEU B O 1
ATOM 2607 N N . ILE B 1 112 ? -8.039 26.344 5.18 1 98.81 112 ILE B N 1
ATOM 2608 C CA . ILE B 1 112 ? -8.531 26.203 6.547 1 98.81 112 ILE B CA 1
ATOM 2609 C C . ILE B 1 112 ? -10.055 26.031 6.527 1 98.81 112 ILE B C 1
ATOM 2611 O O . ILE B 1 112 ? -10.602 25.234 7.293 1 98.81 112 ILE B O 1
ATOM 2615 N N . ALA B 1 113 ? -10.727 26.719 5.648 1 98.75 113 ALA B N 1
ATOM 2616 C CA . ALA B 1 113 ? -12.18 26.594 5.547 1 98.75 113 ALA B CA 1
ATOM 2617 C C . ALA B 1 113 ? -12.57 25.172 5.152 1 98.75 113 ALA B C 1
ATOM 2619 O O . ALA B 1 113 ? -13.508 24.594 5.719 1 98.75 113 ALA B O 1
ATOM 2620 N N . ARG B 1 114 ? -11.906 24.609 4.215 1 98.62 114 ARG B N 1
ATOM 2621 C CA . ARG B 1 114 ? -12.211 23.25 3.773 1 98.62 114 ARG B CA 1
ATOM 2622 C C . ARG B 1 114 ? -11.836 22.234 4.84 1 98.62 114 ARG B C 1
ATOM 2624 O O . ARG B 1 114 ? -12.555 21.25 5.047 1 98.62 114 ARG B O 1
ATOM 2631 N N . TYR B 1 115 ? -10.719 22.469 5.477 1 98.81 115 TYR B N 1
ATOM 2632 C CA . TYR B 1 115 ? -10.336 21.578 6.566 1 98.81 115 TYR B CA 1
ATOM 2633 C C . TYR B 1 115 ? -11.375 21.594 7.684 1 98.81 115 TYR B C 1
ATOM 2635 O O . TYR B 1 115 ? -11.758 20.547 8.203 1 98.81 115 TYR B O 1
ATOM 2643 N N . GLU B 1 116 ? -11.812 22.781 8.016 1 98.88 116 GLU B N 1
ATOM 2644 C CA . GLU B 1 116 ? -12.852 22.906 9.031 1 98.88 116 GLU B CA 1
ATOM 2645 C C . GLU B 1 116 ? -14.117 22.156 8.609 1 98.88 116 GLU B C 1
ATOM 2647 O O . GLU B 1 116 ? -14.75 21.5 9.438 1 98.88 116 GLU B O 1
ATOM 2652 N N . GLU B 1 117 ? -14.492 22.312 7.363 1 98.81 117 GLU B N 1
ATOM 2653 C CA . GLU B 1 117 ? -15.672 21.609 6.871 1 98.81 117 GLU B CA 1
ATOM 2654 C C . GLU B 1 117 ? -15.508 20.094 7.02 1 98.81 117 GLU B C 1
ATOM 2656 O O . GLU B 1 117 ? -16.438 19.406 7.418 1 98.81 117 GLU B O 1
ATOM 2661 N N . ILE B 1 118 ? -14.359 19.547 6.707 1 98.81 118 ILE B N 1
ATOM 2662 C CA . ILE B 1 118 ? -14.07 18.141 6.863 1 98.81 118 ILE B CA 1
ATOM 2663 C C . ILE B 1 118 ? -14.266 17.719 8.32 1 98.81 118 ILE B C 1
ATOM 2665 O O . ILE B 1 118 ? -15 16.766 8.609 1 98.81 118 ILE B O 1
ATOM 2669 N N . LEU B 1 119 ? -13.648 18.469 9.234 1 98.88 119 LEU B N 1
ATOM 2670 C CA . LEU B 1 119 ? -13.688 18.141 10.656 1 98.88 119 LEU B CA 1
ATOM 2671 C C . LEU B 1 119 ? -15.117 18.234 11.195 1 98.88 119 LEU B C 1
ATOM 2673 O O . LEU B 1 119 ? -15.547 17.375 11.984 1 98.88 119 LEU B O 1
ATOM 2677 N N . ARG B 1 120 ? -15.844 19.203 10.773 1 98.62 120 ARG B N 1
ATOM 2678 C CA . ARG B 1 120 ? -17.219 19.391 11.234 1 98.62 120 ARG B CA 1
ATOM 2679 C C . ARG B 1 120 ? -18.109 18.25 10.75 1 98.62 120 ARG B C 1
ATOM 2681 O O . ARG B 1 120 ? -18.953 17.75 11.5 1 98.62 120 ARG B O 1
ATOM 2688 N N . ARG B 1 121 ? -17.938 17.891 9.523 1 98.62 121 ARG B N 1
ATOM 2689 C CA . ARG B 1 121 ? -18.719 16.797 8.984 1 98.62 121 ARG B CA 1
ATOM 2690 C C . ARG B 1 121 ? -18.453 15.5 9.734 1 98.62 121 ARG B C 1
ATOM 2692 O O . ARG B 1 121 ? -19.375 14.734 10.031 1 98.62 121 ARG B O 1
ATOM 2699 N N . VAL B 1 122 ? -17.203 15.211 10.023 1 98.88 122 VAL B N 1
ATOM 2700 C CA . VAL B 1 122 ? -16.859 14.008 10.773 1 98.88 122 VAL B CA 1
ATOM 2701 C C . VAL B 1 122 ? -17.516 14.055 12.156 1 98.88 122 VAL B C 1
ATOM 2703 O O . VAL B 1 122 ? -18.125 13.07 12.594 1 98.88 122 VAL B O 1
ATOM 2706 N N . ARG B 1 123 ? -17.469 15.195 12.805 1 98.5 123 ARG B N 1
ATOM 2707 C CA . ARG B 1 123 ? -18.031 15.336 14.141 1 98.5 123 ARG B CA 1
ATOM 2708 C C . ARG B 1 123 ? -19.547 15.164 14.117 1 98.5 123 ARG B C 1
ATOM 2710 O O . ARG B 1 123 ? -20.125 14.57 15.031 1 98.5 123 ARG B O 1
ATOM 2717 N N . GLU B 1 124 ? -20.094 15.711 13.141 1 98.38 124 GLU B N 1
ATOM 2718 C CA . GLU B 1 124 ? -21.547 15.625 13.016 1 98.38 124 GLU B CA 1
ATOM 2719 C C . GLU B 1 124 ? -22 14.18 12.773 1 98.38 124 GLU B C 1
ATOM 2721 O O . GLU B 1 124 ? -22.953 13.719 13.391 1 98.38 124 GLU B O 1
ATOM 2726 N N . CYS B 1 125 ? -21.344 13.469 11.945 1 98.44 125 CYS B N 1
ATOM 2727 C CA . CYS B 1 125 ? -21.719 12.117 11.562 1 98.44 125 CYS B CA 1
ATOM 2728 C C . CYS B 1 125 ? -21.266 11.102 12.602 1 98.44 125 CYS B C 1
ATOM 2730 O O . CYS B 1 125 ? -21.891 10.055 12.773 1 98.44 125 CYS B O 1
ATOM 2732 N N . LEU B 1 126 ? -20.141 11.422 13.273 1 98.62 126 LEU B N 1
ATOM 2733 C CA . LEU B 1 126 ? -19.516 10.523 14.234 1 98.62 126 LEU B CA 1
ATOM 2734 C C . LEU B 1 126 ? -19.172 11.258 15.523 1 98.62 126 LEU B C 1
ATOM 2736 O O . LEU B 1 126 ? -17.984 11.422 15.844 1 98.62 126 LEU B O 1
ATOM 2740 N N . PRO B 1 127 ? -20.094 11.555 16.312 1 98 127 PRO B N 1
ATOM 2741 C CA . PRO B 1 127 ? -19.875 12.406 17.484 1 98 127 PRO B CA 1
ATOM 2742 C C . PRO B 1 127 ? -18.922 11.773 18.516 1 98 127 PRO B C 1
ATOM 2744 O O . PRO B 1 127 ? -18.312 12.484 19.312 1 98 127 PRO B O 1
ATOM 2747 N N . ASP B 1 128 ? -18.797 10.469 18.453 1 98.12 128 ASP B N 1
ATOM 2748 C CA . ASP B 1 128 ? -17.953 9.805 19.453 1 98.12 128 ASP B CA 1
ATOM 2749 C C . ASP B 1 128 ? -16.547 9.57 18.922 1 98.12 128 ASP B C 1
ATOM 2751 O O . ASP B 1 128 ? -15.688 9.047 19.625 1 98.12 128 ASP B O 1
ATOM 2755 N N . CYS B 1 129 ? -16.297 9.914 17.703 1 98.75 129 CYS B N 1
ATOM 2756 C CA . CYS B 1 129 ? -14.984 9.734 17.094 1 98.75 129 CYS B CA 1
ATOM 2757 C C . CYS B 1 129 ? -13.969 10.711 17.688 1 98.75 129 CYS B C 1
ATOM 2759 O O . CYS B 1 129 ? -14.211 11.922 17.703 1 98.75 129 CYS B O 1
ATOM 2761 N N . ARG B 1 130 ? -12.898 10.227 18.172 1 98.81 130 ARG B N 1
ATOM 2762 C CA . ARG B 1 130 ? -11.781 11.078 18.578 1 98.81 130 ARG B CA 1
ATOM 2763 C C . ARG B 1 130 ? -10.953 11.492 17.375 1 98.81 130 ARG B C 1
ATOM 2765 O O . ARG B 1 130 ? -10.289 10.664 16.75 1 98.81 130 ARG B O 1
ATOM 2772 N N . ILE B 1 131 ? -10.969 12.727 17.078 1 98.88 131 ILE B N 1
ATOM 2773 C CA . ILE B 1 131 ? -10.242 13.25 15.922 1 98.88 131 ILE B CA 1
ATOM 2774 C C . ILE B 1 131 ? -8.898 13.828 16.375 1 98.88 131 ILE B C 1
ATOM 2776 O O . ILE B 1 131 ? -8.836 14.562 17.359 1 98.88 131 ILE B O 1
ATOM 2780 N N . VAL B 1 132 ? -7.836 13.508 15.719 1 98.94 132 VAL B N 1
ATOM 2781 C CA . VAL B 1 132 ? -6.508 14.078 15.938 1 98.94 132 VAL B CA 1
ATOM 2782 C C . VAL B 1 132 ? -5.957 14.625 14.617 1 98.94 132 VAL B C 1
ATOM 2784 O O . VAL B 1 132 ? -5.781 13.875 13.656 1 98.94 132 VAL B O 1
ATOM 2787 N N . THR B 1 133 ? -5.75 15.906 14.539 1 98.94 133 THR B N 1
ATOM 2788 C CA . THR B 1 133 ? -5.066 16.484 13.391 1 98.94 133 THR B CA 1
ATOM 2789 C C . THR B 1 133 ? -3.553 16.422 13.57 1 98.94 133 THR B C 1
ATOM 2791 O O . THR B 1 133 ? -3.049 16.547 14.688 1 98.94 133 THR B O 1
ATOM 2794 N N . LEU B 1 134 ? -2.854 16.234 12.523 1 98.94 134 LEU B N 1
ATOM 2795 C CA . LEU B 1 134 ? -1.398 16.141 12.555 1 98.94 134 LEU B CA 1
ATOM 2796 C C . LEU B 1 134 ? -0.77 17.328 11.82 1 98.94 134 LEU B C 1
ATOM 2798 O O . LEU B 1 134 ? -1.269 17.75 10.781 1 98.94 134 LEU B O 1
ATOM 2802 N N . ALA B 1 135 ? 0.276 17.812 12.375 1 98.94 135 ALA B N 1
ATOM 2803 C CA . ALA B 1 135 ? 1.028 18.875 11.711 1 98.94 135 ALA B CA 1
ATOM 2804 C C . ALA B 1 135 ? 1.664 18.359 10.414 1 98.94 135 ALA B C 1
ATOM 2806 O O . ALA B 1 135 ? 2.062 17.203 10.328 1 98.94 135 ALA B O 1
ATOM 2807 N N . TYR B 1 136 ? 1.729 19.266 9.438 1 98.88 136 TYR B N 1
ATOM 2808 C CA . TYR B 1 136 ? 2.391 18.969 8.172 1 98.88 136 TYR B CA 1
ATOM 2809 C C . TYR B 1 136 ? 3.895 18.812 8.367 1 98.88 136 TYR B C 1
ATOM 2811 O O . TYR B 1 136 ? 4.484 19.453 9.234 1 98.88 136 TYR B O 1
ATOM 2819 N N . TYR B 1 137 ? 4.5 17.969 7.586 1 98.88 137 TYR B N 1
ATOM 2820 C CA . TYR B 1 137 ? 5.934 17.719 7.656 1 98.88 137 TYR B CA 1
ATOM 2821 C C . TYR B 1 137 ? 6.715 18.75 6.867 1 98.88 137 TYR B C 1
ATOM 2823 O O . TYR B 1 137 ? 6.195 19.328 5.906 1 98.88 137 TYR B O 1
ATOM 2831 N N . PRO B 1 138 ? 7.984 19.016 7.266 1 98.75 138 PRO B N 1
ATOM 2832 C CA . PRO B 1 138 ? 8.812 19.891 6.445 1 98.75 138 PRO B CA 1
ATOM 2833 C C . PRO B 1 138 ? 9.172 19.281 5.094 1 98.75 138 PRO B C 1
ATOM 2835 O O . PRO B 1 138 ? 9.062 18.062 4.914 1 98.75 138 PRO B O 1
ATOM 2838 N N . VAL B 1 139 ? 9.586 20.172 4.184 1 98.62 139 VAL B N 1
ATOM 2839 C CA . VAL B 1 139 ? 10.055 19.703 2.879 1 98.62 139 VAL B CA 1
ATOM 2840 C C . VAL B 1 139 ? 11.539 20.031 2.717 1 98.62 139 VAL B C 1
ATOM 2842 O O . VAL B 1 139 ? 12.117 20.734 3.541 1 98.62 139 VAL B O 1
ATOM 2845 N N . ASN B 1 140 ? 12.133 19.453 1.784 1 98.12 140 ASN B N 1
ATOM 2846 C CA . ASN B 1 140 ? 13.508 19.75 1.378 1 98.12 140 ASN B CA 1
ATOM 2847 C C . ASN B 1 140 ? 13.562 20.312 -0.038 1 98.12 140 ASN B C 1
ATOM 2849 O O . ASN B 1 140 ? 13.586 19.562 -1.012 1 98.12 140 ASN B O 1
ATOM 2853 N N . ALA B 1 141 ? 13.633 21.625 -0.116 1 92.69 141 ALA B N 1
ATOM 2854 C CA . ALA B 1 141 ? 13.641 22.297 -1.412 1 92.69 141 ALA B CA 1
ATOM 2855 C C . ALA B 1 141 ? 15.062 22.531 -1.898 1 92.69 141 ALA B C 1
ATOM 2857 O O . ALA B 1 141 ? 15.273 22.953 -3.041 1 92.69 141 ALA B O 1
ATOM 2858 N N . ASP B 1 142 ? 16 22.234 -1.107 1 89.5 142 ASP B N 1
ATOM 2859 C CA . ASP B 1 142 ? 17.359 22.672 -1.367 1 89.5 142 ASP B CA 1
ATOM 2860 C C . ASP B 1 142 ? 18.172 21.578 -2.059 1 89.5 142 ASP B C 1
ATOM 2862 O O . ASP B 1 142 ? 18.984 21.859 -2.938 1 89.5 142 ASP B O 1
ATOM 2866 N N . ASP B 1 143 ? 17.859 20.328 -1.707 1 89.56 143 ASP B N 1
ATOM 2867 C CA . ASP B 1 143 ? 18.656 19.219 -2.232 1 89.56 143 ASP B CA 1
ATOM 2868 C C . ASP B 1 143 ? 18.125 18.75 -3.586 1 89.56 143 ASP B C 1
ATOM 2870 O O . ASP B 1 143 ? 17 19.062 -3.957 1 89.56 143 ASP B O 1
ATOM 2874 N N . VAL B 1 144 ? 19.047 18.031 -4.242 1 87.81 144 VAL B N 1
ATOM 2875 C CA . VAL B 1 144 ? 18.688 17.469 -5.543 1 87.81 144 VAL B CA 1
ATOM 2876 C C . VAL B 1 144 ? 18.406 15.977 -5.395 1 87.81 144 VAL B C 1
ATOM 2878 O O . VAL B 1 144 ? 19.156 15.25 -4.75 1 87.81 144 VAL B O 1
ATOM 2881 N N . PHE B 1 145 ? 17.359 15.633 -6.035 1 90.19 145 PHE B N 1
ATOM 2882 C CA . PHE B 1 145 ? 16.953 14.234 -5.949 1 90.19 145 PHE B CA 1
ATOM 2883 C C . PHE B 1 145 ? 16.859 13.617 -7.336 1 90.19 145 PHE B C 1
ATOM 2885 O O . PHE B 1 145 ? 16.391 14.258 -8.281 1 90.19 145 PHE B O 1
ATOM 2892 N N . ALA B 1 146 ? 17.266 12.375 -7.383 1 82.69 146 ALA B N 1
ATOM 2893 C CA . ALA B 1 146 ? 17.297 11.664 -8.664 1 82.69 146 ALA B CA 1
ATOM 2894 C C . ALA B 1 146 ? 15.898 11.523 -9.242 1 82.69 146 ALA B C 1
ATOM 2896 O O . ALA B 1 146 ? 14.953 11.211 -8.516 1 82.69 146 ALA B O 1
ATOM 2897 N N . GLY B 1 147 ? 15.773 11.805 -10.5 1 85.12 147 GLY B N 1
ATOM 2898 C CA . GLY B 1 147 ? 14.516 11.594 -11.203 1 85.12 147 GLY B CA 1
ATOM 2899 C C . GLY B 1 147 ? 13.562 12.766 -11.07 1 85.12 147 GLY B C 1
ATOM 2900 O O . GLY B 1 147 ? 12.445 12.727 -11.602 1 85.12 147 GLY B O 1
ATOM 2901 N N . VAL B 1 148 ? 14.016 13.805 -10.352 1 87.81 148 VAL B N 1
ATOM 2902 C CA . VAL B 1 148 ? 13.148 14.961 -10.148 1 87.81 148 VAL B CA 1
ATOM 2903 C C . VAL B 1 148 ? 13.57 16.094 -11.07 1 87.81 148 VAL B C 1
ATOM 2905 O O . VAL B 1 148 ? 14.75 16.453 -11.125 1 87.81 148 VAL B O 1
ATOM 2908 N N . ASP B 1 149 ? 12.617 16.578 -11.844 1 89.81 149 ASP B N 1
ATOM 2909 C CA . ASP B 1 149 ? 12.875 17.75 -12.68 1 89.81 149 ASP B CA 1
ATOM 2910 C C . ASP B 1 149 ? 13.125 18.984 -11.82 1 89.81 149 ASP B C 1
ATOM 2912 O O . ASP B 1 149 ? 12.242 19.422 -11.078 1 89.81 149 ASP B O 1
ATOM 2916 N N . ARG B 1 150 ? 14.203 19.578 -12 1 88.56 150 ARG B N 1
ATOM 2917 C CA . ARG B 1 150 ? 14.625 20.672 -11.117 1 88.56 150 ARG B CA 1
ATOM 2918 C C . ARG B 1 150 ? 13.719 21.891 -11.273 1 88.56 150 ARG B C 1
ATOM 2920 O O . ARG B 1 150 ? 13.367 22.531 -10.289 1 88.56 150 ARG B O 1
ATOM 2927 N N . ALA B 1 151 ? 13.422 22.219 -12.469 1 90.88 151 ALA B N 1
ATOM 2928 C CA . ALA B 1 151 ? 12.578 23.391 -12.711 1 90.88 151 ALA B CA 1
ATOM 2929 C C . ALA B 1 151 ? 11.18 23.188 -12.141 1 90.88 151 ALA B C 1
ATOM 2931 O O . ALA B 1 151 ? 10.633 24.094 -11.492 1 90.88 151 ALA B O 1
ATOM 2932 N N . ALA B 1 152 ? 10.664 22.031 -12.359 1 89.38 152 ALA B N 1
ATOM 2933 C CA . ALA B 1 152 ? 9.352 21.703 -11.812 1 89.38 152 ALA B CA 1
ATOM 2934 C C . ALA B 1 152 ? 9.383 21.703 -10.281 1 89.38 152 ALA B C 1
ATOM 2936 O O . ALA B 1 152 ? 8.453 22.188 -9.633 1 89.38 152 ALA B O 1
ATOM 2937 N N . ALA B 1 153 ? 10.406 21.172 -9.789 1 90.94 153 ALA B N 1
ATOM 2938 C CA . ALA B 1 153 ? 10.578 21.125 -8.344 1 90.94 153 ALA B CA 1
ATOM 2939 C C . ALA B 1 153 ? 10.68 22.547 -7.762 1 90.94 153 ALA B C 1
ATOM 2941 O O . ALA B 1 153 ? 10.055 22.844 -6.742 1 90.94 153 ALA B O 1
ATOM 2942 N N . ALA B 1 154 ? 11.398 23.344 -8.43 1 91.5 154 ALA B N 1
ATOM 2943 C CA . ALA B 1 154 ? 11.562 24.719 -7.969 1 91.5 154 ALA B CA 1
ATOM 2944 C C . ALA B 1 154 ? 10.227 25.453 -7.945 1 91.5 154 ALA B C 1
ATOM 2946 O O . ALA B 1 154 ? 9.93 26.188 -6.996 1 91.5 154 ALA B O 1
ATOM 2947 N N . ASP B 1 155 ? 9.539 25.297 -8.984 1 91.94 155 ASP B N 1
ATOM 2948 C CA . ASP B 1 155 ? 8.219 25.922 -9.047 1 91.94 155 ASP B CA 1
ATOM 2949 C C . ASP B 1 155 ? 7.32 25.422 -7.918 1 91.94 155 ASP B C 1
ATOM 2951 O O . ASP B 1 155 ? 6.684 26.219 -7.23 1 91.94 155 ASP B O 1
ATOM 2955 N N . LEU B 1 156 ? 7.328 24.156 -7.703 1 91.69 156 LEU B N 1
ATOM 2956 C CA . LEU B 1 156 ? 6.52 23.562 -6.645 1 91.69 156 LEU B CA 1
ATOM 2957 C C . LEU B 1 156 ? 6.957 24.078 -5.277 1 91.69 156 LEU B C 1
ATOM 2959 O O . LEU B 1 156 ? 6.117 24.469 -4.461 1 91.69 156 LEU B O 1
ATOM 2963 N N . PHE B 1 157 ? 8.18 24.125 -5.051 1 93.94 157 PHE B N 1
ATOM 2964 C CA . PHE B 1 157 ? 8.703 24.469 -3.738 1 93.94 157 PHE B CA 1
ATOM 2965 C C . PHE B 1 157 ? 8.617 25.984 -3.502 1 93.94 157 PHE B C 1
ATOM 2967 O O . PHE B 1 157 ? 8.703 26.438 -2.363 1 93.94 157 PHE B O 1
ATOM 2974 N N . SER B 1 158 ? 8.461 26.719 -4.582 1 93.38 158 SER B N 1
ATOM 2975 C CA . SER B 1 158 ? 8.227 28.156 -4.41 1 93.38 158 SER B CA 1
ATOM 2976 C C . SER B 1 158 ? 6.906 28.422 -3.701 1 93.38 158 SER B C 1
ATOM 2978 O O . SER B 1 158 ? 6.738 29.438 -3.039 1 93.38 158 SER B O 1
ATOM 2980 N N . ARG B 1 159 ? 6.027 27.562 -3.826 1 94.88 159 ARG B N 1
ATOM 2981 C CA . ARG B 1 159 ? 4.734 27.656 -3.158 1 94.88 159 ARG B CA 1
ATOM 2982 C C . ARG B 1 159 ? 4.711 26.828 -1.882 1 94.88 159 ARG B C 1
ATOM 2984 O O . ARG B 1 159 ? 4.504 27.359 -0.79 1 94.88 159 ARG B O 1
ATOM 2991 N N . ARG B 1 160 ? 5.055 25.562 -2.047 1 97.19 160 ARG B N 1
ATOM 2992 C CA . ARG B 1 160 ? 5.09 24.641 -0.917 1 97.19 160 ARG B CA 1
ATOM 2993 C C . ARG B 1 160 ? 6.418 24.719 -0.179 1 97.19 160 ARG B C 1
ATOM 2995 O O . ARG B 1 160 ? 7.172 23.75 -0.129 1 97.19 160 ARG B O 1
ATOM 3002 N N . SER B 1 161 ? 6.668 25.922 0.395 1 97.06 161 SER B N 1
ATOM 3003 C CA . SER B 1 161 ? 7.887 26.188 1.155 1 97.06 161 SER B CA 1
ATOM 3004 C C . SER B 1 161 ? 7.695 25.859 2.633 1 97.06 161 SER B C 1
ATOM 3006 O O . SER B 1 161 ? 6.566 25.766 3.111 1 97.06 161 SER B O 1
ATOM 3008 N N . ASN B 1 162 ? 8.789 25.672 3.318 1 98.25 162 ASN B N 1
ATOM 3009 C CA . ASN B 1 162 ? 8.711 25.453 4.754 1 98.25 162 ASN B CA 1
ATOM 3010 C C . ASN B 1 162 ? 8.055 26.625 5.473 1 98.25 162 ASN B C 1
ATOM 3012 O O . ASN B 1 162 ? 7.383 26.438 6.492 1 98.25 162 ASN B O 1
ATOM 3016 N N . ARG B 1 163 ? 8.227 27.812 4.922 1 97.75 163 ARG B N 1
ATOM 3017 C CA . ARG B 1 163 ? 7.539 28.969 5.492 1 97.75 163 ARG B CA 1
ATOM 3018 C C . ARG B 1 163 ? 6.027 28.828 5.367 1 97.75 163 ARG B C 1
ATOM 3020 O O . ARG B 1 163 ? 5.297 29 6.344 1 97.75 163 ARG B O 1
ATOM 3027 N N . ALA B 1 164 ? 5.566 28.531 4.164 1 98.25 164 ALA B N 1
ATOM 3028 C CA . ALA B 1 164 ? 4.137 28.328 3.934 1 98.25 164 ALA B CA 1
ATOM 3029 C C . ALA B 1 164 ? 3.598 27.188 4.793 1 98.25 164 ALA B C 1
ATOM 3031 O O . ALA B 1 164 ? 2.49 27.281 5.328 1 98.25 164 ALA B O 1
ATOM 3032 N N . ILE B 1 165 ? 4.344 26.125 4.957 1 98.69 165 ILE B N 1
ATOM 3033 C CA . ILE B 1 165 ? 3.947 24.953 5.742 1 98.69 165 ILE B CA 1
ATOM 3034 C C . ILE B 1 165 ? 3.82 25.344 7.211 1 98.69 165 ILE B C 1
ATOM 3036 O O . ILE B 1 165 ? 2.861 24.953 7.883 1 98.69 165 ILE B O 1
ATOM 3040 N N . ARG B 1 166 ? 4.785 26.125 7.691 1 98.44 166 ARG B N 1
ATOM 3041 C CA . ARG B 1 166 ? 4.719 26.594 9.078 1 98.44 166 ARG B CA 1
ATOM 3042 C C . ARG B 1 166 ? 3.477 27.438 9.312 1 98.44 166 ARG B C 1
ATOM 3044 O O . ARG B 1 166 ? 2.801 27.297 10.328 1 98.44 166 ARG B O 1
ATOM 3051 N N . GLU B 1 167 ? 3.219 28.297 8.375 1 98.75 167 GLU B N 1
ATOM 3052 C CA . GLU B 1 167 ? 2.027 29.141 8.477 1 98.75 167 GLU B CA 1
ATOM 3053 C C . GLU B 1 167 ? 0.757 28.297 8.492 1 98.75 167 GLU B C 1
ATOM 3055 O O . GLU B 1 167 ? -0.148 28.531 9.289 1 98.75 167 GLU B O 1
ATOM 3060 N N . ALA B 1 168 ? 0.676 27.375 7.621 1 98.88 168 ALA B N 1
ATOM 3061 C CA . ALA B 1 168 ? -0.478 26.469 7.559 1 98.88 168 ALA B CA 1
ATOM 3062 C C . ALA B 1 168 ? -0.598 25.641 8.836 1 98.88 168 ALA B C 1
ATOM 3064 O O . ALA B 1 168 ? -1.7 25.438 9.352 1 98.88 168 ALA B O 1
ATOM 3065 N N . ASN B 1 169 ? 0.53 25.141 9.352 1 98.88 169 ASN B N 1
ATOM 3066 C CA . ASN B 1 169 ? 0.533 24.375 10.586 1 98.88 169 ASN B CA 1
ATOM 3067 C C . ASN B 1 169 ? -0.021 25.188 11.758 1 98.88 169 ASN B C 1
ATOM 3069 O O . ASN B 1 169 ? -0.811 24.688 12.555 1 98.88 169 ASN B O 1
ATOM 3073 N N . GLU B 1 170 ? 0.432 26.406 11.797 1 98.88 170 GLU B N 1
ATOM 3074 C CA . GLU B 1 170 ? -0.075 27.281 12.852 1 98.88 170 GLU B CA 1
ATOM 3075 C C . GLU B 1 170 ? -1.584 27.469 12.727 1 98.88 170 GLU B C 1
ATOM 3077 O O . GLU B 1 170 ? -2.301 27.453 13.727 1 98.88 170 GLU B O 1
ATOM 3082 N N . ALA B 1 171 ? -2.039 27.656 11.539 1 98.88 171 ALA B N 1
ATOM 3083 C CA . ALA B 1 171 ? -3.463 27.875 11.297 1 98.88 171 ALA B CA 1
ATOM 3084 C C . ALA B 1 171 ? -4.27 26.609 11.609 1 98.88 171 ALA B C 1
ATOM 3086 O O . ALA B 1 171 ? -5.367 26.703 12.164 1 98.88 171 ALA B O 1
ATOM 3087 N N . VAL B 1 172 ? -3.797 25.438 11.266 1 98.88 172 VAL B N 1
ATOM 3088 C CA . VAL B 1 172 ? -4.48 24.172 11.547 1 98.88 172 VAL B CA 1
ATOM 3089 C C . VAL B 1 172 ? -4.527 23.938 13.055 1 98.88 172 VAL B C 1
ATOM 3091 O O . VAL B 1 172 ? -5.543 23.484 13.586 1 98.88 172 VAL B O 1
ATOM 3094 N N . ALA B 1 173 ? -3.406 24.203 13.734 1 98.88 173 ALA B N 1
ATOM 3095 C CA . ALA B 1 173 ? -3.381 24.094 15.195 1 98.88 173 ALA B CA 1
ATOM 3096 C C . ALA B 1 173 ? -4.426 25 15.828 1 98.88 173 ALA B C 1
ATOM 3098 O O . ALA B 1 173 ? -5.137 24.594 16.75 1 98.88 173 ALA B O 1
ATOM 3099 N N . ALA B 1 174 ? -4.492 26.203 15.344 1 98.88 174 ALA B N 1
ATOM 3100 C CA . ALA B 1 174 ? -5.473 27.156 15.852 1 98.88 174 ALA B CA 1
ATOM 3101 C C . ALA B 1 174 ? -6.898 26.672 15.602 1 98.88 174 ALA B C 1
ATOM 3103 O O . ALA B 1 174 ? -7.766 26.781 16.469 1 98.88 174 ALA B O 1
ATOM 3104 N N . LEU B 1 175 ? -7.121 26.203 14.375 1 98.88 175 LEU B N 1
ATOM 3105 C CA . LEU B 1 175 ? -8.422 25.625 14.047 1 98.88 175 LEU B CA 1
ATOM 3106 C C . LEU B 1 175 ? -8.773 24.5 15 1 98.88 175 LEU B C 1
ATOM 3108 O O . LEU B 1 175 ? -9.891 24.422 15.508 1 98.88 175 LEU B O 1
ATOM 3112 N N . SER B 1 176 ? -7.852 23.609 15.258 1 98.88 176 SER B N 1
ATOM 3113 C CA . SER B 1 176 ? -8.062 22.469 16.141 1 98.88 176 SER B CA 1
ATOM 3114 C C . SER B 1 176 ? -8.406 22.922 17.562 1 98.88 176 SER B C 1
ATOM 3116 O O . SER B 1 176 ? -9.336 22.391 18.172 1 98.88 176 SER B O 1
ATOM 3118 N N . ARG B 1 177 ? -7.68 23.906 17.984 1 98.62 177 ARG B N 1
ATOM 3119 C CA . ARG B 1 177 ? -7.953 24.469 19.312 1 98.62 177 ARG B CA 1
ATOM 3120 C C . ARG B 1 177 ? -9.367 25.047 19.375 1 98.62 177 ARG B C 1
ATOM 3122 O O . ARG B 1 177 ? -10.094 24.797 20.344 1 98.62 177 ARG B O 1
ATOM 3129 N N . ARG B 1 178 ? -9.695 25.781 18.375 1 98.62 178 ARG B N 1
ATOM 3130 C CA . ARG B 1 178 ? -11.008 26.406 18.328 1 98.62 178 ARG B CA 1
ATOM 3131 C C . ARG B 1 178 ? -12.117 25.359 18.359 1 98.62 178 ARG B C 1
ATOM 3133 O O . ARG B 1 178 ? -13.164 25.562 18.969 1 98.62 178 ARG B O 1
ATOM 3140 N N . LEU B 1 179 ? -11.859 24.219 17.781 1 98.44 179 LEU B N 1
ATOM 3141 C CA . LEU B 1 179 ? -12.867 23.156 17.672 1 98.44 179 LEU B CA 1
ATOM 3142 C C . LEU B 1 179 ? -12.742 22.172 18.828 1 98.44 179 LEU B C 1
ATOM 3144 O O . LEU B 1 179 ? -13.531 21.234 18.938 1 98.44 179 LEU B O 1
ATOM 3148 N N . GLY B 1 180 ? -11.75 22.297 19.688 1 98.25 180 GLY B N 1
ATOM 3149 C CA . GLY B 1 180 ? -11.516 21.375 20.781 1 98.25 180 GLY B CA 1
ATOM 3150 C C . GLY B 1 180 ? -10.992 20.031 20.312 1 98.25 180 GLY B C 1
ATOM 3151 O O . GLY B 1 180 ? -11.344 18.984 20.875 1 98.25 180 GLY B O 1
ATOM 3152 N N . ILE B 1 181 ? -10.312 20 19.266 1 98.31 181 ILE B N 1
ATOM 3153 C CA . ILE B 1 181 ? -9.734 18.797 18.672 1 98.31 181 ILE B CA 1
ATOM 3154 C C . ILE B 1 181 ? -8.242 18.734 19 1 98.31 181 ILE B C 1
ATOM 3156 O O . ILE B 1 181 ? -7.547 19.75 18.953 1 98.31 181 ILE B O 1
ATOM 3160 N N . GLU B 1 182 ? -7.801 17.562 19.328 1 98.56 182 GLU B N 1
ATOM 3161 C CA . GLU B 1 182 ? -6.375 17.359 19.578 1 98.56 182 GLU B CA 1
ATOM 3162 C C . GLU B 1 182 ? -5.562 17.578 18.297 1 98.56 182 GLU B C 1
ATOM 3164 O O . GLU B 1 182 ? -5.992 17.188 17.219 1 98.56 182 GLU B O 1
ATOM 3169 N N . HIS B 1 183 ? -4.434 18.25 18.469 1 98.88 183 HIS B N 1
ATOM 3170 C CA . HIS B 1 183 ? -3.465 18.484 17.406 1 98.88 183 HIS B CA 1
ATOM 3171 C C . HIS B 1 183 ? -2.074 18.016 17.812 1 98.88 183 HIS B C 1
ATOM 3173 O O . HIS B 1 183 ? -1.577 18.375 18.875 1 98.88 183 HIS B O 1
ATOM 3179 N N . LEU B 1 184 ? -1.46 17.141 17 1 98.94 184 LEU B N 1
ATOM 3180 C CA . LEU B 1 184 ? -0.128 16.641 17.312 1 98.94 184 LEU B CA 1
ATOM 3181 C C . LEU B 1 184 ? 0.893 17.109 16.281 1 98.94 184 LEU B C 1
ATOM 3183 O O . LEU B 1 184 ? 0.631 17.078 15.078 1 98.94 184 LEU B O 1
ATOM 3187 N N . ASP B 1 185 ? 1.974 17.609 16.766 1 98.88 185 ASP B N 1
ATOM 3188 C CA . ASP B 1 185 ? 3.17 17.844 15.953 1 98.88 185 ASP B CA 1
ATOM 3189 C C . ASP B 1 185 ? 4.188 16.719 16.141 1 98.88 185 ASP B C 1
ATOM 3191 O O . ASP B 1 185 ? 4.832 16.641 17.188 1 98.88 185 ASP B O 1
ATOM 3195 N N . LEU B 1 186 ? 4.332 15.93 15.109 1 98.81 186 LEU B N 1
ATOM 3196 C CA . LEU B 1 186 ? 5.164 14.734 15.195 1 98.81 186 LEU B CA 1
ATOM 3197 C C . LEU B 1 186 ? 6.496 14.953 14.484 1 98.81 186 LEU B C 1
ATOM 3199 O O . LEU B 1 186 ? 7.168 13.984 14.117 1 98.81 186 LEU B O 1
ATOM 3203 N N . ASN B 1 187 ? 6.902 16.172 14.297 1 98.75 187 ASN B N 1
ATOM 3204 C CA . ASN B 1 187 ? 7.98 16.5 13.375 1 98.75 187 ASN B CA 1
ATOM 3205 C C . ASN B 1 187 ? 9.344 16.484 14.062 1 98.75 187 ASN B C 1
ATOM 3207 O O . ASN B 1 187 ? 10.375 16.609 13.406 1 98.75 187 ASN B O 1
ATOM 3211 N N . ASP B 1 188 ? 9.32 16.359 15.391 1 98.75 188 ASP B N 1
ATOM 3212 C CA . ASP B 1 188 ? 10.594 16.406 16.094 1 98.75 188 ASP B CA 1
ATOM 3213 C C . ASP B 1 188 ? 11.555 15.336 15.562 1 98.75 188 ASP B C 1
ATOM 3215 O O . ASP B 1 188 ? 11.258 14.141 15.625 1 98.75 188 ASP B O 1
ATOM 3219 N N . GLY B 1 189 ? 12.688 15.719 14.969 1 98.75 189 GLY B N 1
ATOM 3220 C CA . GLY B 1 189 ? 13.695 14.812 14.445 1 98.75 189 GLY B CA 1
ATOM 3221 C C . GLY B 1 189 ? 13.688 14.711 12.938 1 98.75 189 GLY B C 1
ATOM 3222 O O . GLY B 1 189 ? 14.555 14.062 12.344 1 98.75 189 GLY B O 1
ATOM 3223 N N . LEU B 1 190 ? 12.82 15.391 12.234 1 98.88 190 LEU B N 1
ATOM 3224 C CA . LEU B 1 190 ? 12.703 15.258 10.781 1 98.88 190 LEU B CA 1
ATOM 3225 C C . LEU B 1 190 ? 13.594 16.266 10.07 1 98.88 190 LEU B C 1
ATOM 3227 O O . LEU B 1 190 ? 14.102 15.992 8.984 1 98.88 190 LEU B O 1
ATOM 3231 N N . ALA B 1 191 ? 13.734 17.438 10.656 1 98.56 191 ALA B N 1
ATOM 3232 C CA . ALA B 1 191 ? 14.375 18.547 9.961 1 98.56 191 ALA B CA 1
ATOM 3233 C C . ALA B 1 191 ? 15.875 18.562 10.219 1 98.56 191 ALA B C 1
ATOM 3235 O O . ALA B 1 191 ? 16.344 18.125 11.281 1 98.56 191 ALA B O 1
ATOM 3236 N N . ASP B 1 192 ? 16.609 19.016 9.25 1 98.12 192 ASP B N 1
ATOM 3237 C CA . ASP B 1 192 ? 18.031 19.297 9.453 1 98.12 192 ASP B CA 1
ATOM 3238 C C . ASP B 1 192 ? 18.234 20.656 10.117 1 98.12 192 ASP B C 1
ATOM 3240 O O . ASP B 1 192 ? 17.281 21.297 10.555 1 98.12 192 ASP B O 1
ATOM 3244 N N . ASP B 1 193 ? 19.453 21.062 10.188 1 96.81 193 ASP B N 1
ATOM 3245 C CA . ASP B 1 193 ? 19.797 22.281 10.922 1 96.81 193 ASP B CA 1
ATOM 3246 C C . ASP B 1 193 ? 19.203 23.516 10.234 1 96.81 193 ASP B C 1
ATOM 3248 O O . ASP B 1 193 ? 18.984 24.547 10.875 1 96.81 193 ASP B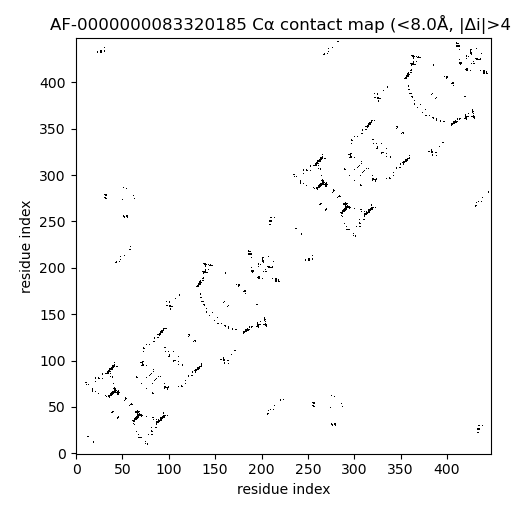 O 1
ATOM 3252 N N . ALA B 1 194 ? 18.984 23.422 8.984 1 96.5 194 ALA B N 1
ATOM 3253 C CA . ALA B 1 194 ? 18.438 24.547 8.219 1 96.5 194 ALA B CA 1
ATOM 3254 C C . ALA B 1 194 ? 16.922 24.531 8.219 1 96.5 194 ALA B C 1
ATOM 3256 O O . ALA B 1 194 ? 16.281 25.406 7.641 1 96.5 194 ALA B O 1
ATOM 3257 N N . GLY B 1 195 ? 16.312 23.5 8.836 1 97.38 195 GLY B N 1
ATOM 3258 C CA . GLY B 1 195 ? 14.867 23.406 8.922 1 97.38 195 GLY B CA 1
ATOM 3259 C C . GLY B 1 195 ? 14.25 22.625 7.77 1 97.38 195 GLY B C 1
ATOM 3260 O O . GLY B 1 195 ? 13.023 22.547 7.66 1 97.38 195 GLY B O 1
ATOM 3261 N N . ASN B 1 196 ? 15.109 22.109 6.918 1 98.12 196 ASN B N 1
ATOM 3262 C CA . ASN B 1 196 ? 14.625 21.281 5.812 1 98.12 196 ASN B CA 1
ATOM 3263 C C . ASN B 1 196 ? 14.453 19.828 6.234 1 98.12 196 ASN B C 1
ATOM 3265 O O . ASN B 1 196 ? 15.156 19.344 7.125 1 98.12 196 ASN B O 1
ATOM 3269 N N . LEU B 1 197 ? 13.484 19.188 5.586 1 98.75 197 LEU B N 1
ATOM 3270 C CA . LEU B 1 197 ? 13.438 17.75 5.73 1 98.75 197 LEU B CA 1
ATOM 3271 C C . LEU B 1 197 ? 14.789 17.109 5.418 1 98.75 197 LEU B C 1
ATOM 3273 O O . LEU B 1 197 ? 15.391 17.406 4.383 1 98.75 197 LEU B O 1
ATOM 3277 N N . ARG B 1 198 ? 15.289 16.312 6.359 1 98.62 198 ARG B N 1
ATOM 3278 C CA . ARG B 1 198 ? 16.594 15.703 6.117 1 98.62 198 ARG B CA 1
ATOM 3279 C C . ARG B 1 198 ? 16.609 14.953 4.789 1 98.62 198 ARG B C 1
ATOM 3281 O O . ARG B 1 198 ? 15.695 14.18 4.496 1 98.62 198 ARG B O 1
ATOM 3288 N N . ALA B 1 199 ? 17.672 15.102 4.035 1 97.88 199 ALA B N 1
ATOM 3289 C CA . ALA B 1 199 ? 17.781 14.539 2.693 1 97.88 199 ALA B CA 1
ATOM 3290 C C . ALA B 1 199 ? 17.688 13.016 2.729 1 97.88 199 ALA B C 1
ATOM 3292 O O . ALA B 1 199 ? 17.125 12.398 1.829 1 97.88 199 ALA B O 1
ATOM 3293 N N . ALA B 1 200 ? 18.172 12.414 3.75 1 97.81 200 ALA B N 1
ATOM 3294 C CA . ALA B 1 200 ? 18.203 10.953 3.869 1 97.81 200 ALA B CA 1
ATOM 3295 C C . ALA B 1 200 ? 16.797 10.391 4.039 1 97.81 200 ALA B C 1
ATOM 3297 O O . ALA B 1 200 ? 16.562 9.195 3.834 1 97.81 200 ALA B O 1
ATOM 3298 N N . TYR B 1 201 ? 15.805 11.234 4.379 1 98.69 201 TYR B N 1
ATOM 3299 C CA . TYR B 1 201 ? 14.477 10.758 4.723 1 98.69 201 TYR B CA 1
ATOM 3300 C C . TYR B 1 201 ? 13.539 10.844 3.523 1 98.69 201 TYR B C 1
ATOM 3302 O O . TYR B 1 201 ? 12.414 10.336 3.566 1 98.69 201 TYR B O 1
ATOM 3310 N N . THR B 1 202 ? 14.023 11.445 2.461 1 98.31 202 THR B N 1
ATOM 3311 C CA . THR B 1 202 ? 13.023 11.797 1.463 1 98.31 202 THR B CA 1
ATOM 3312 C C . THR B 1 202 ? 13.461 11.359 0.071 1 98.31 202 THR B C 1
ATOM 3314 O O . THR B 1 202 ? 14.656 11.344 -0.232 1 98.31 202 THR B O 1
ATOM 3317 N N . MET B 1 203 ? 12.461 11.008 -0.779 1 96.19 203 MET B N 1
ATOM 3318 C CA . MET B 1 203 ? 12.664 10.531 -2.145 1 96.19 203 MET B CA 1
ATOM 3319 C C . MET B 1 203 ? 12.781 11.703 -3.115 1 96.19 203 MET B C 1
ATOM 3321 O O . MET B 1 203 ? 13.43 11.586 -4.156 1 96.19 203 MET B O 1
ATOM 3325 N N . ASP B 1 204 ? 12.117 12.812 -2.799 1 96.56 204 ASP B N 1
ATOM 3326 C CA . ASP B 1 204 ? 11.969 13.883 -3.775 1 96.56 204 ASP B CA 1
ATOM 3327 C C . ASP B 1 204 ? 11.828 15.242 -3.084 1 96.56 204 ASP B C 1
ATOM 3329 O O . ASP B 1 204 ? 11.352 16.203 -3.688 1 96.56 204 ASP B O 1
ATOM 3333 N N . GLY B 1 205 ? 12.117 15.25 -1.776 1 97.69 205 GLY B N 1
ATOM 3334 C CA . GLY B 1 205 ? 12 16.469 -0.997 1 97.69 205 GLY B CA 1
ATOM 3335 C C . GLY B 1 205 ? 10.664 16.609 -0.294 1 97.69 205 GLY B C 1
ATOM 3336 O O . GLY B 1 205 ? 10.492 17.484 0.553 1 97.69 205 GLY B O 1
ATOM 3337 N N . ILE B 1 206 ? 9.719 15.75 -0.622 1 97.88 206 ILE B N 1
ATOM 3338 C CA . ILE B 1 206 ? 8.383 15.828 -0.056 1 97.88 206 ILE B CA 1
ATOM 3339 C C . ILE B 1 206 ? 8.008 14.492 0.573 1 97.88 206 ILE B C 1
ATOM 3341 O O . ILE B 1 206 ? 7.742 14.414 1.776 1 97.88 206 ILE B O 1
ATOM 3345 N N . HIS B 1 207 ? 8.07 13.414 -0.237 1 98.38 207 HIS B N 1
ATOM 3346 C CA . HIS B 1 207 ? 7.664 12.086 0.225 1 98.38 207 HIS B CA 1
ATOM 3347 C C . HIS B 1 207 ? 8.781 11.406 1.006 1 98.38 207 HIS B C 1
ATOM 3349 O O . HIS B 1 207 ? 9.945 11.469 0.604 1 98.38 207 HIS B O 1
ATOM 3355 N N . MET B 1 208 ? 8.43 10.758 2.043 1 98.75 208 MET B N 1
ATOM 3356 C CA . MET B 1 208 ? 9.43 10.188 2.947 1 98.75 208 MET B CA 1
ATOM 3357 C C . MET B 1 208 ? 9.57 8.688 2.725 1 98.75 208 MET B C 1
ATOM 3359 O O . MET B 1 208 ? 8.625 8.023 2.299 1 98.75 208 MET B O 1
ATOM 3363 N N . TYR B 1 209 ? 10.766 8.227 3.006 1 98.5 209 TYR B N 1
ATOM 3364 C CA . TYR B 1 209 ? 11.008 6.797 3.182 1 98.5 209 TYR B CA 1
ATOM 3365 C C . TYR B 1 209 ? 10.656 6.352 4.598 1 98.5 209 TYR B C 1
ATOM 3367 O O . TYR B 1 209 ? 10.289 7.176 5.438 1 98.5 209 TYR B O 1
ATOM 3375 N N . ALA B 1 210 ? 10.82 5.055 4.797 1 98.81 210 ALA B N 1
ATOM 3376 C CA . ALA B 1 210 ? 10.453 4.469 6.082 1 98.81 210 ALA B CA 1
ATOM 3377 C C . ALA B 1 210 ? 11.305 5.047 7.211 1 98.81 210 ALA B C 1
ATOM 3379 O O . ALA B 1 210 ? 10.844 5.152 8.352 1 98.81 210 ALA B O 1
ATOM 3380 N N . ASN B 1 211 ? 12.492 5.422 6.895 1 98.88 211 ASN B N 1
ATOM 3381 C CA . ASN B 1 211 ? 13.328 5.98 7.953 1 98.88 211 ASN B CA 1
ATOM 3382 C C . ASN B 1 211 ? 12.781 7.312 8.461 1 98.88 211 ASN B C 1
ATOM 3384 O O . ASN B 1 211 ? 12.82 7.586 9.656 1 98.88 211 ASN B O 1
ATOM 3388 N N . GLY B 1 212 ? 12.25 8.148 7.594 1 98.88 212 GLY B N 1
ATOM 3389 C CA . GLY B 1 212 ? 11.539 9.344 8.023 1 98.88 212 GLY B CA 1
ATOM 3390 C C . GLY B 1 212 ? 10.258 9.031 8.773 1 98.88 212 GLY B C 1
ATOM 3391 O O . GLY B 1 212 ? 9.977 9.625 9.812 1 98.88 212 GLY B O 1
ATOM 3392 N N . TYR B 1 213 ? 9.516 8.047 8.312 1 98.88 213 TYR B N 1
ATOM 3393 C CA . TYR B 1 213 ? 8.266 7.676 8.953 1 98.88 213 TYR B CA 1
ATOM 3394 C C . TYR B 1 213 ? 8.508 7.035 10.312 1 98.88 213 TYR B C 1
ATOM 3396 O O . TYR B 1 213 ? 7.656 7.094 11.195 1 98.88 213 TYR B O 1
ATOM 3404 N N . LYS B 1 214 ? 9.641 6.43 10.469 1 98.88 214 LYS B N 1
ATOM 3405 C CA . LYS B 1 214 ? 9.977 5.883 11.773 1 98.88 214 LYS B CA 1
ATOM 3406 C C . LYS B 1 214 ? 10.102 6.992 12.82 1 98.88 214 LYS B C 1
ATOM 3408 O O . LYS B 1 214 ? 9.742 6.793 13.984 1 98.88 214 LYS B O 1
ATOM 3413 N N . VAL B 1 215 ? 10.609 8.172 12.445 1 98.81 215 VAL B N 1
ATOM 3414 C CA . VAL B 1 215 ? 10.633 9.328 13.328 1 98.81 215 VAL B CA 1
ATOM 3415 C C . VAL B 1 215 ? 9.203 9.734 13.688 1 98.81 215 VAL B C 1
ATOM 3417 O O . VAL B 1 215 ? 8.891 9.914 14.867 1 98.81 215 VAL B O 1
ATOM 3420 N N . VAL B 1 216 ? 8.352 9.805 12.734 1 98.94 216 VAL B N 1
ATOM 3421 C CA . VAL B 1 216 ? 6.949 10.148 12.938 1 98.94 216 VAL B CA 1
ATOM 3422 C C . VAL B 1 216 ? 6.301 9.125 13.867 1 98.94 216 VAL B C 1
ATOM 3424 O O . VAL B 1 216 ? 5.594 9.492 14.805 1 98.94 216 VAL B O 1
ATOM 3427 N N . TRP B 1 217 ? 6.566 7.844 13.641 1 98.81 217 TRP B N 1
ATOM 3428 C CA . TRP B 1 217 ? 6.016 6.762 14.445 1 98.81 217 TRP B CA 1
ATOM 3429 C C . TRP B 1 217 ? 6.469 6.883 15.898 1 98.81 217 TRP B C 1
ATOM 3431 O O . TRP B 1 217 ? 5.664 6.75 16.828 1 98.81 217 TRP B O 1
ATOM 3441 N N . ASP B 1 218 ? 7.738 7.141 16.078 1 98.81 218 ASP B N 1
ATOM 3442 C CA . ASP B 1 218 ? 8.273 7.238 17.438 1 98.81 218 ASP B CA 1
ATOM 3443 C C . ASP B 1 218 ? 7.613 8.375 18.203 1 98.81 218 ASP B C 1
ATOM 3445 O O . ASP B 1 218 ? 7.375 8.266 19.406 1 98.81 218 ASP B O 1
ATOM 3449 N N . ASN B 1 219 ? 7.301 9.414 17.531 1 98.81 219 ASN B N 1
ATOM 3450 C CA . ASN B 1 219 ? 6.648 10.555 18.156 1 98.81 219 ASN B CA 1
ATOM 3451 C C . ASN B 1 219 ? 5.152 10.32 18.344 1 98.81 219 ASN B C 1
ATOM 3453 O O . ASN B 1 219 ? 4.535 10.891 19.25 1 98.81 219 ASN B O 1
ATOM 3457 N N . LEU B 1 220 ? 4.562 9.477 17.531 1 98.69 220 LEU B N 1
ATOM 3458 C CA . LEU B 1 220 ? 3.135 9.18 17.578 1 98.69 220 LEU B CA 1
ATOM 3459 C C . LEU B 1 220 ? 2.83 8.125 18.641 1 98.69 220 LEU B C 1
ATOM 3461 O O . LEU B 1 220 ? 1.819 8.219 19.328 1 98.69 220 LEU B O 1
ATOM 3465 N N . ARG B 1 221 ? 3.664 7.133 18.766 1 97.88 221 ARG B N 1
ATOM 3466 C CA . ARG B 1 221 ? 3.447 5.902 19.531 1 97.88 221 ARG B CA 1
ATOM 3467 C C . ARG B 1 221 ? 3.012 6.207 20.953 1 97.88 221 ARG B C 1
ATOM 3469 O O . ARG B 1 221 ? 2.084 5.582 21.469 1 97.88 221 ARG B O 1
ATOM 3476 N N . PRO B 1 222 ? 3.539 7.273 21.609 1 97.25 222 PRO B N 1
ATOM 3477 C CA . PRO B 1 222 ? 3.129 7.57 22.984 1 97.25 222 PRO B CA 1
ATOM 3478 C C . PRO B 1 222 ? 1.679 8.039 23.078 1 97.25 222 PRO B C 1
ATOM 3480 O O . PRO B 1 222 ? 1.104 8.07 24.172 1 97.25 222 PRO B O 1
ATOM 3483 N N . HIS B 1 223 ? 1.115 8.398 22 1 96.5 223 HIS B N 1
ATOM 3484 C CA . HIS B 1 223 ? -0.234 8.953 21.984 1 96.5 223 HIS B CA 1
ATOM 3485 C C . HIS B 1 223 ? -1.259 7.898 21.578 1 96.5 223 HIS B C 1
ATOM 3487 O O . HIS B 1 223 ? -2.457 8.188 21.516 1 96.5 223 HIS B O 1
ATOM 3493 N N . LEU B 1 224 ? -0.816 6.668 21.266 1 93.88 224 LEU B N 1
ATOM 3494 C CA . LEU B 1 224 ? -1.689 5.59 20.797 1 93.88 224 LEU B CA 1
ATOM 3495 C C . LEU B 1 224 ? -2.068 4.668 21.953 1 93.88 224 LEU B C 1
ATOM 3497 O O . LEU B 1 224 ? -1.282 4.477 22.891 1 93.88 224 LEU B O 1
#

Foldseek 3Di:
DDPPVPLPPPLDDPDPVQVVLLVVLQVVLVVAQAAAEEEEEAVQQVQQPVVVCCVVPDDDTGYYYQHHHLDALSRCLSSVCSRPLSRLYLEYEYEHHLSLQQDPPHDLVVSLVSVLVSVVVCCVSRVNRAYEYEQAEFFALDDDAPPDDNVVSNSRCVRSPNVSSVVSRVSNVVSCVVVVHHYDYLHVPQADPVRAGDPQQARGRHHGDNVSSVSSCVSCRVVD/DDPPVPLPPPLDDPDPVQVVLLVVLQVVLVVAQAAAEEEEEAVQQVQQPVVVCCVVPDDDTGYYYQHHHLDALSRCLSSVCSRPLSRLYLEYEYEHHLSLQQDPPHDLVVSLVSVLVSVVVCCVSRVNRAYEYEQAEFFALDDDAPPDDNVVSNSRCVRSPNVSSVVSRVSVVVSCVVVVHHYDYLHVPQADPVRAGDPQQARGRHHGDNVSSVSSCVSCRVVD

Sequence (448 aa):
MTANPDRHLDEPELPPDKRAKVHAYRILNGYAARGQTVFAGSSLMEFFPIHELQQAFGPSFVCCNRGVAGFVTRELLAALDECVLDLAPSRLLINIGTNDIGEPDYELPGLIARYEEILRRVRECLPDCRIVTLAYYPVNADDVFAGVDRAAAADLFSRRSNRAIREANEAVAALSRRLGIEHLDLNDGLADDAGNLRAAYTMDGIHMYANGYKVVWDNLRPHLMTANPDRHLDEPELPPDKRAKVHAYRILNGYAARGQTVFAGSSLMEFFPIHELQQAFGPSFVCCNRGVAGFVTRELLAALDECVLDLAPSRLLINIGTNDIGEPDYELPGLIARYEEILRRVRECLPDCRIVTLAYYPVNADDVFAGVDRAAAADLFSRRSNRAIREANEAVAALSRRLGIEHLDLNDGLADDAGNLRAAYTMDGIHMYANGYKVVWDNLRPHL

pLDDT: mean 94.13, std 13.89, range [24.06, 98.94]

Solvent-accessible surface area (backbone atoms only — not comparable to full-atom values): 24430 Å² total; per-residue (Å²): 131,75,74,70,76,77,64,62,84,77,55,76,78,61,56,68,72,55,41,52,52,48,51,45,39,47,50,35,56,76,54,46,61,63,51,30,35,34,35,30,30,12,38,79,40,46,68,48,62,56,71,44,44,25,70,49,65,39,75,81,75,65,60,48,76,40,24,37,67,80,36,29,44,70,54,45,55,71,40,35,50,61,45,43,56,76,41,49,36,43,28,37,42,37,43,72,36,71,53,36,45,44,39,94,81,54,48,70,68,60,54,52,52,45,47,48,52,45,54,49,51,48,42,70,78,34,73,78,36,46,52,32,41,44,52,77,74,56,32,24,80,82,68,88,40,83,94,57,57,62,68,62,46,49,59,38,34,70,43,44,27,57,67,51,48,50,53,50,36,52,51,51,47,49,49,24,55,75,70,71,35,51,65,44,74,41,53,75,84,47,48,42,96,85,56,27,26,34,71,90,24,35,61,68,30,66,48,61,36,47,68,38,45,48,40,36,45,64,58,43,48,82,78,105,133,76,74,71,76,77,65,61,84,78,56,77,79,61,56,69,72,55,40,51,52,49,51,46,40,46,50,35,56,77,53,47,60,62,50,29,35,35,35,29,29,12,38,78,40,46,67,47,64,57,73,44,42,24,69,48,66,40,76,82,74,66,62,47,76,40,25,37,66,78,36,29,43,71,53,46,55,71,42,35,50,58,44,43,57,74,42,49,37,43,28,37,42,38,44,72,36,71,53,37,45,44,39,92,82,54,47,70,68,60,53,51,52,45,49,48,51,45,55,50,50,49,42,70,78,35,72,77,35,47,54,32,41,44,51,75,73,56,33,23,78,81,68,87,41,82,94,57,57,63,70,62,48,48,58,39,32,70,44,45,26,57,66,52,48,51,53,49,36,54,51,51,46,51,50,24,56,75,69,72,35,51,65,45,75,39,54,75,83,46,50,42,96,86,57,28,27,34,70,92,22,35,63,69,29,67,48,61,36,45,68,39,46,47,40,34,45,65,57,43,47,83,78,107

Organism: Saccharibacillus brassicae (NCBI:txid2583377)

Nearest PDB structures (foldseek):
  4iyj-assembly1_B  TM=8.262E-01  e=4.347E-12  Bacteroides uniformis ATCC 8492
  3p94-assembly1_A  TM=8.431E-01  e=1.263E-11  Parabacteroides distasonis ATCC 8503
  4k7j-assembly1_A  TM=7.190E-01  e=2.676E-06  Neisseria meningitidis 4119
  8gld-assembly2_B  TM=6.764E-01  e=6.561E-05  Campylobacter jejuni subsp. jejuni 81-176
  6aqy-assembly3_E  TM=4.612E-01  e=1.721E-02  Naegleria fowleri

InterPro domains:
  IPR013830 SGNH hydrolase-type esterase domain [PF13472] (54-215)
  IPR036514 SGNH hydrolase superfamily [G3DSA:3.40.50.1110] (18-224)
  IPR051532 Diverse Ester Hydrolysis Enzymes [PTHR30383] (50-219)